Protein 6F8H (pdb70)

Radius of gyration: 26.76 Å; Cα contacts (8 Å, |Δi|>4): 378; chains: 4; bounding box: 75×57×77 Å

B-factor: mean 36.46, std 9.82, range [19.95, 90.17]

Structure (mmCIF, N/CA/C/O backbone):
data_6F8H
#
_entry.id   6F8H
#
_cell.length_a   62.740
_cell.length_b   48.950
_cell.length_c   66.930
_cell.angle_alpha   90.00
_cell.angle_beta   92.62
_cell.angle_gamma   90.00
#
_symmetry.space_group_name_H-M   'P 1 21 1'
#
loop_
_entity.id
_entity.type
_entity.pdbx_description
1 polymer 'XRE family transcriptional regulator'
2 water water
#
loop_
_atom_site.group_PDB
_atom_site.id
_atom_site.type_symbol
_atom_site.label_atom_id
_atom_site.label_alt_id
_atom_site.label_comp_id
_atom_site.label_asym_id
_atom_site.label_entity_id
_atom_site.label_seq_id
_atom_site.pdbx_PDB_ins_code
_atom_site.Cartn_x
_atom_site.Cartn_y
_atom_site.Cartn_z
_atom_site.occupancy
_atom_site.B_iso_or_equiv
_atom_site.auth_seq_id
_atom_site.auth_comp_id
_atom_site.auth_asym_id
_atom_site.auth_atom_id
_atom_site.pdbx_PDB_model_num
ATOM 1 N N . ASN A 1 10 ? 66.383 3.345 12.008 1.00 90.17 4 ASN A N 1
ATOM 2 C CA . ASN A 1 10 ? 66.732 2.134 12.753 1.00 85.37 4 ASN A CA 1
ATOM 3 C C . ASN A 1 10 ? 65.904 1.867 14.036 1.00 78.62 4 ASN A C 1
ATOM 4 O O . ASN A 1 10 ? 65.487 0.724 14.233 1.00 83.96 4 ASN A O 1
ATOM 6 N N . GLY A 1 11 ? 65.650 2.868 14.885 1.00 69.38 5 GLY A N 1
ATOM 7 C CA . GLY A 1 11 ? 66.165 4.222 14.757 1.00 70.42 5 GLY A CA 1
ATOM 8 C C . GLY A 1 11 ? 67.278 4.507 15.753 1.00 62.48 5 GLY A C 1
ATOM 9 O O . GLY A 1 11 ? 68.415 4.100 15.513 1.00 62.86 5 GLY A O 1
ATOM 10 N N . MET A 1 12 ? 66.991 5.194 16.864 1.00 54.52 6 MET A N 1
ATOM 11 C CA . MET A 1 12 ? 68.077 5.452 17.805 1.00 55.46 6 MET A CA 1
ATOM 12 C C . MET A 1 12 ? 68.422 4.161 18.545 1.00 48.61 6 MET A C 1
ATOM 13 O O . MET A 1 12 ? 67.541 3.392 18.914 1.00 40.30 6 MET A O 1
ATOM 18 N N . ARG A 1 13 ? 69.715 3.918 18.722 1.00 47.87 7 ARG A N 1
ATOM 19 C CA . ARG A 1 13 ? 70.198 2.679 19.321 1.00 44.54 7 ARG A CA 1
ATOM 20 C C . ARG A 1 13 ? 69.720 2.543 20.767 1.00 37.71 7 ARG A C 1
ATOM 21 O O . ARG A 1 13 ? 69.853 3.475 21.541 1.00 35.81 7 ARG A O 1
ATOM 29 N N . PRO A 1 14 ? 69.146 1.385 21.123 1.00 35.64 8 PRO A N 1
ATOM 30 C CA . PRO A 1 14 ? 68.812 1.134 22.530 1.00 36.29 8 PRO A CA 1
ATOM 31 C C . PRO A 1 14 ? 70.052 1.248 23.417 1.00 36.55 8 PRO A C 1
ATOM 32 O O . PRO A 1 14 ? 71.092 0.687 23.068 1.00 37.94 8 PRO A O 1
ATOM 36 N N . ILE A 1 15 ? 69.949 1.969 24.530 1.00 31.78 9 ILE A N 1
ATOM 37 C CA . ILE A 1 15 ? 71.065 2.081 25.465 1.00 31.50 9 ILE A CA 1
ATOM 38 C C . ILE A 1 15 ? 70.832 1.276 26.748 1.00 28.68 9 ILE A C 1
ATOM 39 O O . ILE A 1 15 ? 70.029 1.659 27.599 1.00 28.06 9 ILE A O 1
ATOM 44 N N . HIS A 1 16 ? 71.538 0.163 26.892 1.00 27.35 10 HIS A N 1
ATOM 45 C CA . HIS A 1 16 ? 71.410 -0.615 28.118 1.00 30.41 10 HIS A CA 1
ATOM 46 C C . HIS A 1 16 ? 72.018 0.146 29.313 1.00 26.06 10 HIS A C 1
ATOM 47 O O . HIS A 1 16 ? 73.078 0.754 29.195 1.00 25.91 10 HIS A O 1
ATOM 54 N N . PRO A 1 17 ? 71.342 0.114 30.469 1.00 25.50 11 PRO A N 1
ATOM 55 C CA . PRO A 1 17 ? 71.888 0.752 31.673 1.00 24.97 11 PRO A CA 1
ATOM 56 C C . PRO A 1 17 ? 73.313 0.309 31.965 1.00 22.48 11 PRO A C 1
ATOM 57 O O . PRO A 1 17 ? 74.108 1.096 32.473 1.00 24.83 11 PRO A O 1
ATOM 61 N N . GLY A 1 18 ? 73.648 -0.930 31.611 1.00 25.01 12 GLY A N 1
ATOM 62 C CA . GLY A 1 18 ? 74.993 -1.434 31.829 1.00 22.48 12 GLY A CA 1
ATOM 63 C C . GLY A 1 18 ? 76.013 -0.660 31.006 1.00 24.48 12 GLY A C 1
ATOM 64 O O . GLY A 1 18 ? 77.168 -0.493 31.407 1.00 26.03 12 GLY A O 1
ATOM 65 N N . GLU A 1 19 ? 75.594 -0.175 29.847 1.00 25.35 13 GLU A N 1
ATOM 66 C CA . GLU A 1 19 ? 76.499 0.647 29.035 1.00 27.08 13 GLU A CA 1
ATOM 67 C C . GLU A 1 19 ? 76.836 1.942 29.780 1.00 24.26 13 GLU A C 1
ATOM 68 O O . GLU A 1 19 ? 77.999 2.354 29.830 1.00 26.48 13 GLU A O 1
ATOM 74 N N . ILE A 1 20 ? 75.822 2.574 30.362 1.00 23.78 14 ILE A N 1
ATOM 75 C CA . ILE A 1 20 ? 76.060 3.770 31.179 1.00 24.52 14 ILE A CA 1
ATOM 76 C C . ILE A 1 20 ? 76.927 3.410 32.392 1.00 25.97 14 ILE A C 1
ATOM 77 O O . ILE A 1 20 ? 77.899 4.113 32.708 1.00 27.53 14 ILE A O 1
ATOM 82 N N . LEU A 1 21 ? 76.592 2.307 33.069 1.00 26.21 15 LEU A N 1
ATOM 83 C CA . LEU A 1 21 ? 77.357 1.913 34.247 1.00 25.39 15 LEU A CA 1
ATOM 84 C C . LEU A 1 21 ? 78.822 1.731 33.860 1.00 29.97 15 LEU A C 1
ATOM 85 O O . LEU A 1 21 ? 79.728 2.230 34.536 1.00 27.16 15 LEU A O 1
ATOM 90 N N . ARG A 1 22 ? 79.041 1.056 32.739 1.00 24.56 16 ARG A N 1
ATOM 91 C CA . ARG A 1 22 ? 80.389 0.770 32.274 1.00 28.09 16 ARG A CA 1
ATOM 92 C C . ARG A 1 22 ? 81.125 1.997 31.711 1.00 27.72 16 ARG A C 1
ATOM 93 O O . ARG A 1 22 ? 82.262 2.280 32.099 1.00 28.10 16 ARG A O 1
ATOM 101 N N . GLU A 1 23 ? 80.478 2.734 30.811 1.00 26.38 17 GLU A N 1
ATOM 102 C CA . GLU A 1 23 ? 81.176 3.800 30.065 1.00 27.63 17 GLU A CA 1
ATOM 103 C C . GLU A 1 23 ? 81.359 5.074 30.880 1.00 32.88 17 GLU A C 1
ATOM 104 O O . GLU A 1 23 ? 82.368 5.757 30.725 1.00 31.38 17 GLU A O 1
ATOM 110 N N . GLU A 1 24 ? 80.392 5.397 31.741 1.00 26.98 18 GLU A N 1
ATOM 111 C CA . GLU A 1 24 ? 80.430 6.661 32.457 1.00 31.99 18 GLU A CA 1
ATOM 112 C C . GLU A 1 24 ? 80.924 6.514 33.893 1.00 35.07 18 GLU A C 1
ATOM 113 O O . GLU A 1 24 ? 81.649 7.371 34.388 1.00 36.78 18 GLU A O 1
ATOM 119 N N . PHE A 1 25 ? 80.535 5.438 34.569 1.00 31.44 19 PHE A N 1
ATOM 120 C CA . PHE A 1 25 ? 80.935 5.266 35.960 1.00 34.30 19 PHE A CA 1
ATOM 121 C C . PHE A 1 25 ? 82.201 4.441 36.094 1.00 37.65 19 PHE A C 1
ATOM 122 O O . PHE A 1 25 ? 83.170 4.900 36.693 1.00 40.30 19 PHE A O 1
ATOM 130 N N . GLN A 1 26 ? 82.210 3.242 35.514 1.00 33.51 20 GLN A N 1
ATOM 131 C CA . GLN A 1 26 ? 83.358 2.352 35.652 1.00 37.25 20 GLN A CA 1
ATOM 132 C C . GLN A 1 26 ? 84.641 2.868 35.005 1.00 41.71 20 GLN A C 1
ATOM 133 O O . GLN A 1 26 ? 85.696 2.900 35.657 1.00 41.03 20 GLN A O 1
ATOM 139 N N . LYS A 1 27 ? 84.557 3.251 33.731 1.00 41.09 21 LYS A N 1
ATOM 140 C CA . LYS A 1 27 ? 85.744 3.637 32.954 1.00 45.22 21 LYS A CA 1
ATOM 141 C C . LYS A 1 27 ? 86.518 4.749 33.652 1.00 48.76 21 LYS A C 1
ATOM 142 O O . LYS A 1 27 ? 87.745 4.790 33.608 1.00 52.90 21 LYS A O 1
ATOM 148 N N . GLU A 1 28 ? 85.781 5.631 34.316 1.00 45.39 22 GLU A N 1
ATOM 149 C CA . GLU A 1 28 ? 86.369 6.724 35.058 1.00 51.14 22 GLU A CA 1
ATOM 150 C C . GLU A 1 28 ? 86.849 6.309 36.454 1.00 55.91 22 GLU A C 1
ATOM 151 O O . GLU A 1 28 ? 88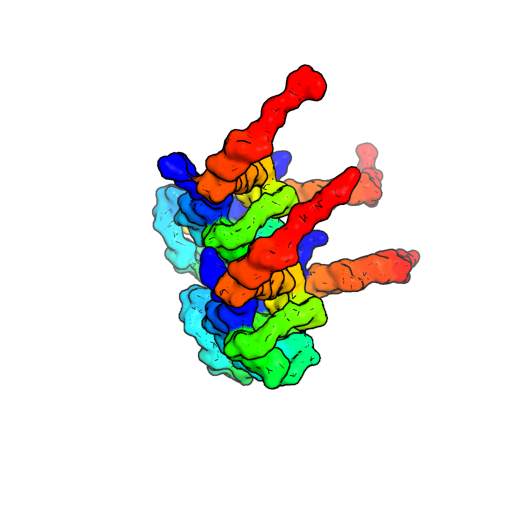.052 6.313 36.718 1.00 59.85 22 GLU A O 1
ATOM 157 N N . MET A 1 29 ? 85.916 5.948 37.338 1.00 50.57 23 MET A N 1
ATOM 158 C CA . MET A 1 29 ? 86.239 5.656 38.738 1.00 51.06 23 MET A CA 1
ATOM 159 C C . MET A 1 29 ? 87.170 4.466 38.898 1.00 48.90 23 MET A C 1
ATOM 160 O O . MET A 1 29 ? 87.786 4.294 39.948 1.00 55.56 23 MET A O 1
ATOM 165 N N . GLY A 1 30 ? 87.254 3.636 37.866 1.00 44.77 24 GLY A N 1
ATOM 166 C CA . GLY A 1 30 ? 88.207 2.546 37.834 1.00 43.73 24 GLY A CA 1
ATOM 167 C C . GLY A 1 30 ? 87.911 1.303 38.664 1.00 42.20 24 GLY A C 1
ATOM 168 O O . GLY A 1 30 ? 88.803 0.478 38.850 1.00 41.89 24 GLY A O 1
ATOM 169 N N . PHE A 1 31 ? 86.679 1.146 39.151 1.00 36.14 25 PHE A N 1
ATOM 170 C CA . PHE A 1 31 ? 86.365 -0.004 39.998 1.00 35.10 25 PHE A CA 1
ATOM 171 C C . PHE A 1 31 ? 86.300 -1.312 39.204 1.00 35.78 25 PHE A C 1
ATOM 172 O O . PHE A 1 31 ? 85.982 -1.314 38.004 1.00 32.36 25 PHE A O 1
ATOM 180 N N . SER A 1 32 ? 86.612 -2.419 39.881 1.00 34.00 26 SER A N 1
ATOM 181 C CA . SER A 1 32 ? 86.354 -3.757 39.346 1.00 32.43 26 SER A CA 1
ATOM 182 C C . SER A 1 32 ? 84.888 -4.130 39.574 1.00 30.69 26 SER A C 1
ATOM 183 O O . SER A 1 32 ? 84.190 -3.485 40.360 1.00 27.87 26 SER A O 1
ATOM 186 N N . ALA A 1 33 ? 84.429 -5.187 38.907 1.00 30.15 27 ALA A N 1
ATOM 187 C CA . ALA A 1 33 ? 83.067 -5.665 39.107 1.00 30.68 27 ALA A CA 1
ATOM 188 C C . ALA A 1 33 ? 82.862 -6.115 40.544 1.00 26.26 27 ALA A C 1
ATOM 189 O O . ALA A 1 33 ? 81.811 -5.860 41.150 1.00 27.57 27 ALA A O 1
ATOM 191 N N . ALA A 1 34 ? 83.867 -6.798 41.085 1.00 29.04 28 ALA A N 1
ATOM 192 C CA . ALA A 1 34 ? 83.810 -7.283 42.460 1.00 32.47 28 ALA A CA 1
ATOM 193 C C . ALA A 1 34 ? 83.787 -6.129 43.451 1.00 28.20 28 ALA A C 1
ATOM 194 O O . ALA A 1 34 ? 83.044 -6.164 44.445 1.00 30.69 28 ALA A O 1
ATOM 196 N N . ALA A 1 35 ? 84.598 -5.106 43.198 1.00 27.03 29 ALA A N 1
ATOM 197 C CA . ALA A 1 35 ? 84.569 -3.930 44.065 1.00 31.15 29 ALA A CA 1
ATOM 198 C C . ALA A 1 35 ? 83.171 -3.298 44.078 1.00 27.75 29 ALA A C 1
ATOM 199 O O . ALA A 1 35 ? 82.624 -2.976 45.148 1.00 29.15 29 ALA A O 1
ATOM 201 N N . LEU A 1 36 ? 82.558 -3.164 42.905 1.00 28.02 30 LEU A N 1
ATOM 202 C CA . LEU A 1 36 ? 81.223 -2.557 42.845 1.00 27.44 30 LEU A CA 1
ATOM 203 C C . LEU A 1 36 ? 80.213 -3.411 43.600 1.00 25.11 30 LEU A C 1
ATOM 204 O O . LEU A 1 36 ? 79.405 -2.896 44.390 1.00 21.93 30 LEU A O 1
ATOM 209 N N . ALA A 1 37 ? 80.282 -4.725 43.369 1.00 26.30 31 ALA A N 1
ATOM 210 C CA . ALA A 1 37 ? 79.382 -5.691 44.023 1.00 25.41 31 ALA A CA 1
ATOM 211 C C . ALA A 1 37 ? 79.442 -5.618 45.541 1.00 27.27 31 ALA A C 1
ATOM 212 O O . ALA A 1 37 ? 78.405 -5.617 46.206 1.00 24.79 31 ALA A O 1
ATOM 214 N N . ARG A 1 38 ? 80.655 -5.604 46.086 1.00 28.14 32 ARG A N 1
ATOM 215 C CA . ARG A 1 38 ? 80.816 -5.500 47.532 1.00 31.56 32 ARG A CA 1
ATOM 216 C C . ARG A 1 38 ? 80.136 -4.235 48.082 1.00 30.80 32 ARG A C 1
ATOM 217 O O . ARG A 1 38 ? 79.440 -4.292 49.104 1.00 27.77 32 ARG A O 1
ATOM 225 N N . ALA A 1 39 ? 80.322 -3.100 47.402 1.00 28.13 33 ALA A N 1
ATOM 226 C CA . ALA A 1 39 ? 79.738 -1.853 47.880 1.00 28.64 33 ALA A CA 1
ATOM 227 C C . ALA A 1 39 ? 78.213 -1.863 47.723 1.00 30.10 33 ALA A C 1
ATOM 228 O O . ALA A 1 39 ? 77.488 -1.329 48.570 1.00 32.28 33 ALA A O 1
ATOM 230 N N . LEU A 1 40 ? 77.731 -2.480 46.646 1.00 28.99 34 LEU A N 1
ATOM 231 C CA . LEU A 1 40 ? 76.292 -2.649 46.411 1.00 28.82 34 LEU A CA 1
ATOM 232 C C . LEU A 1 40 ? 75.610 -3.603 47.385 1.00 29.48 34 LEU A C 1
ATOM 233 O O . LEU A 1 40 ? 74.383 -3.583 47.523 1.00 29.27 34 LEU A O 1
ATOM 238 N N . GLY A 1 41 ? 76.398 -4.446 48.047 1.00 30.59 35 GLY A N 1
ATOM 239 C CA . GLY A 1 41 ? 75.849 -5.504 48.883 1.00 29.36 35 GLY A CA 1
ATOM 240 C C . GLY A 1 41 ? 75.171 -6.602 48.066 1.00 31.27 35 GLY A C 1
ATOM 241 O O . GLY A 1 41 ? 74.214 -7.205 48.526 1.00 28.59 35 GLY A O 1
ATOM 242 N N . VAL A 1 42 ? 75.646 -6.835 46.844 1.00 30.73 36 VAL A N 1
ATOM 243 C CA . VAL A 1 42 ? 75.120 -7.902 45.985 1.00 29.99 36 VAL A CA 1
ATOM 244 C C . VAL A 1 42 ? 76.241 -8.839 45.547 1.00 28.86 36 VAL A C 1
ATOM 245 O O . VAL A 1 42 ? 77.416 -8.588 45.801 1.00 28.73 36 VAL A O 1
ATOM 249 N N . ALA A 1 43 ? 75.857 -9.918 44.877 1.00 30.99 37 ALA A N 1
ATOM 250 C CA . ALA A 1 43 ? 76.806 -10.912 44.389 1.00 30.94 37 ALA A CA 1
ATOM 251 C C . ALA A 1 43 ? 77.481 -10.402 43.127 1.00 28.78 37 ALA A C 1
ATOM 252 O O . ALA A 1 43 ? 76.849 -9.741 42.321 1.00 27.02 37 ALA A O 1
ATOM 254 N N . THR A 1 44 ? 78.759 -10.716 42.956 1.00 29.18 38 THR A N 1
ATOM 255 C CA . THR A 1 44 ? 79.484 -10.265 41.777 1.00 31.12 38 THR A CA 1
ATOM 256 C C . THR A 1 44 ? 78.829 -10.665 40.441 1.00 32.09 38 THR A C 1
ATOM 257 O O . THR A 1 44 ? 78.801 -9.839 39.530 1.00 32.81 38 THR A O 1
ATOM 261 N N . PRO A 1 45 ? 78.310 -11.912 40.310 1.00 32.80 39 PRO A N 1
ATOM 262 C CA . PRO A 1 45 ? 77.684 -12.291 39.034 1.00 32.24 39 PRO A CA 1
ATOM 263 C C . PRO A 1 45 ? 76.548 -11.375 38.590 1.00 31.80 39 PRO A C 1
ATOM 264 O O . PRO A 1 45 ? 76.400 -11.152 37.389 1.00 33.06 39 PRO A O 1
ATOM 268 N N . THR A 1 46 ? 75.774 -10.862 39.543 1.00 32.48 40 THR A N 1
ATOM 269 C CA . THR A 1 46 ? 74.720 -9.899 39.242 1.00 35.34 40 THR A CA 1
ATOM 270 C C . THR A 1 46 ? 75.303 -8.661 38.546 1.00 30.85 40 THR A C 1
ATOM 271 O O . THR A 1 46 ? 74.822 -8.251 37.488 1.00 31.49 40 THR A O 1
ATOM 275 N N . VAL A 1 47 ? 76.351 -8.089 39.136 1.00 31.06 41 VAL A N 1
ATOM 276 C CA . VAL A 1 47 ? 77.042 -6.943 38.542 1.00 29.64 41 VAL A CA 1
ATOM 277 C C . VAL A 1 47 ? 77.622 -7.310 37.185 1.00 32.73 41 VAL A C 1
ATOM 278 O O . VAL A 1 47 ? 77.488 -6.549 36.232 1.00 29.46 41 VAL A O 1
ATOM 282 N N . ASN A 1 48 ? 78.241 -8.493 37.101 1.00 31.23 42 ASN A N 1
ATOM 283 C CA . ASN A 1 48 ? 78.811 -8.973 35.840 1.00 34.98 42 ASN A 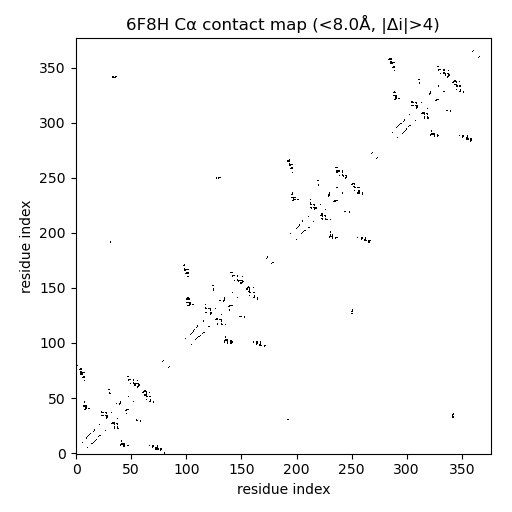CA 1
ATOM 284 C C . ASN A 1 48 ? 77.772 -8.984 34.732 1.00 33.07 42 ASN A C 1
ATOM 285 O O . ASN A 1 48 ? 78.049 -8.539 33.629 1.00 35.74 42 ASN A O 1
ATOM 290 N N . ASN A 1 49 ? 76.585 -9.502 35.035 1.00 31.45 43 ASN A N 1
ATOM 291 C CA . ASN A 1 49 ? 75.482 -9.517 34.067 1.00 31.49 43 ASN A CA 1
ATOM 292 C C . ASN A 1 49 ? 75.076 -8.129 33.564 1.00 32.20 43 ASN A C 1
ATOM 293 O O . ASN A 1 49 ? 74.784 -7.930 32.379 1.00 32.63 43 ASN A O 1
ATOM 298 N N . ILE A 1 50 ? 75.046 -7.159 34.466 1.00 31.62 44 ILE A N 1
ATOM 299 C CA . ILE A 1 50 ? 74.570 -5.843 34.067 1.00 31.89 44 ILE A CA 1
ATOM 300 C C . ILE A 1 50 ? 75.640 -5.146 33.204 1.00 29.45 44 ILE A C 1
ATOM 301 O O . ILE A 1 50 ? 75.322 -4.596 32.147 1.00 30.88 44 ILE A O 1
ATOM 306 N N . LEU A 1 51 ? 76.901 -5.227 33.622 1.00 28.64 45 LEU A N 1
ATOM 307 C CA . LEU A 1 51 ? 78.022 -4.643 32.876 1.00 30.29 45 LEU A CA 1
ATOM 308 C C . LEU A 1 51 ? 78.152 -5.207 31.453 1.00 33.37 45 LEU A C 1
ATOM 309 O O . LEU A 1 51 ? 78.548 -4.489 30.528 1.00 36.45 45 LEU A O 1
ATOM 314 N N . ARG A 1 52 ? 77.831 -6.488 31.285 1.00 31.92 46 ARG A N 1
ATOM 315 C CA . ARG A 1 52 ? 77.854 -7.127 29.967 1.00 35.98 46 ARG A CA 1
ATOM 316 C C . ARG A 1 52 ? 76.518 -6.927 29.251 1.00 35.02 46 ARG A C 1
ATOM 317 O O . ARG A 1 52 ? 76.311 -7.421 28.137 1.00 31.29 46 ARG A O 1
ATOM 325 N N . GLU A 1 53 ? 75.624 -6.186 29.901 1.00 29.22 47 GLU A N 1
ATOM 326 C CA . GLU A 1 53 ? 74.326 -5.817 29.336 1.00 30.00 47 GLU A CA 1
ATOM 327 C C . GLU A 1 53 ? 73.448 -7.025 29.110 1.00 31.70 47 GLU A C 1
ATOM 328 O O . GLU A 1 53 ? 72.619 -7.026 28.211 1.00 31.53 47 GLU A O 1
ATOM 334 N N . ARG A 1 54 ? 73.629 -8.049 29.939 1.00 31.73 48 ARG A N 1
ATOM 335 C CA . ARG A 1 54 ? 72.809 -9.249 29.859 1.00 35.30 48 ARG A CA 1
ATOM 336 C C . ARG A 1 54 ? 71.583 -9.167 30.764 1.00 39.37 48 ARG A C 1
ATOM 337 O O . ARG A 1 54 ? 70.482 -9.562 30.371 1.00 45.68 48 ARG A O 1
ATOM 340 N N . GLY A 1 55 ? 71.770 -8.679 31.983 1.00 31.63 49 GLY A N 1
ATOM 341 C CA . GLY A 1 55 ? 70.673 -8.653 32.937 1.00 36.01 49 GLY A CA 1
ATOM 342 C C . GLY A 1 55 ? 70.193 -7.231 33.135 1.00 37.32 49 GLY A C 1
ATOM 343 O O . GLY A 1 55 ? 70.987 -6.294 33.014 1.00 35.70 49 GLY A O 1
ATOM 344 N N . GLY A 1 56 ? 68.905 -7.066 33.433 1.00 33.37 50 GLY A N 1
ATOM 345 C CA . GLY A 1 56 ? 68.337 -5.739 33.619 1.00 35.01 50 GLY A CA 1
ATOM 346 C C . GLY A 1 56 ? 68.570 -5.214 35.023 1.00 29.58 50 GLY A C 1
ATOM 347 O O . GLY A 1 56 ? 69.082 -5.923 35.891 1.00 24.85 50 GLY A O 1
ATOM 348 N N . VAL A 1 57 ? 68.178 -3.969 35.249 1.00 27.96 51 VAL A N 1
ATOM 349 C CA . VAL A 1 57 ? 68.280 -3.361 36.568 1.00 25.37 51 VAL A CA 1
ATOM 350 C C . VAL A 1 57 ? 66.931 -3.413 37.271 1.00 26.46 51 VAL A C 1
ATOM 351 O O . VAL A 1 57 ? 65.966 -2.873 36.779 1.00 28.98 51 VAL A O 1
ATOM 355 N N . SER A 1 58 ? 66.869 -4.063 38.433 1.00 26.63 52 SER A N 1
ATOM 356 C CA . SER A 1 58 ? 65.623 -4.167 39.185 1.00 28.63 52 SER A CA 1
ATOM 357 C C . SER A 1 58 ? 65.426 -2.959 40.097 1.00 27.63 52 SER A C 1
ATOM 358 O O . SER A 1 58 ? 66.340 -2.153 40.276 1.00 28.50 52 SER A O 1
ATOM 361 N N . ALA A 1 59 ? 64.251 -2.855 40.704 1.00 28.43 53 ALA A N 1
ATOM 362 C CA . ALA A 1 59 ? 63.997 -1.746 41.621 1.00 32.35 53 ALA A CA 1
ATOM 363 C C . ALA A 1 59 ? 64.973 -1.796 42.808 1.00 28.63 53 ALA A C 1
ATOM 364 O O . ALA A 1 59 ? 65.525 -0.769 43.216 1.00 28.97 53 ALA A O 1
ATOM 366 N N . ASP A 1 60 ? 65.206 -2.994 43.334 1.00 27.19 54 ASP A N 1
ATOM 367 C CA . ASP A 1 60 ? 66.194 -3.185 44.404 1.00 28.74 54 ASP A CA 1
ATOM 368 C C . ASP A 1 60 ? 67.586 -2.720 43.967 1.00 27.41 54 ASP A C 1
ATOM 369 O O . ASP A 1 60 ? 68.277 -1.997 44.691 1.00 26.04 54 ASP A O 1
ATOM 374 N N . MET A 1 61 ? 67.988 -3.124 42.766 1.00 24.91 55 MET A N 1
ATOM 375 C CA . MET A 1 61 ? 69.313 -2.776 42.264 1.00 26.17 55 MET A CA 1
ATOM 376 C C . MET A 1 61 ? 69.467 -1.275 42.050 1.00 23.22 55 MET A C 1
ATOM 377 O O . MET A 1 61 ? 70.501 -0.691 42.340 1.00 22.85 55 MET A O 1
ATOM 382 N N . ALA A 1 62 ? 68.411 -0.658 41.560 1.00 21.79 56 ALA A N 1
ATOM 383 C CA . ALA A 1 62 ? 68.431 0.767 41.278 1.00 25.07 56 ALA A CA 1
ATOM 384 C C . ALA A 1 62 ? 68.581 1.597 42.567 1.00 25.84 56 ALA A C 1
ATOM 385 O O . ALA A 1 62 ? 69.271 2.606 42.576 1.00 26.89 56 ALA A O 1
ATOM 387 N N . LEU A 1 63 ? 67.924 1.162 43.637 1.00 27.34 57 LEU A N 1
ATOM 388 C CA . LEU A 1 63 ? 68.082 1.780 44.953 1.00 27.14 57 LEU A CA 1
ATOM 389 C C . LEU A 1 63 ? 69.509 1.626 45.471 1.00 26.42 57 LEU A C 1
ATOM 390 O O . LEU A 1 63 ? 70.112 2.593 45.962 1.00 23.84 57 LEU A O 1
ATOM 395 N N . ARG A 1 64 ? 70.042 0.407 45.356 1.00 24.41 58 ARG A N 1
ATOM 396 C CA . ARG A 1 64 ? 71.422 0.121 45.743 1.00 23.04 58 ARG A CA 1
ATOM 397 C C . ARG A 1 64 ? 72.401 0.987 44.955 1.00 25.09 58 ARG A C 1
ATOM 398 O O . ARG A 1 64 ? 73.316 1.580 45.531 1.00 23.40 58 ARG A O 1
ATOM 406 N N . LEU A 1 65 ? 72.197 1.085 43.644 1.00 24.57 59 LEU A N 1
ATOM 407 C CA . LEU A 1 65 ? 73.106 1.887 42.807 1.00 23.20 59 LEU A CA 1
ATOM 408 C C . LEU A 1 65 ? 73.067 3.381 43.179 1.00 26.87 59 LEU A C 1
ATOM 409 O O . LEU A 1 65 ? 74.105 4.059 43.222 1.00 26.28 59 LEU A O 1
ATOM 414 N N . SER A 1 66 ? 71.866 3.883 43.446 1.00 26.78 60 SER A N 1
ATOM 415 C CA . SER A 1 66 ? 71.689 5.290 43.781 1.00 27.10 60 SER A CA 1
ATOM 416 C C . SER A 1 66 ? 72.446 5.656 45.064 1.00 28.91 60 SER A C 1
ATOM 417 O O . SER A 1 66 ? 73.076 6.708 45.146 1.00 29.45 60 SER A O 1
ATOM 420 N N . ILE A 1 67 ? 72.377 4.789 46.072 1.00 27.26 61 ILE A N 1
ATOM 421 C CA . ILE A 1 67 ? 73.143 5.025 47.286 1.00 27.51 61 ILE A CA 1
ATOM 422 C C . ILE A 1 67 ? 74.627 4.906 47.003 1.00 28.84 61 ILE A C 1
ATOM 423 O O . ILE A 1 67 ? 75.411 5.778 47.361 1.00 28.47 61 ILE A O 1
ATOM 428 N N . CYS A 1 68 ? 74.996 3.829 46.325 1.00 24.64 62 CYS A N 1
ATOM 429 C CA . CYS A 1 68 ? 76.395 3.498 46.119 1.00 28.13 62 CYS A CA 1
ATOM 430 C C . CYS A 1 68 ? 77.119 4.512 45.237 1.00 32.88 62 CYS A C 1
ATOM 431 O O . CYS A 1 68 ? 78.277 4.847 45.498 1.00 31.12 62 CYS A O 1
ATOM 434 N N . LEU A 1 69 ? 76.441 5.014 44.206 1.00 25.75 63 LEU A N 1
ATOM 435 C CA . LEU A 1 69 ? 77.114 5.866 43.223 1.00 31.60 63 LEU A CA 1
ATOM 436 C C . LEU A 1 69 ? 76.620 7.311 43.218 1.00 30.63 63 LEU A C 1
ATOM 437 O O . LEU A 1 69 ? 77.017 8.086 42.346 1.00 29.87 63 LEU A O 1
ATOM 442 N N . ASP A 1 70 ? 75.756 7.659 44.173 1.00 31.53 64 ASP A N 1
ATOM 443 C CA . ASP A 1 70 ? 75.235 9.029 44.316 1.00 38.22 64 ASP A CA 1
ATOM 444 C C . ASP A 1 70 ? 74.340 9.492 43.158 1.00 33.90 64 ASP A C 1
ATOM 445 O O . ASP A 1 70 ? 74.562 10.556 42.571 1.00 34.10 64 ASP A O 1
ATOM 450 N N . THR A 1 71 ? 73.317 8.706 42.848 1.00 28.92 65 THR A N 1
ATOM 451 C CA . THR A 1 71 ? 72.348 9.099 41.828 1.00 30.86 65 THR A CA 1
ATOM 452 C C . THR A 1 71 ? 70.965 8.974 42.418 1.00 31.92 65 THR A C 1
ATOM 453 O O . THR A 1 71 ? 70.817 8.540 43.554 1.00 30.81 65 THR A O 1
ATOM 457 N N . THR A 1 72 ? 69.947 9.325 41.647 1.00 28.91 66 THR A N 1
ATOM 458 C CA . THR A 1 72 ? 68.603 8.940 42.029 1.00 27.56 66 THR A CA 1
ATOM 459 C C . THR A 1 72 ? 68.381 7.489 41.569 1.00 30.05 66 THR A C 1
ATOM 460 O O . THR A 1 72 ? 69.090 7.009 40.686 1.00 29.01 66 THR A O 1
ATOM 464 N N . PRO A 1 73 ? 67.404 6.784 42.163 1.00 28.23 67 PRO A N 1
ATOM 465 C CA . PRO A 1 73 ? 67.161 5.450 41.626 1.00 28.42 67 PRO A CA 1
ATOM 466 C C . PRO A 1 73 ? 66.315 5.520 40.342 1.00 31.74 67 PRO A C 1
ATOM 467 O O . PRO A 1 73 ? 66.385 4.598 39.534 1.00 26.65 67 PRO A O 1
ATOM 471 N N . GLU A 1 74 ? 65.578 6.614 40.137 1.00 27.87 68 GLU A N 1
ATOM 472 C CA . GLU A 1 74 ? 64.840 6.793 38.887 1.00 28.39 68 GLU A CA 1
ATOM 473 C C . GLU A 1 74 ? 65.796 6.827 37.684 1.00 26.05 68 GLU A C 1
ATOM 474 O O . GLU A 1 74 ? 65.465 6.306 36.621 1.00 28.76 68 GLU A O 1
ATOM 480 N N . PHE A 1 75 ? 66.984 7.403 37.871 1.00 26.35 69 PHE A N 1
ATOM 481 C CA . PHE A 1 75 ? 67.984 7.485 36.793 1.00 27.87 69 PHE A CA 1
ATOM 482 C C . PHE A 1 75 ? 68.202 6.113 36.165 1.00 25.59 69 PHE A C 1
ATOM 483 O O . PHE A 1 75 ? 68.174 5.969 34.941 1.00 22.63 69 PHE A O 1
ATOM 491 N N . TRP A 1 76 ? 68.371 5.101 37.013 1.00 25.65 70 TRP A N 1
ATOM 492 C CA . TRP A 1 76 ? 68.629 3.743 36.539 1.00 24.10 70 TRP A CA 1
ATOM 493 C C . TRP A 1 76 ? 67.401 3.055 35.944 1.00 23.50 70 TRP A C 1
ATOM 494 O O . TRP A 1 76 ? 67.507 2.459 34.876 1.00 25.09 70 TRP A O 1
ATOM 505 N N . LEU A 1 77 ? 66.254 3.127 36.617 1.00 26.00 71 LEU A N 1
ATOM 506 C CA . LEU A 1 77 ? 65.046 2.469 36.124 1.00 25.55 71 LEU A CA 1
ATOM 507 C C . LEU A 1 77 ? 64.516 3.139 34.855 1.00 24.84 71 LEU A C 1
ATOM 508 O O . LEU A 1 77 ? 63.964 2.469 33.987 1.00 23.70 71 LEU A O 1
ATOM 513 N N . ASN A 1 78 ? 64.676 4.456 34.750 1.00 22.70 72 ASN A N 1
ATOM 514 C CA . ASN A 1 78 ? 64.315 5.134 33.508 1.00 24.93 72 ASN A CA 1
ATOM 515 C C . ASN A 1 78 ? 65.235 4.726 32.354 1.00 24.91 72 ASN A C 1
ATOM 516 O O . ASN A 1 78 ? 64.793 4.635 31.216 1.00 25.77 72 ASN A O 1
ATOM 521 N N . LEU A 1 79 ? 66.503 4.446 32.649 1.00 22.97 73 LEU A N 1
ATOM 522 C CA . LEU A 1 79 ? 67.394 3.925 31.616 1.00 21.22 73 LEU A CA 1
ATOM 523 C C . LEU A 1 79 ? 66.910 2.546 31.191 1.00 26.07 73 LEU A C 1
ATOM 524 O O . LEU A 1 79 ? 66.871 2.223 29.999 1.00 23.62 73 LEU A O 1
ATOM 529 N N . GLN A 1 80 ? 66.506 1.743 32.177 1.00 23.73 74 GLN A N 1
ATOM 530 C CA . GLN A 1 80 ? 65.989 0.401 31.922 1.00 25.55 74 GLN A CA 1
ATOM 531 C C . GLN A 1 80 ? 64.703 0.416 31.088 1.00 25.07 74 GLN A C 1
ATOM 532 O O . GLN A 1 80 ? 64.580 -0.342 30.136 1.00 25.40 74 GLN A O 1
ATOM 538 N N . THR A 1 81 ? 63.728 1.249 31.446 1.00 26.97 75 THR A N 1
ATOM 539 C CA . THR A 1 81 ? 62.484 1.238 30.670 1.00 31.06 75 THR A CA 1
ATOM 540 C C . THR A 1 81 ? 62.677 1.848 29.270 1.00 27.40 75 THR A C 1
ATOM 541 O O . THR A 1 81 ? 62.034 1.414 28.324 1.00 29.46 75 THR A O 1
ATOM 545 N N . ALA A 1 82 ? 63.551 2.840 29.138 1.00 26.10 76 ALA A N 1
ATOM 546 C CA . ALA A 1 82 ? 63.826 3.400 27.819 1.00 29.28 76 ALA A CA 1
ATOM 547 C C . ALA A 1 82 ? 64.444 2.323 26.923 1.00 26.68 76 ALA A C 1
ATOM 548 O O . ALA A 1 82 ? 64.053 2.158 25.762 1.00 28.93 76 ALA A O 1
ATOM 550 N N . PHE A 1 83 ? 65.395 1.582 27.476 1.00 26.97 77 PHE A N 1
ATOM 551 C CA . PHE A 1 83 ? 66.019 0.490 26.746 1.00 27.21 77 PHE A CA 1
ATOM 552 C C . PHE A 1 83 ? 64.993 -0.561 26.364 1.00 30.35 77 PHE A C 1
ATOM 553 O O . PHE A 1 83 ? 64.962 -1.009 25.222 1.00 28.58 77 PHE A O 1
ATOM 561 N N . ASP A 1 84 ? 64.169 -0.965 27.333 1.00 27.04 78 ASP A N 1
ATOM 562 C CA . ASP A 1 84 ? 63.145 -1.974 27.092 1.00 30.54 78 ASP A CA 1
ATOM 563 C C . ASP A 1 84 ? 62.104 -1.542 26.050 1.00 29.25 78 ASP A C 1
ATOM 564 O O . ASP A 1 84 ? 61.644 -2.347 25.238 1.00 29.28 78 ASP A O 1
ATOM 569 N N . LEU A 1 85 ? 61.731 -0.273 26.094 1.00 26.41 79 LEU A N 1
ATOM 570 C CA . LEU A 1 85 ? 60.762 0.265 25.148 1.00 30.02 79 LEU A CA 1
ATOM 571 C C . LEU A 1 85 ? 61.350 0.313 23.737 1.00 32.23 79 LEU A C 1
ATOM 572 O O . LEU A 1 85 ? 60.760 -0.186 22.779 1.00 32.74 79 LEU A O 1
ATOM 577 N N . ARG A 1 86 ? 62.529 0.900 23.628 1.00 30.30 80 ARG A N 1
ATOM 578 C CA . ARG A 1 86 ? 63.203 0.998 22.340 1.00 36.01 80 ARG A CA 1
ATOM 579 C C . ARG A 1 86 ? 63.365 -0.406 21.737 1.00 36.66 80 ARG A C 1
ATOM 580 O O . ARG A 1 86 ? 63.162 -0.609 20.536 1.00 39.20 80 ARG A O 1
ATOM 588 N N . THR A 1 87 ? 63.678 -1.382 22.586 1.00 32.78 81 THR A N 1
ATOM 589 C CA . THR A 1 87 ? 63.835 -2.757 22.136 1.00 33.69 81 THR A CA 1
ATOM 590 C C . THR A 1 87 ? 62.516 -3.355 21.637 1.00 38.58 81 THR A C 1
ATOM 591 O O . THR A 1 87 ? 62.470 -3.939 20.549 1.00 39.77 81 THR A O 1
ATOM 595 N N . ALA A 1 88 ? 61.449 -3.189 22.419 1.00 33.53 82 ALA A N 1
ATOM 596 C CA . ALA A 1 88 ? 60.123 -3.673 22.043 1.00 36.16 82 ALA A CA 1
ATOM 597 C C . ALA A 1 88 ? 59.659 -3.059 20.715 1.00 38.90 82 ALA A C 1
ATOM 598 O O . ALA A 1 88 ? 59.002 -3.718 19.906 1.00 40.70 82 ALA A O 1
ATOM 600 N N . GLU A 1 89 ? 60.003 -1.794 20.503 1.00 34.54 83 GLU A N 1
ATOM 601 C CA . GLU A 1 89 ? 59.667 -1.116 19.265 1.00 39.63 83 GLU A CA 1
ATOM 602 C C . GLU A 1 89 ? 60.446 -1.738 18.121 1.00 44.50 83 GLU A C 1
ATOM 603 O O . GLU A 1 89 ? 59.878 -2.069 17.070 1.00 42.62 83 GLU A O 1
ATOM 609 N N . GLN A 1 90 ? 61.752 -1.896 18.326 1.00 38.48 84 GLN A N 1
ATOM 610 C CA . GLN A 1 90 ? 62.609 -2.426 17.273 1.00 43.77 84 GLN A CA 1
ATOM 611 C C . GLN A 1 90 ? 62.174 -3.832 16.900 1.00 44.99 84 GLN A C 1
ATOM 612 O O . GLN A 1 90 ? 62.052 -4.153 15.722 1.00 47.72 84 GLN A O 1
ATOM 618 N N . GLN A 1 91 ? 61.901 -4.649 17.909 1.00 43.38 85 GLN A N 1
ATOM 619 C CA . GLN A 1 91 ? 61.578 -6.048 17.697 1.00 44.71 85 GLN A CA 1
ATOM 620 C C . GLN A 1 91 ? 60.135 -6.253 17.237 1.00 49.30 85 GLN A C 1
ATOM 621 O O . GLN A 1 91 ? 59.893 -6.972 16.267 1.00 48.79 85 GLN A O 1
ATOM 627 N N . HIS A 1 92 ? 59.187 -5.604 17.905 1.00 44.88 86 HIS A N 1
ATOM 628 C CA . HIS A 1 92 ? 57.766 -5.892 17.703 1.00 41.90 86 HIS A CA 1
ATOM 629 C C . HIS A 1 92 ? 56.923 -4.698 17.249 1.00 41.12 86 HIS A C 1
ATOM 630 O O . HIS A 1 92 ? 55.708 -4.818 17.100 1.00 43.45 86 HIS A O 1
ATOM 637 N N . GLY A 1 93 ? 57.562 -3.555 17.044 1.00 40.53 87 GLY A N 1
ATOM 638 C CA . GLY A 1 93 ? 56.858 -2.320 16.751 1.00 44.11 87 GLY A CA 1
ATOM 639 C C . GLY A 1 93 ? 55.848 -2.358 15.614 1.00 47.28 87 GLY A C 1
ATOM 640 O O . GLY A 1 93 ? 54.724 -1.861 15.754 1.00 39.87 87 GLY A O 1
ATOM 641 N N . ASP A 1 94 ? 56.243 -2.933 14.484 1.00 48.79 88 ASP A N 1
ATOM 642 C CA . ASP A 1 94 ? 55.355 -2.949 13.321 1.00 56.00 88 ASP A CA 1
ATOM 643 C C . ASP A 1 94 ? 54.177 -3.894 13.569 1.00 49.33 88 ASP A C 1
ATOM 644 O O . ASP A 1 94 ? 53.028 -3.551 13.282 1.00 50.68 88 ASP A O 1
ATOM 649 N N . GLU A 1 95 ? 54.463 -5.061 14.135 1.00 43.88 89 GLU A N 1
ATOM 650 C CA . GLU A 1 95 ? 53.419 -6.013 14.483 1.00 45.94 89 GLU A CA 1
ATOM 651 C C . GLU A 1 95 ? 52.372 -5.426 15.446 1.00 49.51 89 GLU A C 1
ATOM 652 O O . GLU A 1 95 ? 51.176 -5.737 15.354 1.00 44.65 89 GLU A O 1
ATOM 658 N N . ILE A 1 96 ? 52.825 -4.581 16.368 1.00 39.43 90 ILE A N 1
ATOM 659 C CA . ILE A 1 96 ? 51.936 -3.999 17.366 1.00 40.69 90 ILE A CA 1
ATOM 660 C C . ILE A 1 96 ? 51.035 -2.957 16.715 1.00 40.29 90 ILE A C 1
ATOM 661 O O . ILE A 1 96 ? 49.827 -2.927 16.947 1.00 39.87 90 ILE A O 1
ATOM 666 N N . ILE A 1 97 ? 51.637 -2.112 15.887 1.00 43.67 91 ILE A N 1
ATOM 667 C CA . ILE A 1 97 ? 50.920 -1.057 15.173 1.00 47.01 91 ILE A CA 1
ATOM 668 C C . ILE A 1 97 ? 49.841 -1.639 14.258 1.00 49.72 91 ILE A C 1
ATOM 669 O O . ILE A 1 97 ? 48.756 -1.074 14.112 1.00 50.60 91 ILE A O 1
ATOM 674 N N . GLY A 1 98 ? 50.150 -2.789 13.670 1.00 48.17 92 GLY A N 1
ATOM 675 C CA . GLY A 1 98 ? 49.236 -3.472 12.779 1.00 48.64 92 GLY A CA 1
ATOM 676 C C . GLY A 1 98 ? 48.143 -4.275 13.457 1.00 50.53 92 GLY A C 1
ATOM 677 O O . GLY A 1 98 ? 47.164 -4.628 12.803 1.00 55.70 92 GLY A O 1
ATOM 678 N N . SER A 1 99 ? 48.278 -4.562 14.751 1.00 44.28 93 SER A N 1
ATOM 679 C CA . SER A 1 99 ? 47.260 -5.375 15.416 1.00 43.84 93 SER A CA 1
ATOM 680 C C . SER A 1 99 ? 46.453 -4.673 16.524 1.00 47.11 93 SER A C 1
ATOM 681 O O . SER A 1 99 ? 45.485 -5.244 17.024 1.00 48.13 93 SER A O 1
ATOM 684 N N . VAL A 1 100 ? 46.835 -3.459 16.919 1.00 39.87 94 VAL A N 1
ATOM 685 C CA . VAL A 1 100 ? 46.094 -2.778 17.984 1.00 40.22 94 VAL A CA 1
ATOM 686 C C . VAL A 1 100 ? 45.126 -1.747 17.418 1.00 36.17 94 VAL A C 1
ATOM 687 O O . VAL A 1 100 ? 45.477 -0.974 16.533 1.00 36.40 94 VAL A O 1
ATOM 691 N N . GLN A 1 101 ? 43.904 -1.754 17.940 1.00 33.97 95 GLN A N 1
ATOM 692 C CA . GLN A 1 101 ? 42.887 -0.767 17.595 1.00 39.52 95 GLN A CA 1
ATOM 693 C C . GLN A 1 101 ? 42.733 0.247 18.735 1.00 41.43 95 GLN A C 1
ATOM 694 O O . GLN A 1 101 ? 42.755 -0.141 19.900 1.00 33.55 95 GLN A O 1
ATOM 700 N N . ARG A 1 102 ? 42.562 1.535 18.434 1.00 36.84 96 ARG A N 1
ATOM 701 C CA . ARG A 1 102 ? 42.331 2.452 19.541 1.00 36.41 96 ARG A CA 1
ATOM 702 C C . ARG A 1 102 ? 40.905 2.267 20.037 1.00 38.71 96 ARG A C 1
ATOM 703 O O . ARG A 1 102 ? 40.010 1.865 19.298 1.00 37.51 96 ARG A O 1
ATOM 711 N N . LEU A 1 103 ? 40.725 2.509 21.325 1.00 39.12 97 LEU A N 1
ATOM 712 C CA . LEU A 1 103 ? 39.428 2.379 21.956 1.00 41.87 97 LEU A CA 1
ATOM 713 C C . LEU A 1 103 ? 39.017 3.737 22.502 1.00 44.03 97 LEU A C 1
ATOM 714 O O . LEU A 1 103 ? 39.679 4.272 23.392 1.00 48.08 97 LEU A O 1
ATOM 719 N N . VAL A 1 104 ? 37.946 4.310 21.967 1.00 44.37 98 VAL A N 1
ATOM 720 C CA . VAL A 1 104 ? 37.458 5.599 22.462 1.00 45.12 98 VAL A CA 1
ATOM 721 C C . VAL A 1 104 ? 36.105 5.436 23.143 1.00 49.15 98 VAL A C 1
ATOM 722 O O . VAL A 1 104 ? 35.577 6.374 23.726 1.00 48.55 98 VAL A O 1
ATOM 726 N N . ALA A 1 105 ? 35.556 4.225 23.070 1.00 57.12 99 ALA A N 1
ATOM 727 C CA . ALA A 1 105 ? 34.283 3.909 23.713 1.00 61.51 99 ALA A CA 1
ATOM 728 C C . ALA A 1 105 ? 34.064 2.395 23.788 1.00 65.05 99 ALA A C 1
ATOM 729 O O . ALA A 1 105 ? 35.005 1.601 23.908 1.00 59.78 99 ALA A O 1
ATOM 732 N N . MET B 1 12 ? 74.966 15.375 58.184 1.00 63.33 6 MET B N 1
ATOM 733 C CA . MET B 1 12 ? 76.172 15.658 57.404 1.00 67.32 6 MET B CA 1
ATOM 734 C C . MET B 1 12 ? 77.017 14.400 57.161 1.00 58.16 6 MET B C 1
ATOM 735 O O . MET B 1 12 ? 77.121 13.515 58.022 1.00 57.50 6 MET B O 1
ATOM 738 N N . ARG B 1 13 ? 77.616 14.331 55.978 1.00 54.92 7 ARG B N 1
ATOM 739 C CA . ARG B 1 13 ? 78.397 13.168 55.565 1.00 49.37 7 ARG B CA 1
ATOM 740 C C . ARG B 1 13 ? 79.753 13.113 56.264 1.00 37.81 7 ARG B C 1
ATOM 741 O O . ARG B 1 13 ? 80.536 14.058 56.174 1.00 46.90 7 ARG B O 1
ATOM 749 N N . PRO B 1 14 ? 80.044 12.000 56.948 1.00 35.86 8 PRO B N 1
ATOM 750 C CA . PRO B 1 14 ? 81.384 11.826 57.520 1.00 34.89 8 PRO B CA 1
ATOM 751 C C . PRO B 1 14 ? 82.461 11.912 56.420 1.00 40.92 8 PRO B C 1
ATOM 752 O O . PRO B 1 14 ? 82.255 11.392 55.316 1.00 39.47 8 PRO B O 1
ATOM 756 N N . ILE B 1 15 ? 83.572 12.587 56.709 1.00 37.50 9 ILE B N 1
ATOM 757 C CA . ILE B 1 15 ? 84.688 12.666 55.769 1.00 36.17 9 ILE B CA 1
ATOM 758 C C . ILE B 1 15 ? 85.909 11.877 56.254 1.00 31.74 9 ILE B C 1
ATOM 759 O O . ILE B 1 15 ? 86.588 12.292 57.187 1.00 28.56 9 ILE B O 1
ATOM 764 N N . HIS B 1 16 ? 86.191 10.747 55.613 1.00 32.38 10 HIS B N 1
ATOM 765 C CA . HIS B 1 16 ? 87.367 9.950 55.963 1.00 28.59 10 HIS B CA 1
ATOM 766 C C . HIS B 1 16 ? 88.657 10.715 55.626 1.00 29.65 10 HIS B C 1
ATOM 767 O O . HIS B 1 16 ? 88.723 11.386 54.606 1.00 28.12 10 HIS B O 1
ATOM 774 N N . PRO B 1 17 ? 89.675 10.648 56.503 1.00 26.12 11 PRO B N 1
ATOM 775 C CA . PRO B 1 17 ? 90.949 11.324 56.206 1.00 28.93 11 PRO B CA 1
ATOM 776 C C . PRO B 1 17 ? 91.519 10.933 54.849 1.00 27.85 11 PRO B C 1
ATOM 777 O O . PRO B 1 17 ? 92.118 11.766 54.169 1.00 28.79 11 PRO B O 1
ATOM 781 N N . GLY B 1 18 ? 91.319 9.682 54.457 1.00 29.49 12 GLY B N 1
ATOM 782 C CA . GLY B 1 18 ? 91.756 9.227 53.146 1.00 29.77 12 GLY B CA 1
ATOM 783 C C . GLY B 1 18 ? 91.118 9.977 51.986 1.00 31.58 12 GLY B C 1
ATOM 784 O O . GLY B 1 18 ? 91.747 10.156 50.934 1.00 28.40 12 GLY B O 1
ATOM 785 N N . GLU B 1 19 ? 89.875 10.420 52.165 1.00 29.61 13 GLU B N 1
ATOM 786 C CA . GLU B 1 19 ? 89.234 11.258 51.156 1.00 32.35 13 GLU B CA 1
ATOM 787 C C . GLU B 1 19 ? 90.044 12.539 50.916 1.00 30.69 13 GLU B C 1
ATOM 788 O O . GLU B 1 19 ? 90.219 12.971 49.783 1.00 35.55 13 GLU B O 1
ATOM 794 N N . ILE B 1 20 ? 90.592 13.118 51.971 1.00 32.46 14 ILE B N 1
ATOM 795 C CA . ILE B 1 20 ? 91.353 14.355 51.815 1.00 27.94 14 ILE B CA 1
ATOM 796 C C . ILE B 1 20 ? 92.710 14.055 51.210 1.00 27.86 14 ILE B C 1
ATOM 797 O O . ILE B 1 20 ? 93.150 14.742 50.283 1.00 29.74 14 ILE B O 1
ATOM 802 N N . LEU B 1 21 ? 93.365 13.019 51.724 1.00 27.00 15 LEU B N 1
ATOM 803 C CA . LEU B 1 21 ? 94.659 12.605 51.194 1.00 28.90 15 LEU B CA 1
ATOM 804 C C . LEU B 1 21 ? 94.562 12.303 49.687 1.00 33.81 15 LEU B C 1
ATOM 805 O O . LEU B 1 21 ? 95.451 12.666 48.907 1.00 31.21 15 LEU B O 1
ATOM 810 N N . ARG B 1 22 ? 93.463 11.665 49.290 1.00 32.20 16 ARG B N 1
ATOM 811 C CA . ARG B 1 22 ? 93.233 11.314 47.890 1.00 34.43 16 ARG B CA 1
ATOM 812 C C . ARG B 1 22 ? 92.793 12.494 47.024 1.00 34.49 16 ARG B C 1
ATOM 813 O O . ARG B 1 22 ? 93.443 12.820 46.022 1.00 35.64 16 ARG B O 1
ATOM 821 N N . GLU B 1 23 ? 91.691 13.125 47.414 1.00 35.70 17 GLU B N 1
ATOM 822 C CA . GLU B 1 23 ? 91.046 14.163 46.608 1.00 37.21 17 GLU B CA 1
ATOM 823 C C . GLU B 1 23 ? 91.782 15.498 46.568 1.00 42.81 17 GLU B C 1
ATOM 824 O O . GLU B 1 23 ? 91.632 16.256 45.616 1.00 44.63 17 GLU B O 1
ATOM 830 N N . GLU B 1 24 ? 92.547 15.812 47.608 1.00 41.82 18 GLU B N 1
ATOM 831 C CA . GLU B 1 24 ? 93.151 17.136 47.696 1.00 39.25 18 GLU B CA 1
ATOM 832 C C . GLU B 1 24 ? 94.669 17.054 47.588 1.00 39.89 18 GLU B C 1
ATOM 833 O O . GLU B 1 24 ? 95.281 17.848 46.881 1.00 48.69 18 GLU B O 1
ATOM 839 N N . PHE B 1 25 ? 95.280 16.077 48.244 1.00 35.68 19 PHE B N 1
ATOM 840 C CA . PHE B 1 25 ? 96.729 15.982 48.223 1.00 31.13 19 PHE B CA 1
ATOM 841 C C . PHE B 1 25 ? 97.196 15.195 47.010 1.00 40.29 19 PHE B C 1
ATOM 842 O O . PHE B 1 25 ? 98.014 15.684 46.229 1.00 39.58 19 PHE B O 1
ATOM 850 N N . GLN B 1 26 ? 96.651 13.997 46.821 1.00 37.56 20 GLN B N 1
ATOM 851 C CA . GLN B 1 26 ? 97.140 13.140 45.752 1.00 39.64 20 GLN B CA 1
ATOM 852 C C . GLN B 1 26 ? 96.804 13.703 44.373 1.00 45.60 20 GLN B C 1
ATOM 853 O O . GLN B 1 26 ? 97.639 13.669 43.468 1.00 43.76 20 GLN B O 1
ATOM 859 N N . LYS B 1 27 ? 95.602 14.240 44.204 1.00 46.07 21 LYS B N 1
ATOM 860 C CA . LYS B 1 27 ? 95.197 14.636 42.860 1.00 52.72 21 LYS B CA 1
ATOM 861 C C . LYS B 1 27 ? 95.721 16.010 42.508 1.00 51.01 21 LYS B C 1
ATOM 862 O O . LYS B 1 27 ? 95.484 16.504 41.411 1.00 58.12 21 LYS B O 1
ATOM 868 N N . GLU B 1 28 ? 96.449 16.629 43.424 1.00 50.60 22 GLU B N 1
ATOM 869 C CA . GLU B 1 28 ? 97.066 17.908 43.114 1.00 54.73 22 GLU B CA 1
ATOM 870 C C . GLU B 1 28 ? 98.577 17.749 43.025 1.00 53.38 22 GLU B C 1
ATOM 871 O O . GLU B 1 28 ? 99.247 18.481 42.301 1.00 52.54 22 GLU B O 1
ATOM 877 N N . MET B 1 29 ? 99.113 16.770 43.745 1.00 47.77 23 MET B N 1
ATOM 878 C CA . MET B 1 29 ? 100.552 16.562 43.753 1.00 46.89 23 MET B CA 1
ATOM 879 C C . MET B 1 29 ? 100.982 15.445 42.815 1.00 47.25 23 MET B C 1
ATOM 880 O O . MET B 1 29 ? 102.142 15.380 42.415 1.00 47.39 23 MET B O 1
ATOM 885 N N . GLY B 1 30 ? 100.049 14.556 42.488 1.00 48.35 24 GLY B N 1
ATOM 886 C CA . GLY B 1 30 ? 100.316 13.465 41.566 1.00 48.97 24 GLY B CA 1
ATOM 887 C C . GLY B 1 30 ? 101.278 12.377 42.025 1.00 43.38 24 GLY B C 1
ATOM 888 O O . GLY B 1 30 ? 102.011 11.802 41.220 1.00 42.57 24 GLY B O 1
ATOM 889 N N . PHE B 1 31 ? 101.283 12.064 43.311 1.00 40.33 25 PHE B N 1
ATOM 890 C CA . PHE B 1 31 ? 102.111 10.957 43.766 1.00 34.54 25 PHE B CA 1
ATOM 891 C C . PHE B 1 31 ? 101.342 9.630 43.664 1.00 33.30 25 PHE B C 1
ATOM 892 O O . PHE B 1 31 ? 100.120 9.601 43.770 1.00 35.09 25 PHE B O 1
ATOM 900 N N . SER B 1 32 ? 102.062 8.544 43.416 1.00 38.72 26 SER B N 1
ATOM 901 C CA . SER B 1 32 ? 101.488 7.205 43.509 1.00 33.66 26 SER B CA 1
ATOM 902 C C . SER B 1 32 ? 101.431 6.829 44.974 1.00 31.14 26 SER B C 1
ATOM 903 O O . SER B 1 32 ? 102.113 7.443 45.798 1.00 33.59 26 SER B O 1
ATOM 906 N N . ALA B 1 33 ? 100.630 5.821 45.299 1.00 34.70 27 ALA B N 1
ATOM 907 C CA . ALA B 1 33 ? 100.581 5.316 46.659 1.00 35.33 27 ALA B CA 1
ATOM 908 C C . ALA B 1 33 ? 101.974 4.854 47.047 1.00 30.75 27 ALA B C 1
ATOM 909 O O . ALA B 1 33 ? 102.456 5.134 48.142 1.00 29.52 27 ALA B O 1
ATOM 911 N N . ALA B 1 34 ? 102.624 4.159 46.118 1.00 31.24 28 ALA B N 1
ATOM 912 C CA . ALA B 1 34 ? 103.926 3.567 46.374 1.00 36.76 28 ALA B CA 1
ATOM 913 C C . ALA B 1 34 ? 104.964 4.630 46.707 1.00 30.02 28 ALA B C 1
ATOM 914 O O . ALA B 1 34 ? 105.789 4.435 47.600 1.00 30.66 28 ALA B O 1
ATOM 916 N N . ALA B 1 35 ? 104.938 5.730 45.959 1.00 33.86 29 ALA B N 1
ATOM 917 C CA . ALA B 1 35 ? 105.862 6.835 46.189 1.00 34.61 29 ALA B CA 1
ATOM 918 C C . ALA B 1 35 ? 105.622 7.457 47.563 1.00 30.40 29 ALA B C 1
ATOM 919 O O . ALA B 1 35 ? 106.570 7.743 48.299 1.00 32.84 29 ALA B O 1
ATOM 921 N N . LEU B 1 36 ? 104.361 7.661 47.919 1.00 30.72 30 LEU B N 1
ATOM 922 C CA . LEU B 1 36 ? 104.084 8.269 49.226 1.00 28.42 30 LEU B CA 1
ATOM 923 C C . LEU B 1 36 ? 104.577 7.353 50.335 1.00 27.71 30 LEU B C 1
ATOM 924 O O . LEU B 1 36 ? 105.243 7.798 51.265 1.00 25.43 30 LEU B O 1
ATOM 929 N N . ALA B 1 37 ? 104.302 6.056 50.211 1.00 29.15 31 ALA B N 1
ATOM 930 C CA . ALA B 1 37 ? 104.701 5.119 51.259 1.00 28.76 31 ALA B CA 1
ATOM 931 C C . ALA B 1 37 ? 106.214 5.087 51.433 1.00 30.53 31 ALA B C 1
ATOM 932 O O . ALA B 1 37 ? 106.719 5.046 52.564 1.00 29.32 31 ALA B O 1
ATOM 934 N N . ARG B 1 38 ? 106.937 5.108 50.310 1.00 29.26 32 ARG B N 1
ATOM 935 C CA . ARG B 1 38 ? 108.394 5.133 50.347 1.00 30.84 32 ARG B CA 1
ATOM 936 C C . ARG B 1 38 ? 108.870 6.374 51.101 1.00 30.28 32 ARG B C 1
ATOM 937 O O . ARG B 1 38 ? 109.737 6.286 51.962 1.00 34.74 32 ARG B O 1
ATOM 945 N N . ALA B 1 39 ? 108.284 7.525 50.790 1.00 27.47 33 ALA B N 1
ATOM 946 C CA . ALA B 1 39 ? 108.657 8.770 51.466 1.00 34.40 33 ALA B CA 1
ATOM 947 C C . ALA B 1 39 ? 108.345 8.707 52.966 1.00 33.87 33 ALA B C 1
ATOM 948 O O . ALA B 1 39 ? 109.131 9.160 53.792 1.00 35.87 33 ALA B O 1
ATOM 950 N N . LEU B 1 40 ? 107.200 8.125 53.305 1.00 32.64 34 LEU B N 1
ATOM 951 C CA . LEU B 1 40 ? 106.757 8.075 54.692 1.00 33.20 34 LEU B CA 1
ATOM 952 C C . LEU B 1 40 ? 107.546 7.032 55.466 1.00 36.16 34 LEU B C 1
ATOM 953 O O . LEU B 1 40 ? 107.520 7.006 56.702 1.00 36.12 34 LEU B O 1
ATOM 958 N N . GLY B 1 41 ? 108.243 6.168 54.734 1.00 33.58 35 GLY B N 1
ATOM 959 C CA . GLY B 1 41 ? 108.987 5.088 55.353 1.00 32.36 35 GLY B CA 1
ATOM 960 C C . GLY B 1 41 ? 108.104 3.967 55.880 1.00 33.66 35 GLY B C 1
ATOM 961 O O . GLY B 1 41 ? 108.437 3.324 56.871 1.00 33.31 35 GLY B O 1
ATOM 962 N N . VAL B 1 42 ? 106.967 3.736 55.232 1.00 33.89 36 VAL B N 1
ATOM 963 C CA . VAL B 1 42 ? 106.062 2.673 55.663 1.00 36.17 36 VAL B CA 1
ATOM 964 C C . VAL B 1 42 ? 105.708 1.776 54.483 1.00 34.82 36 VAL B C 1
ATOM 965 O O . VAL B 1 42 ? 106.052 2.085 53.348 1.00 35.34 36 VAL B O 1
ATOM 969 N N . ALA B 1 43 ? 104.992 0.689 54.751 1.00 38.51 37 ALA B N 1
ATOM 970 C CA . ALA B 1 43 ? 104.620 -0.259 53.700 1.00 38.50 37 ALA B CA 1
ATOM 971 C C . ALA B 1 43 ? 103.473 0.274 52.855 1.00 35.44 37 ALA B C 1
ATOM 972 O O . ALA B 1 43 ? 102.530 0.878 53.371 1.00 37.62 37 ALA B O 1
ATOM 974 N N . THR B 1 44 ? 103.539 0.013 51.557 1.00 32.32 38 THR B N 1
ATOM 975 C CA . THR B 1 44 ? 102.530 0.510 50.629 1.00 33.40 38 THR B CA 1
ATOM 976 C C . THR B 1 44 ? 101.098 0.133 50.984 1.00 35.30 38 THR B C 1
ATOM 977 O O . THR B 1 44 ? 100.198 0.964 50.810 1.00 37.52 38 THR B O 1
ATOM 981 N N . PRO B 1 45 ? 100.866 -1.104 51.476 1.00 37.59 39 PRO B N 1
ATOM 982 C CA . PRO B 1 45 ? 99.476 -1.406 51.835 1.00 36.58 39 PRO B CA 1
ATOM 983 C C . PRO B 1 45 ? 98.907 -0.476 52.905 1.00 33.80 39 PRO B C 1
ATOM 984 O O . PRO B 1 45 ? 97.718 -0.186 52.866 1.00 33.88 39 PRO B O 1
ATOM 988 N N . THR B 1 46 ? 99.747 -0.018 53.827 1.00 34.49 40 THR B N 1
ATOM 989 C CA . THR B 1 46 ? 99.342 0.936 54.852 1.00 34.55 40 THR B CA 1
ATOM 990 C C . THR B 1 46 ? 98.763 2.206 54.207 1.00 33.31 40 THR B C 1
ATOM 991 O O . THR B 1 46 ? 97.725 2.735 54.620 1.00 31.39 40 THR B O 1
ATOM 995 N N . VAL B 1 47 ? 99.431 2.679 53.168 1.00 30.89 41 VAL B N 1
ATOM 996 C CA . VAL B 1 47 ? 99.009 3.896 52.502 1.00 28.43 41 VAL B CA 1
ATOM 997 C C . VAL B 1 47 ? 97.767 3.644 51.644 1.00 32.51 41 VAL B C 1
ATOM 998 O O . VAL B 1 47 ? 96.872 4.478 51.572 1.00 32.36 41 VAL B O 1
ATOM 1002 N N . ASN B 1 48 ? 97.685 2.489 51.001 1.00 29.03 42 ASN B N 1
ATOM 1003 C CA . ASN B 1 48 ? 96.541 2.278 50.136 1.00 32.38 42 ASN B CA 1
ATOM 1004 C C . ASN B 1 48 ? 95.279 2.046 50.944 1.00 30.80 42 ASN B C 1
ATOM 1005 O O . ASN B 1 48 ? 94.197 2.404 50.505 1.00 34.16 42 ASN B O 1
ATOM 1010 N N . ASN B 1 49 ? 95.417 1.456 52.125 1.00 28.00 43 ASN B N 1
ATOM 1011 C CA . ASN B 1 49 ? 94.256 1.271 52.983 1.00 31.04 43 ASN B CA 1
ATOM 1012 C C . ASN B 1 49 ? 93.630 2.624 53.371 1.00 33.67 43 ASN B C 1
ATOM 1013 O O . ASN B 1 49 ? 92.407 2.757 53.447 1.00 32.41 43 ASN B O 1
ATOM 1018 N N . ILE B 1 50 ? 94.474 3.628 53.591 1.00 29.32 44 ILE B N 1
ATOM 1019 C CA . ILE B 1 50 ? 93.981 4.966 53.897 1.00 30.33 44 ILE B CA 1
ATOM 1020 C C . ILE B 1 50 ? 93.360 5.615 52.661 1.00 30.72 44 ILE B C 1
ATOM 1021 O O . ILE B 1 50 ? 92.264 6.154 52.727 1.00 30.52 44 ILE B O 1
ATOM 1026 N N . LEU B 1 51 ? 94.049 5.541 51.526 1.00 31.05 45 LEU B N 1
ATOM 1027 C CA . LEU B 1 51 ? 93.544 6.131 50.292 1.00 34.28 45 LEU B CA 1
ATOM 1028 C C . LEU B 1 51 ? 92.178 5.568 49.889 1.00 35.51 45 LEU B C 1
ATOM 1029 O O . LEU B 1 51 ? 91.340 6.284 49.347 1.00 38.39 45 LEU B O 1
ATOM 1034 N N . ARG B 1 52 ? 91.955 4.291 50.172 1.00 35.99 46 ARG B N 1
ATOM 1035 C CA . ARG B 1 52 ? 90.693 3.631 49.830 1.00 41.41 46 ARG B CA 1
ATOM 1036 C C . ARG B 1 52 ? 89.670 3.754 50.970 1.00 40.92 46 ARG B C 1
ATOM 1037 O O . ARG B 1 52 ? 88.569 3.218 50.884 1.00 40.87 46 ARG B O 1
ATOM 1041 N N . GLU B 1 53 ? 90.061 4.432 52.044 1.00 35.69 47 GLU B N 1
ATOM 1042 C CA . GLU B 1 53 ? 89.186 4.678 53.195 1.00 34.01 47 GLU B CA 1
ATOM 1043 C C . GLU B 1 53 ? 88.815 3.374 53.918 1.00 35.26 47 GLU B C 1
ATOM 1044 O O . GLU B 1 53 ? 87.699 3.206 54.397 1.00 37.46 47 GLU B O 1
ATOM 1050 N N . ARG B 1 54 ? 89.779 2.467 54.014 1.00 36.82 48 ARG B N 1
ATOM 1051 C CA . ARG B 1 54 ? 89.569 1.181 54.668 1.00 36.98 48 ARG B CA 1
ATOM 1052 C C . ARG B 1 54 ? 90.233 1.143 56.057 1.00 39.12 48 ARG B C 1
ATOM 1053 O O . ARG B 1 54 ? 89.860 0.349 56.921 1.00 43.52 48 ARG B O 1
ATOM 1056 N N . GLY B 1 55 ? 91.202 2.024 56.277 1.00 37.15 49 GLY B N 1
ATOM 1057 C CA . GLY B 1 55 ? 91.906 2.075 57.545 1.00 34.50 49 GLY B CA 1
ATOM 1058 C C . GLY B 1 55 ? 92.093 3.522 57.979 1.00 38.03 49 GLY B C 1
ATOM 1059 O O . GLY B 1 55 ? 92.144 4.422 57.131 1.00 35.59 49 GLY B O 1
ATOM 1060 N N . GLY B 1 56 ? 92.190 3.735 59.292 1.00 34.15 50 GLY B N 1
ATOM 1061 C CA . GLY B 1 56 ? 92.353 5.060 59.854 1.00 33.04 50 GLY B CA 1
ATOM 1062 C C . GLY B 1 56 ? 93.801 5.520 59.903 1.00 31.51 50 GLY B C 1
ATOM 1063 O O . GLY B 1 56 ? 94.723 4.784 59.547 1.00 33.89 50 GLY B O 1
ATOM 1064 N N . VAL B 1 57 ? 93.993 6.762 60.332 1.00 27.36 51 VAL B N 1
ATOM 1065 C CA . VAL B 1 57 ? 95.316 7.318 60.535 1.00 25.97 51 VAL B CA 1
ATOM 1066 C C . VAL B 1 57 ? 95.700 7.234 62.019 1.00 27.41 51 VAL B C 1
ATOM 1067 O O . VAL B 1 57 ? 94.982 7.723 62.880 1.00 29.59 51 VAL B O 1
ATOM 1071 N N . SER B 1 58 ? 96.820 6.589 62.305 1.00 26.96 52 SER B N 1
ATOM 1072 C CA . SER B 1 58 ? 97.378 6.536 63.649 1.00 29.09 52 SER B CA 1
ATOM 1073 C C . SER B 1 58 ? 98.168 7.813 63.952 1.00 29.13 52 SER B C 1
ATOM 1074 O O . SER B 1 58 ? 98.440 8.637 63.053 1.00 28.22 52 SER B O 1
ATOM 1077 N N . ALA B 1 59 ? 98.555 7.978 65.207 1.00 28.88 53 ALA B N 1
ATOM 1078 C CA . ALA B 1 59 ? 99.379 9.135 65.567 1.00 31.71 53 ALA B CA 1
ATOM 1079 C C . ALA B 1 59 ? 100.753 9.016 64.895 1.00 26.45 53 ALA B C 1
ATOM 1080 O O . ALA B 1 59 ? 101.336 10.009 64.463 1.00 25.81 53 ALA B O 1
ATOM 1082 N N . ASP B 1 60 ? 101.270 7.795 64.801 1.00 26.20 54 ASP B N 1
ATOM 1083 C CA . ASP B 1 60 ? 102.527 7.590 64.086 1.00 29.85 54 ASP B CA 1
ATOM 1084 C C . ASP B 1 60 ? 102.392 8.077 62.641 1.00 27.45 54 ASP B C 1
ATOM 1085 O O . ASP B 1 60 ? 103.218 8.866 62.152 1.00 29.66 54 ASP B O 1
ATOM 1090 N N . MET B 1 61 ? 101.338 7.631 61.969 1.00 26.56 55 MET B N 1
ATOM 1091 C CA . MET B 1 61 ? 101.119 8.007 60.580 1.00 23.29 55 MET B CA 1
ATOM 1092 C C . MET B 1 61 ? 100.896 9.511 60.444 1.00 26.69 55 MET B C 1
ATOM 1093 O O . MET B 1 61 ? 101.342 10.126 59.473 1.00 27.09 55 MET B O 1
ATOM 1098 N N . ALA B 1 62 ? 100.212 10.109 61.418 1.00 26.15 56 ALA B N 1
ATOM 1099 C CA . ALA B 1 62 ? 99.922 11.544 61.353 1.00 25.00 56 ALA B CA 1
ATOM 1100 C C . ALA B 1 62 ? 101.220 12.350 61.403 1.00 24.47 56 ALA B C 1
ATOM 1101 O O . ALA B 1 62 ? 101.371 13.342 60.700 1.00 25.47 56 ALA B O 1
ATOM 1103 N N . LEU B 1 63 ? 102.167 11.902 62.221 1.00 25.02 57 LEU B N 1
ATOM 1104 C CA . LEU B 1 63 ? 103.460 12.570 62.317 1.00 26.84 57 LEU B CA 1
ATOM 1105 C C . LEU B 1 63 ? 104.265 12.438 61.015 1.00 25.85 57 LEU B C 1
ATOM 1106 O O . LEU B 1 63 ? 104.894 13.395 60.556 1.00 23.15 57 LEU B O 1
ATOM 1111 N N . ARG B 1 64 ? 104.228 11.251 60.424 1.00 22.60 58 ARG B N 1
ATOM 1112 C CA . ARG B 1 64 ? 104.952 11.003 59.183 1.00 26.50 58 ARG B CA 1
ATOM 1113 C C . ARG B 1 64 ? 104.385 11.858 58.053 1.00 24.11 58 ARG B C 1
ATOM 1114 O O . ARG B 1 64 ? 105.135 12.483 57.310 1.00 27.60 58 ARG B O 1
ATOM 1122 N N . LEU B 1 65 ? 103.061 11.873 57.933 1.00 24.13 59 LEU B N 1
ATOM 1123 C CA . LEU B 1 65 ? 102.363 12.695 56.946 1.00 26.15 59 LEU B CA 1
ATOM 1124 C C . LEU B 1 65 ? 102.658 14.186 57.140 1.00 27.90 59 LEU B C 1
ATOM 1125 O O . LEU B 1 65 ? 102.858 14.921 56.167 1.00 26.54 59 LEU B O 1
ATOM 1130 N N . SER B 1 66 ? 102.712 14.628 58.393 1.00 24.83 60 SER B N 1
ATOM 1131 C CA . SER B 1 66 ? 102.904 16.052 58.651 1.00 25.44 60 SER B CA 1
ATOM 1132 C C . SER B 1 66 ? 104.281 16.510 58.144 1.00 30.78 60 SER B C 1
ATOM 1133 O O . SER B 1 66 ? 104.399 17.582 57.581 1.00 32.60 60 SER B O 1
ATOM 1136 N N . ILE B 1 67 ? 105.306 15.686 58.340 1.00 30.07 61 ILE B N 1
ATOM 1137 C CA . ILE B 1 67 ? 106.657 15.994 57.867 1.00 31.52 61 ILE B CA 1
ATOM 1138 C C . ILE B 1 67 ? 106.765 15.896 56.352 1.00 31.17 61 ILE B C 1
ATOM 1139 O O . ILE B 1 67 ? 107.371 16.740 55.698 1.00 33.77 61 ILE B O 1
ATOM 1144 N N . CYS B 1 68 ? 106.163 14.852 55.801 1.00 28.17 62 CYS B N 1
ATOM 1145 C CA . CYS B 1 68 ? 106.298 14.569 54.379 1.00 33.92 62 CYS B CA 1
ATOM 1146 C C . CYS B 1 68 ? 105.545 15.582 53.536 1.00 35.49 62 CYS B C 1
ATOM 1147 O O . CYS B 1 68 ? 106.006 15.984 52.473 1.00 36.11 62 CYS B O 1
ATOM 1150 N N . LEU B 1 69 ? 104.383 15.995 54.030 1.00 30.95 63 LEU B N 1
ATOM 1151 C CA . LEU B 1 69 ? 103.441 16.778 53.246 1.00 29.38 63 LEU B CA 1
ATOM 1152 C C . LEU B 1 69 ? 103.267 18.180 53.809 1.00 31.73 63 LEU B C 1
ATOM 1153 O O . LEU B 1 69 ? 102.366 18.899 53.398 1.00 32.48 63 LEU B O 1
ATOM 1158 N N . ASP B 1 70 ? 104.118 18.551 54.761 1.00 31.07 64 ASP B N 1
ATOM 1159 C CA . ASP B 1 70 ? 104.099 19.901 55.339 1.00 31.99 64 ASP B CA 1
ATOM 1160 C C . ASP B 1 70 ? 102.728 20.315 55.877 1.00 28.60 64 ASP B C 1
ATOM 1161 O O . ASP B 1 70 ? 102.185 21.321 55.459 1.00 32.52 64 ASP B O 1
ATOM 1166 N N . THR B 1 71 ? 102.171 19.516 56.782 1.00 28.83 65 THR B N 1
ATOM 1167 C CA . THR B 1 71 ? 100.967 19.884 57.518 1.00 26.67 65 THR B CA 1
ATOM 1168 C C . THR B 1 71 ? 101.307 19.754 58.983 1.00 27.81 65 THR B C 1
ATOM 1169 O O . THR B 1 71 ? 102.404 19.344 59.327 1.00 28.82 65 THR B O 1
ATOM 1173 N N . THR B 1 72 ? 100.357 20.066 59.852 1.00 29.86 66 THR B N 1
ATOM 1174 C CA . THR B 1 72 ? 100.492 19.675 61.239 1.00 26.87 66 THR B CA 1
ATOM 1175 C C . THR B 1 72 ? 100.020 18.230 61.378 1.00 26.90 66 THR B C 1
ATOM 1176 O O . THR B 1 72 ? 99.198 17.773 60.589 1.00 25.00 66 THR B O 1
ATOM 1180 N N . PRO B 1 73 ? 100.532 17.511 62.385 1.00 26.57 67 PRO B N 1
ATOM 1181 C CA . PRO B 1 73 ? 100.016 16.156 62.623 1.00 31.95 67 PRO B CA 1
ATOM 1182 C C . PRO B 1 73 ? 98.577 16.174 63.141 1.00 30.17 67 PRO B C 1
ATOM 1183 O O . PRO B 1 73 ? 97.811 15.265 62.823 1.00 26.00 67 PRO B O 1
ATOM 1187 N N . GLU B 1 74 ? 98.213 17.212 63.895 1.00 27.77 68 GLU B N 1
ATOM 1188 C CA . GLU B 1 74 ? 96.840 17.362 64.390 1.00 27.78 68 GLU B CA 1
ATOM 1189 C C . GLU B 1 74 ? 95.833 17.482 63.247 1.00 28.71 68 GLU B C 1
ATOM 1190 O O . GLU B 1 74 ? 94.685 17.073 63.391 1.00 27.06 68 GLU B O 1
ATOM 1196 N N . PHE B 1 75 ? 96.258 18.059 62.124 1.00 23.69 69 PHE B N 1
ATOM 1197 C CA . PHE B 1 75 ? 95.380 18.153 60.952 1.00 22.20 69 PHE B CA 1
ATOM 1198 C C . PHE B 1 75 ? 94.798 16.776 60.615 1.00 24.84 69 PHE B C 1
ATOM 1199 O O . PHE B 1 75 ? 93.598 16.626 60.371 1.00 23.33 69 PHE B O 1
ATOM 1207 N N . TRP B 1 76 ? 95.667 15.772 60.611 1.00 25.96 70 TRP B N 1
ATOM 1208 C CA . TRP B 1 76 ? 95.251 14.435 60.214 1.00 26.03 70 TRP B CA 1
ATOM 1209 C C . TRP B 1 76 ? 94.453 13.765 61.333 1.00 23.21 70 TRP B C 1
ATOM 1210 O O . TRP B 1 76 ? 93.455 13.108 61.076 1.00 24.75 70 TRP B O 1
ATOM 1221 N N . LEU B 1 77 ? 94.891 13.919 62.570 1.00 25.61 71 LEU B N 1
ATOM 1222 C CA . LEU B 1 77 ? 94.183 13.255 63.655 1.00 25.44 71 LEU B CA 1
ATOM 1223 C C . LEU B 1 77 ? 92.812 13.886 63.875 1.00 25.40 71 LEU B C 1
ATOM 1224 O O . LEU B 1 77 ? 91.855 13.194 64.212 1.00 26.42 71 LEU B O 1
ATOM 1229 N N . ASN B 1 78 ? 92.699 15.194 63.655 1.00 26.40 72 ASN B N 1
ATOM 1230 C CA . ASN B 1 78 ? 91.407 15.861 63.846 1.00 24.29 72 ASN B CA 1
ATOM 1231 C C . ASN B 1 78 ? 90.415 15.437 62.786 1.00 26.10 72 ASN B C 1
ATOM 1232 O O . ASN B 1 78 ? 89.227 15.297 63.063 1.00 27.46 72 ASN B O 1
ATOM 1237 N N . LEU B 1 79 ? 90.913 15.228 61.569 1.00 26.59 73 LEU B N 1
ATOM 1238 C CA . LEU B 1 79 ? 90.106 14.624 60.520 1.00 25.96 73 LEU B CA 1
ATOM 1239 C C . LEU B 1 79 ? 89.626 13.245 60.950 1.00 25.75 73 LEU B C 1
ATOM 1240 O O . LEU B 1 79 ? 88.473 12.874 60.711 1.00 28.15 73 LEU B O 1
ATOM 1245 N N . GLN B 1 80 ? 90.529 12.474 61.551 1.00 25.43 74 GLN B N 1
ATOM 1246 C CA . GLN B 1 80 ? 90.212 11.117 61.951 1.00 22.85 74 GLN B CA 1
ATOM 1247 C C . GLN B 1 80 ? 89.114 11.109 63.024 1.00 27.58 74 GLN B C 1
ATOM 1248 O O . GLN B 1 80 ? 88.170 10.324 62.930 1.00 26.14 74 GLN B O 1
ATOM 1254 N N . THR B 1 81 ? 89.220 11.985 64.024 1.00 27.61 75 THR B N 1
ATOM 1255 C CA . THR B 1 81 ? 88.219 11.993 65.103 1.00 24.67 75 THR B CA 1
ATOM 1256 C C . THR B 1 81 ? 86.877 12.547 64.632 1.00 25.06 75 THR B C 1
ATOM 1257 O O . THR B 1 81 ? 85.835 12.089 65.075 1.00 28.32 75 THR B O 1
ATOM 1261 N N . ALA B 1 82 ? 86.895 13.532 63.740 1.00 24.25 76 ALA B N 1
ATOM 1262 C CA . ALA B 1 82 ? 85.648 14.054 63.196 1.00 30.90 76 ALA B CA 1
ATOM 1263 C C . ALA B 1 82 ? 84.874 12.930 62.496 1.00 31.06 76 ALA B C 1
ATOM 1264 O O . ALA B 1 82 ? 83.669 12.767 62.698 1.00 33.60 76 ALA B O 1
ATOM 1266 N N . PHE B 1 83 ? 85.588 12.148 61.698 1.00 26.26 77 PHE B N 1
ATOM 1267 C CA . PHE B 1 83 ? 85.012 11.003 60.982 1.00 29.14 77 PHE B CA 1
ATOM 1268 C C . PHE B 1 83 ? 84.488 9.942 61.945 1.00 28.52 77 PHE B C 1
ATOM 1269 O O . PHE B 1 83 ? 83.356 9.492 61.817 1.00 27.72 77 PHE B O 1
ATOM 1277 N N . ASP B 1 84 ? 85.329 9.535 62.892 1.00 25.18 78 ASP B N 1
ATOM 1278 C CA . ASP B 1 84 ? 84.939 8.515 63.862 1.00 29.74 78 ASP B CA 1
ATOM 1279 C C . ASP B 1 84 ? 83.732 8.960 64.687 1.00 31.20 78 ASP B C 1
ATOM 1280 O O . ASP B 1 84 ? 82.837 8.159 64.980 1.00 34.17 78 ASP B O 1
ATOM 1285 N N . LEU B 1 85 ? 83.708 10.239 65.052 1.00 28.21 79 LEU B N 1
ATOM 1286 C CA . LEU B 1 85 ? 82.618 10.784 65.851 1.00 30.22 79 LEU B CA 1
ATOM 1287 C C . LEU B 1 85 ? 81.317 10.839 65.054 1.00 32.98 79 LEU B C 1
ATOM 1288 O O . LEU B 1 85 ? 80.273 10.392 65.512 1.00 33.73 79 LEU B O 1
ATOM 1293 N N . ARG B 1 86 ? 81.381 11.402 63.856 1.00 32.71 80 ARG B N 1
ATOM 1294 C CA . ARG B 1 86 ? 80.195 11.480 63.016 1.00 32.24 80 ARG B CA 1
ATOM 1295 C C . ARG B 1 86 ? 79.697 10.057 62.730 1.00 37.67 80 ARG B C 1
ATOM 1296 O O . ARG B 1 86 ? 78.510 9.755 62.870 1.00 39.57 80 ARG B O 1
ATOM 1304 N N . THR B 1 87 ? 80.616 9.170 62.375 1.00 36.74 81 THR B N 1
ATOM 1305 C CA . THR B 1 87 ? 80.254 7.787 62.103 1.00 37.06 81 THR B CA 1
ATOM 1306 C C . THR B 1 87 ? 79.499 7.183 63.268 1.00 40.47 81 THR B C 1
ATOM 1307 O O . THR B 1 87 ? 78.424 6.639 63.059 1.00 37.78 81 THR B O 1
ATOM 1311 N N . ALA B 1 88 ? 80.045 7.327 64.483 1.00 37.82 82 ALA B N 1
ATOM 1312 C CA . ALA B 1 88 ? 79.458 6.763 65.698 1.00 34.81 82 ALA B CA 1
ATOM 1313 C C . ALA B 1 88 ? 78.099 7.369 66.002 1.00 37.99 82 ALA B C 1
ATOM 1314 O O . ALA B 1 88 ? 77.219 6.687 66.531 1.00 41.48 82 ALA B O 1
ATOM 1316 N N . GLU B 1 89 ? 77.940 8.654 65.691 1.00 36.93 83 GLU B N 1
ATOM 1317 C CA . GLU B 1 89 ? 76.673 9.334 65.915 1.00 38.45 83 GLU B CA 1
ATOM 1318 C C . GLU B 1 89 ? 75.586 8.696 65.080 1.00 48.84 83 GLU B C 1
ATOM 1319 O O . GLU B 1 89 ? 74.478 8.463 65.560 1.00 46.02 83 GLU B O 1
ATOM 1325 N N . GLN B 1 90 ? 75.923 8.450 63.826 1.00 44.25 84 GLN B N 1
ATOM 1326 C CA . GLN B 1 90 ? 75.032 7.848 62.871 1.00 45.54 84 GLN B CA 1
ATOM 1327 C C . GLN B 1 90 ? 74.711 6.433 63.237 1.00 49.16 84 GLN B C 1
ATOM 1328 O O . GLN B 1 90 ? 73.573 6.077 63.301 1.00 54.47 84 GLN B O 1
ATOM 1334 N N . GLN B 1 91 ? 75.716 5.630 63.488 1.00 44.90 85 GLN B N 1
ATOM 1335 C CA . GLN B 1 91 ? 75.494 4.252 63.812 1.00 52.36 85 GLN B CA 1
ATOM 1336 C C . GLN B 1 91 ? 74.895 3.964 65.170 1.00 52.06 85 GLN B C 1
ATOM 1337 O O . GLN B 1 91 ? 74.054 3.104 65.274 1.00 54.59 85 GLN B O 1
ATOM 1343 N N . HIS B 1 92 ? 75.338 4.640 66.214 1.00 50.50 86 HIS B N 1
ATOM 1344 C CA . HIS B 1 92 ? 74.816 4.352 67.540 1.00 51.22 86 HIS B CA 1
ATOM 1345 C C . HIS B 1 92 ? 74.291 5.538 68.365 1.00 46.31 86 HIS B C 1
ATOM 1346 O O . HIS B 1 92 ? 74.050 5.413 69.527 1.00 41.83 86 HIS B O 1
ATOM 1353 N N . GLY B 1 93 ? 74.115 6.671 67.733 1.00 43.66 87 GLY B N 1
ATOM 1354 C CA . GLY B 1 93 ? 73.684 7.880 68.402 1.00 42.56 87 GLY B CA 1
ATOM 1355 C C . GLY B 1 93 ? 72.421 7.721 69.223 1.00 52.23 87 GLY B C 1
ATOM 1356 O O . GLY B 1 93 ? 72.375 8.148 70.378 1.00 50.51 87 GLY B O 1
ATOM 1357 N N . ASP B 1 94 ? 71.406 7.076 68.656 1.00 51.12 88 ASP B N 1
ATOM 1358 C CA . ASP B 1 94 ? 70.118 6.959 69.338 1.00 52.14 88 ASP B CA 1
ATOM 1359 C C . ASP B 1 94 ? 70.160 5.967 70.507 1.00 47.54 88 ASP B C 1
ATOM 1360 O O . ASP B 1 94 ? 69.584 6.227 71.555 1.00 49.03 88 ASP B O 1
ATOM 1365 N N . GLU B 1 95 ? 70.851 4.845 70.335 1.00 46.08 89 GLU B N 1
ATOM 1366 C CA . GLU B 1 95 ? 71.029 3.904 71.430 1.00 45.82 89 GLU B CA 1
ATOM 1367 C C . GLU B 1 95 ? 71.759 4.570 72.603 1.00 47.47 89 GLU B C 1
ATOM 1368 O O . GLU B 1 95 ? 71.467 4.296 73.765 1.00 45.92 89 GLU B O 1
ATOM 1371 N N . ILE B 1 96 ? 72.708 5.454 72.293 1.00 46.07 90 ILE B N 1
ATOM 1372 C CA . ILE B 1 96 ? 73.498 6.115 73.330 1.00 42.83 90 ILE B CA 1
ATOM 1373 C C . ILE B 1 96 ? 72.645 7.118 74.098 1.00 44.18 90 ILE B C 1
ATOM 1374 O O . ILE B 1 96 ? 72.694 7.163 75.327 1.00 45.62 90 ILE B O 1
ATOM 1379 N N . ILE B 1 97 ? 71.838 7.897 73.382 1.00 41.30 91 ILE B N 1
ATOM 1380 C CA . ILE B 1 97 ? 70.889 8.799 74.032 1.00 49.58 91 ILE B CA 1
ATOM 1381 C C . ILE B 1 97 ? 69.899 8.009 74.904 1.00 43.96 91 ILE B C 1
ATOM 1382 O O . ILE B 1 97 ? 69.408 8.504 75.912 1.00 46.69 91 ILE B O 1
ATOM 1387 N N . GLY B 1 98 ? 69.632 6.766 74.513 1.00 45.09 92 GLY B N 1
ATOM 1388 C CA . GLY B 1 98 ? 68.683 5.943 75.233 1.00 49.11 92 GLY B CA 1
ATOM 1389 C C . GLY B 1 98 ? 69.273 5.084 76.333 1.00 52.37 92 GLY B C 1
ATOM 1390 O O . GLY B 1 98 ? 68.590 4.194 76.841 1.00 52.80 92 GLY B O 1
ATOM 1391 N N . SER B 1 99 ? 70.524 5.326 76.717 1.00 45.85 93 SER B N 1
ATOM 1392 C CA . SER B 1 99 ? 71.116 4.506 77.769 1.00 45.24 93 SER B CA 1
ATOM 1393 C C . SER B 1 99 ? 72.010 5.290 78.736 1.00 48.86 93 SER B C 1
ATOM 1394 O O . SER B 1 99 ? 72.386 4.768 79.793 1.00 47.02 93 SER B O 1
ATOM 1397 N N . VAL B 1 100 ? 72.323 6.544 78.409 1.00 41.13 94 VAL B N 1
ATOM 1398 C CA . VAL B 1 100 ? 73.205 7.327 79.270 1.00 36.14 94 VAL B CA 1
ATOM 1399 C C . VAL B 1 100 ? 72.445 8.228 80.234 1.00 41.37 94 VAL B C 1
ATOM 1400 O O . VAL B 1 100 ? 71.602 9.038 79.831 1.00 35.59 94 VAL B O 1
ATOM 1404 N N . GLN B 1 101 ? 72.804 8.131 81.487 1.00 38.59 95 GLN B N 1
ATOM 1405 C CA . GLN B 1 101 ? 72.197 8.939 82.493 1.00 36.93 95 GLN B CA 1
ATOM 1406 C C . GLN B 1 101 ? 73.078 10.135 82.847 1.00 38.40 95 GLN B C 1
ATOM 1407 O O . GLN B 1 101 ? 74.237 9.963 83.086 1.00 37.46 95 GLN B O 1
ATOM 1413 N N . ARG B 1 102 ? 72.534 11.340 82.813 1.00 32.07 96 ARG B N 1
ATOM 1414 C CA . ARG B 1 102 ? 73.274 12.543 83.180 1.00 33.23 96 ARG B CA 1
ATOM 1415 C C . ARG B 1 102 ? 73.601 12.493 84.671 1.00 39.08 96 ARG B C 1
ATOM 1416 O O . ARG B 1 102 ? 72.735 12.166 85.486 1.00 38.72 96 ARG B O 1
ATOM 1424 N N . LEU B 1 103 ? 74.849 12.791 85.025 1.00 36.37 97 LEU B N 1
ATOM 1425 C CA . LEU B 1 103 ? 75.277 12.757 86.426 1.00 39.17 97 LEU B CA 1
ATOM 1426 C C . LEU B 1 103 ? 75.519 14.158 86.984 1.00 40.78 97 LEU B C 1
ATOM 1427 O O . LEU B 1 103 ? 75.539 14.349 88.204 1.00 42.31 97 LEU B O 1
ATOM 1432 N N . VAL B 1 104 ? 75.705 15.134 86.099 1.00 38.01 98 VAL B N 1
ATOM 1433 C CA . VAL B 1 104 ? 75.971 16.504 86.534 1.00 45.74 98 VAL B CA 1
ATOM 1434 C C . VAL B 1 104 ? 74.670 17.276 86.730 1.00 46.04 98 VAL B C 1
ATOM 1435 O O . VAL B 1 104 ? 73.710 17.068 85.989 1.00 38.73 98 VAL B O 1
ATOM 1439 N N . ALA B 1 105 ? 74.673 18.336 87.506 1.00 56.02 99 ALA B N 1
ATOM 1440 C CA . ALA B 1 105 ? 73.446 19.142 87.608 1.00 58.12 99 ALA B 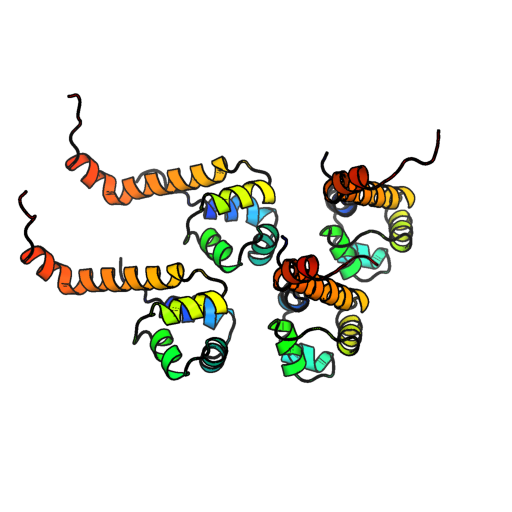CA 1
ATOM 1441 C C . ALA B 1 105 ? 73.013 19.604 86.216 1.00 56.18 99 ALA B C 1
ATOM 1442 O O . ALA B 1 105 ? 73.853 19.875 85.355 1.00 56.03 99 ALA B O 1
ATOM 1444 N N . GLY C 1 11 ? 72.313 -6.835 57.353 1.00 47.48 5 GLY C N 1
ATOM 1445 C CA . GLY C 1 11 ? 73.453 -5.947 57.573 1.00 4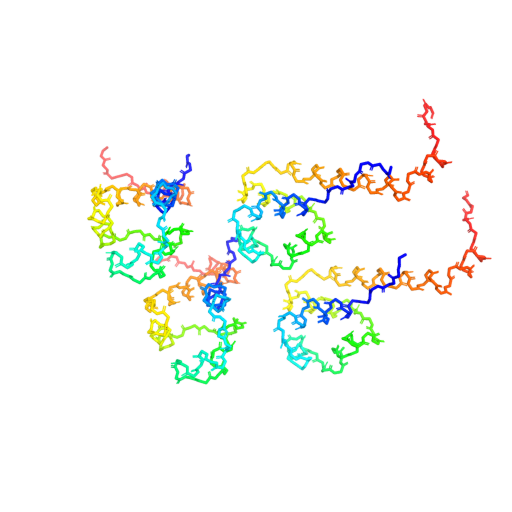5.83 5 GLY C CA 1
ATOM 1446 C C . GLY C 1 11 ? 74.527 -6.086 56.497 1.00 42.72 5 GLY C C 1
ATOM 1447 O O . GLY C 1 11 ? 74.235 -6.518 55.409 1.00 42.80 5 GLY C O 1
ATOM 1448 N N . MET C 1 12 ? 75.765 -5.711 56.787 1.00 40.64 6 MET C N 1
ATOM 1449 C CA . MET C 1 12 ? 76.809 -5.840 55.807 1.00 39.44 6 MET C CA 1
ATOM 1450 C C . MET C 1 12 ? 77.202 -7.296 55.620 1.00 41.24 6 MET C C 1
ATOM 1451 O O . MET C 1 12 ? 77.287 -8.024 56.563 1.00 38.27 6 MET C O 1
ATOM 1456 N N . ARG C 1 13 ? 77.441 -7.710 54.402 1.00 38.63 7 ARG C N 1
ATOM 1457 C CA . ARG C 1 13 ? 77.865 -9.059 54.150 1.00 36.00 7 ARG C CA 1
ATOM 1458 C C . ARG C 1 13 ? 79.229 -9.307 54.753 1.00 33.69 7 ARG C C 1
ATOM 1459 O O . ARG C 1 13 ? 80.087 -8.488 54.667 1.00 32.90 7 ARG C O 1
ATOM 1467 N N . PRO C 1 14 ? 79.406 -10.434 55.404 1.00 33.19 8 PRO C N 1
ATOM 1468 C CA . PRO C 1 14 ? 80.728 -10.806 55.928 1.00 35.64 8 PRO C CA 1
ATOM 1469 C C . PRO C 1 14 ? 81.801 -10.828 54.824 1.00 28.71 8 PRO C C 1
ATOM 1470 O O . PRO C 1 14 ? 81.547 -11.377 53.762 1.00 32.79 8 PRO C O 1
ATOM 1474 N N . ILE C 1 15 ? 82.963 -10.239 55.070 1.00 29.77 9 ILE C N 1
ATOM 1475 C CA . ILE C 1 15 ? 84.069 -10.313 54.104 1.00 32.16 9 ILE C CA 1
ATOM 1476 C C . ILE C 1 15 ? 85.174 -11.260 54.583 1.00 27.52 9 ILE C C 1
ATOM 1477 O O . ILE C 1 15 ? 85.917 -10.939 55.502 1.00 28.30 9 ILE C O 1
ATOM 1482 N N . HIS C 1 16 ? 85.294 -12.407 53.937 1.00 29.23 10 HIS C N 1
ATOM 1483 C CA . HIS C 1 16 ? 86.312 -13.377 54.299 1.00 27.90 10 HIS C CA 1
ATOM 1484 C C . HIS C 1 16 ? 87.688 -12.824 53.968 1.00 28.39 10 HIS C C 1
ATOM 1485 O O . HIS C 1 16 ? 87.864 -12.179 52.941 1.00 30.24 10 HIS C O 1
ATOM 1492 N N . PRO C 1 17 ? 88.666 -13.039 54.859 1.00 28.36 11 PRO C N 1
ATOM 1493 C CA . PRO C 1 17 ? 90.036 -12.603 54.580 1.00 24.38 11 PRO C CA 1
ATOM 1494 C C . PRO C 1 17 ? 90.554 -13.078 53.205 1.00 27.34 11 PRO C C 1
ATOM 1495 O O . PRO C 1 17 ? 91.358 -12.392 52.580 1.00 27.34 11 PRO C O 1
ATOM 1499 N N . GLY C 1 18 ? 90.078 -14.221 52.735 1.00 26.70 12 GLY C N 1
ATOM 1500 C CA . GLY C 1 18 ? 90.512 -14.740 51.444 1.00 26.83 12 GLY C CA 1
ATOM 1501 C C . GLY C 1 18 ? 90.073 -13.867 50.281 1.00 30.34 12 GLY C C 1
ATOM 1502 O O . GLY C 1 18 ? 90.765 -13.783 49.268 1.00 30.36 12 GLY C O 1
ATOM 1503 N N . GLU C 1 19 ? 88.915 -13.224 50.425 1.00 29.34 13 GLU C N 1
ATOM 1504 C CA . GLU C 1 19 ? 88.424 -12.295 49.407 1.00 34.02 13 GLU C CA 1
ATOM 1505 C C . GLU C 1 19 ? 89.413 -11.145 49.258 1.00 31.51 13 GLU C C 1
ATOM 1506 O O . GLU C 1 19 ? 89.697 -10.698 48.146 1.00 33.75 13 GLU C O 1
ATOM 1512 N N . ILE C 1 20 ? 89.956 -10.693 50.383 1.00 28.02 14 ILE C N 1
ATOM 1513 C CA . ILE C 1 20 ? 90.933 -9.618 50.381 1.00 30.82 14 ILE C CA 1
ATOM 1514 C C . ILE C 1 20 ? 92.225 -10.090 49.740 1.00 31.98 14 ILE C C 1
ATOM 1515 O O . ILE C 1 20 ? 92.796 -9.405 48.888 1.00 31.54 14 ILE C O 1
ATOM 1520 N N . LEU C 1 21 ? 92.682 -11.272 50.155 1.00 32.54 15 LEU C N 1
ATOM 1521 C CA . LEU C 1 21 ? 93.899 -11.847 49.606 1.00 29.45 15 LEU C CA 1
ATOM 1522 C C . LEU C 1 21 ? 93.752 -12.062 48.098 1.00 31.05 15 LEU C C 1
ATOM 1523 O O . LEU C 1 21 ? 94.661 -11.784 47.323 1.00 33.47 15 LEU C O 1
ATOM 1528 N N . ARG C 1 22 ? 92.581 -12.525 47.688 1.00 30.19 16 ARG C N 1
ATOM 1529 C CA . ARG C 1 22 ? 92.313 -12.807 46.283 1.00 36.83 16 ARG C CA 1
ATOM 1530 C C . ARG C 1 22 ? 92.237 -11.521 45.437 1.00 39.08 16 ARG C C 1
ATOM 1531 O O . ARG C 1 22 ? 92.807 -11.448 44.345 1.00 38.67 16 ARG C O 1
ATOM 1539 N N . GLU C 1 23 ? 91.575 -10.491 45.958 1.00 38.06 17 GLU C N 1
ATOM 1540 C CA . GLU C 1 23 ? 91.251 -9.322 45.142 1.00 36.36 17 GLU C CA 1
ATOM 1541 C C . GLU C 1 23 ? 92.246 -8.185 45.278 1.00 42.47 17 GLU C C 1
ATOM 1542 O O . GLU C 1 23 ? 92.403 -7.381 44.360 1.00 43.98 17 GLU C O 1
ATOM 1548 N N . GLU C 1 24 ? 92.927 -8.097 46.411 1.00 40.62 18 GLU C N 1
ATOM 1549 C CA . GLU C 1 24 ? 93.810 -6.967 46.612 1.00 39.72 18 GLU C CA 1
ATOM 1550 C C . GLU C 1 24 ? 95.280 -7.334 46.551 1.00 42.33 18 GLU C C 1
ATOM 1551 O O . GLU C 1 24 ? 96.145 -6.458 46.625 1.00 41.97 18 GLU C O 1
ATOM 1557 N N . PHE C 1 25 ? 95.570 -8.623 46.413 1.00 38.60 19 PHE C N 1
ATOM 1558 C CA . PHE C 1 25 ? 96.955 -9.042 46.282 1.00 37.64 19 PHE C CA 1
ATOM 1559 C C . PHE C 1 25 ? 97.138 -9.979 45.099 1.00 40.10 19 PHE C C 1
ATOM 1560 O O . PHE C 1 25 ? 97.969 -9.723 44.229 1.00 39.79 19 PHE C O 1
ATOM 1568 N N . GLN C 1 26 ? 96.348 -11.043 45.043 1.00 35.40 20 GLN C N 1
ATOM 1569 C CA . GLN C 1 26 ? 96.520 -12.013 43.970 1.00 40.27 20 GLN C CA 1
ATOM 1570 C C . GLN C 1 26 ? 96.239 -11.407 42.596 1.00 40.08 20 GLN C C 1
ATOM 1571 O O . GLN C 1 26 ? 96.986 -11.642 41.649 1.00 36.79 20 GLN C O 1
ATOM 1577 N N . LYS C 1 27 ? 95.172 -10.626 42.484 1.00 39.87 21 LYS C N 1
ATOM 1578 C CA . LYS C 1 27 ? 94.739 -10.220 41.156 1.00 44.41 21 LYS C CA 1
ATOM 1579 C C . LYS C 1 27 ? 95.796 -9.313 40.532 1.00 44.92 21 LYS C C 1
ATOM 1580 O O . LYS C 1 27 ? 96.065 -9.399 39.333 1.00 37.61 21 LYS C O 1
ATOM 1586 N N . GLU C 1 28 ? 96.480 -8.598 41.396 1.00 45.56 22 GLU C N 1
ATOM 1587 C CA . GLU C 1 28 ? 97.492 -7.601 41.117 1.00 45.34 22 GLU C CA 1
ATOM 1588 C C . GLU C 1 28 ? 98.881 -8.144 40.890 1.00 43.92 22 GLU C C 1
ATOM 1589 O O . GLU C 1 28 ? 99.651 -7.621 40.091 1.00 44.07 22 GLU C O 1
ATOM 1595 N N . MET C 1 29 ? 99.192 -9.199 41.625 1.00 35.90 23 MET C N 1
ATOM 1596 C CA . MET C 1 29 ? 100.522 -9.800 41.645 1.00 39.43 23 MET C CA 1
ATOM 1597 C C . MET C 1 29 ? 100.613 -11.021 40.737 1.00 42.86 23 MET C C 1
ATOM 1598 O O . MET C 1 29 ? 101.694 -11.381 40.273 1.00 43.84 23 MET C O 1
ATOM 1603 N N . GLY C 1 30 ? 99.477 -11.669 40.509 1.00 38.07 24 GLY C N 1
ATOM 1604 C CA . GLY C 1 30 ? 99.415 -12.788 39.594 1.00 37.33 24 GLY C CA 1
ATOM 1605 C C . GLY C 1 30 ? 100.029 -14.084 40.089 1.00 39.39 24 GLY C C 1
ATOM 1606 O O . GLY C 1 30 ? 100.371 -14.939 39.269 1.00 40.98 24 GLY C O 1
ATOM 1607 N N . PHE C 1 31 ? 100.177 -14.255 41.406 1.00 34.96 25 PHE C N 1
ATOM 1608 C CA . PHE C 1 31 ? 100.663 -15.536 41.918 1.00 27.00 25 PHE C CA 1
ATOM 1609 C C . PHE C 1 31 ? 99.572 -16.600 41.876 1.00 33.22 25 PHE C C 1
ATOM 1610 O O . PHE C 1 31 ? 98.391 -16.310 42.053 1.00 32.58 25 PHE C O 1
ATOM 1618 N N . SER C 1 32 ? 99.969 -17.843 41.630 1.00 35.97 26 SER C N 1
ATOM 1619 C CA . SER C 1 32 ? 99.052 -18.957 41.809 1.00 34.39 26 SER C CA 1
ATOM 1620 C C . SER C 1 32 ? 99.028 -19.327 43.288 1.00 31.41 26 SER C C 1
ATOM 1621 O O . SER C 1 32 ? 99.913 -18.927 44.054 1.00 29.58 26 SER C O 1
ATOM 1624 N N . ALA C 1 33 ? 98.024 -20.099 43.679 1.00 32.66 27 ALA C N 1
ATOM 1625 C CA . ALA C 1 33 ? 97.928 -20.581 45.045 1.00 32.89 27 ALA C CA 1
ATOM 1626 C C . ALA C 1 33 ? 99.206 -21.327 45.429 1.00 29.74 27 ALA C C 1
ATOM 1627 O O . ALA C 1 33 ? 99.771 -21.110 46.506 1.00 31.02 27 ALA C O 1
ATOM 1629 N N . ALA C 1 34 ? 99.650 -22.203 44.533 1.00 31.91 28 ALA C N 1
ATOM 1630 C CA . ALA C 1 34 ? 100.871 -22.977 44.722 1.00 34.27 28 ALA C CA 1
ATOM 1631 C C . ALA C 1 34 ? 102.088 -22.082 44.936 1.00 31.31 28 ALA C C 1
ATOM 1632 O O . ALA C 1 34 ? 102.922 -22.353 45.798 1.00 30.90 28 ALA C O 1
ATOM 1634 N N . ALA C 1 35 ? 102.189 -21.024 44.139 1.00 33.12 29 ALA C N 1
ATOM 1635 C CA . ALA C 1 35 ? 103.319 -20.108 44.236 1.00 32.32 29 ALA C CA 1
ATOM 1636 C C . ALA C 1 35 ? 103.303 -19.396 45.591 1.00 30.97 29 ALA C C 1
ATOM 1637 O O . ALA C 1 35 ? 104.338 -19.277 46.249 1.00 33.08 29 ALA C O 1
ATOM 1639 N N . LEU C 1 36 ? 102.127 -18.957 46.030 1.00 29.32 30 LEU C N 1
ATOM 1640 C CA . LEU C 1 36 ? 102.040 -18.283 47.333 1.00 30.20 30 LEU C CA 1
ATOM 1641 C C . LEU C 1 36 ? 102.371 -19.262 48.459 1.00 26.64 30 LEU C C 1
ATOM 1642 O O . LEU C 1 36 ? 103.091 -18.928 49.381 1.00 29.10 30 LEU C O 1
ATOM 1647 N N . ALA C 1 37 ? 101.839 -20.474 48.355 1.00 27.31 31 ALA C N 1
ATOM 1648 C CA . ALA C 1 37 ? 102.119 -21.539 49.321 1.00 30.26 31 ALA C CA 1
ATOM 1649 C C . ALA C 1 37 ? 103.621 -21.771 49.480 1.00 30.99 31 ALA C C 1
ATOM 1650 O O . ALA C 1 37 ? 104.133 -21.832 50.592 1.00 29.32 31 ALA C O 1
ATOM 1652 N N . ARG C 1 38 ? 104.325 -21.888 48.356 1.00 31.45 32 ARG C N 1
ATOM 1653 C CA . ARG C 1 38 ? 105.772 -22.052 48.393 1.00 33.84 32 ARG C CA 1
ATOM 1654 C C . ARG C 1 38 ? 106.462 -20.888 49.095 1.00 30.64 32 ARG C C 1
ATOM 1655 O O . ARG C 1 38 ? 107.377 -21.081 49.887 1.00 32.18 32 ARG C O 1
ATOM 1659 N N . ALA C 1 39 ? 106.017 -19.678 48.806 1.00 31.85 33 ALA C N 1
ATOM 1660 C CA . ALA C 1 39 ? 106.632 -18.505 49.404 1.00 31.19 33 ALA C CA 1
ATOM 1661 C C . ALA C 1 39 ? 106.370 -18.468 50.909 1.00 33.11 33 ALA C C 1
ATOM 1662 O O . ALA C 1 39 ? 107.241 -18.085 51.692 1.00 35.07 33 ALA C O 1
ATOM 1664 N N . LEU C 1 40 ? 105.175 -18.893 51.309 1.00 27.41 34 LEU C N 1
ATOM 1665 C CA . LEU C 1 40 ? 104.787 -18.869 52.722 1.00 30.46 34 LEU C CA 1
ATOM 1666 C C . LEU C 1 40 ? 105.342 -20.022 53.534 1.00 31.92 34 LEU C C 1
ATOM 1667 O O . LEU C 1 40 ? 105.310 -19.972 54.759 1.00 33.10 34 LEU C O 1
ATOM 1672 N N . GLY C 1 41 ? 105.799 -21.076 52.859 1.00 31.03 35 GLY C N 1
ATOM 1673 C CA . GLY C 1 41 ? 106.362 -22.227 53.540 1.00 30.18 35 GLY C CA 1
ATOM 1674 C C . GLY C 1 41 ? 105.309 -23.227 53.980 1.00 29.57 35 GLY C C 1
ATOM 1675 O O . GLY C 1 41 ? 105.534 -24.000 54.903 1.00 31.30 35 GLY C O 1
ATOM 1676 N N . VAL C 1 42 ? 104.159 -23.219 53.310 1.00 28.08 36 VAL C N 1
ATOM 1677 C CA . VAL C 1 42 ? 103.042 -24.078 53.697 1.00 28.09 36 VAL C CA 1
ATOM 1678 C C . VAL C 1 42 ? 102.545 -24.876 52.500 1.00 29.44 36 VAL C C 1
ATOM 1679 O O . VAL C 1 42 ? 102.989 -24.656 51.367 1.00 29.99 36 VAL C O 1
ATOM 1683 N N . ALA C 1 43 ? 101.621 -25.796 52.752 1.00 30.66 37 ALA C N 1
ATOM 1684 C CA . ALA C 1 43 ? 101.041 -26.625 51.692 1.00 32.52 37 ALA C CA 1
ATOM 1685 C C . ALA C 1 43 ? 100.065 -25.812 50.834 1.00 30.64 37 ALA C C 1
ATOM 1686 O O . ALA C 1 43 ? 99.405 -24.897 51.323 1.00 31.25 37 ALA C O 1
ATOM 1688 N N . THR C 1 44 ? 99.977 -26.158 49.561 1.00 27.93 38 THR C N 1
ATOM 1689 C CA . THR C 1 44 ? 99.056 -25.493 48.653 1.00 31.63 38 THR C CA 1
ATOM 1690 C C . THR C 1 44 ? 97.588 -25.570 49.106 1.00 34.61 38 THR C C 1
ATOM 1691 O O . THR C 1 44 ? 96.877 -24.566 49.025 1.00 32.85 38 THR C O 1
ATOM 1695 N N . PRO C 1 45 ? 97.130 -26.735 49.609 1.00 32.98 39 PRO C N 1
ATOM 1696 C CA . PRO C 1 45 ? 95.766 -26.732 50.154 1.00 32.54 39 PRO C CA 1
ATOM 1697 C C . PRO C 1 45 ? 95.560 -25.784 51.338 1.00 31.88 39 PRO C C 1
ATOM 1698 O O . PRO C 1 45 ? 94.448 -25.305 51.515 1.00 34.00 39 PRO C O 1
ATOM 1702 N N . THR C 1 46 ? 96.602 -25.516 52.123 1.00 31.72 40 THR C N 1
ATOM 1703 C CA . THR C 1 46 ? 96.485 -24.543 53.206 1.00 32.24 40 THR C CA 1
ATOM 1704 C C . THR C 1 46 ? 96.114 -23.165 52.624 1.00 33.95 40 THR C C 1
ATOM 1705 O O . THR C 1 46 ? 95.282 -22.450 53.177 1.00 32.37 40 THR C O 1
ATOM 1709 N N . VAL C 1 47 ? 96.721 -22.805 51.499 1.00 27.95 41 VAL C N 1
ATOM 1710 C CA . VAL C 1 47 ? 96.404 -21.544 50.836 1.00 28.87 41 VAL C CA 1
ATOM 1711 C C . VAL C 1 47 ? 95.072 -21.603 50.102 1.00 34.75 41 VAL C C 1
ATOM 1712 O O . VAL C 1 47 ? 94.281 -20.659 50.174 1.00 31.14 41 VAL C O 1
ATOM 1716 N N . ASN C 1 48 ? 94.823 -22.706 49.394 1.00 30.24 42 ASN C N 1
ATOM 1717 C CA . ASN C 1 48 ? 93.578 -22.852 48.649 1.00 37.02 42 ASN C CA 1
ATOM 1718 C C . ASN C 1 48 ? 92.351 -22.698 49.546 1.00 36.92 42 ASN C C 1
ATOM 1719 O O . ASN C 1 48 ? 91.337 -22.164 49.118 1.00 37.78 42 ASN C O 1
ATOM 1724 N N . ASN C 1 49 ? 92.439 -23.157 50.789 1.00 34.88 43 ASN C N 1
ATOM 1725 C CA . ASN C 1 49 ? 91.258 -23.119 51.643 1.00 38.25 43 ASN C CA 1
ATOM 1726 C C . ASN C 1 49 ? 90.967 -21.708 52.144 1.00 34.15 43 ASN C C 1
ATOM 1727 O O . ASN C 1 49 ? 89.821 -21.384 52.482 1.00 33.53 43 ASN C O 1
ATOM 1732 N N . ILE C 1 50 ? 91.997 -20.863 52.143 1.00 32.09 44 ILE C N 1
ATOM 1733 C CA . ILE C 1 50 ? 91.829 -19.451 52.456 1.00 29.65 44 ILE C CA 1
ATOM 1734 C C . ILE C 1 50 ? 91.274 -18.722 51.227 1.00 30.15 44 ILE C C 1
ATOM 1735 O O . ILE C 1 50 ? 90.217 -18.099 51.307 1.00 27.59 44 ILE C O 1
ATOM 1740 N N . LEU C 1 51 ? 91.949 -18.853 50.086 1.00 27.56 45 LEU C N 1
ATOM 1741 C CA . LEU C 1 51 ? 91.489 -18.261 48.834 1.00 33.34 45 LEU C CA 1
ATOM 1742 C C . LEU C 1 51 ? 90.063 -18.679 48.442 1.00 34.50 45 LEU C C 1
ATOM 1743 O O . LEU C 1 51 ? 89.313 -17.893 47.854 1.00 38.54 45 LEU C O 1
ATOM 1748 N N . ARG C 1 52 ? 89.684 -19.905 48.772 1.00 27.12 46 ARG C N 1
ATOM 1749 C CA . ARG C 1 52 ? 88.362 -20.397 48.420 1.00 33.89 46 ARG C CA 1
ATOM 1750 C C . ARG C 1 52 ? 87.361 -20.114 49.544 1.00 35.19 46 ARG C C 1
ATOM 1751 O O . ARG C 1 52 ? 86.193 -20.491 49.452 1.00 34.25 46 ARG C O 1
ATOM 1759 N N . GLU C 1 53 ? 87.833 -19.422 50.582 1.00 32.22 47 GLU C N 1
ATOM 1760 C CA . GLU C 1 53 ? 87.007 -18.994 51.714 1.00 34.05 47 GLU C CA 1
ATOM 1761 C C . GLU C 1 53 ? 86.385 -20.189 52.439 1.00 34.70 47 GLU C C 1
ATOM 1762 O O . GLU C 1 53 ? 85.237 -20.139 52.872 1.00 38.88 47 GLU C O 1
ATOM 1768 N N . ARG C 1 54 ? 87.163 -21.255 52.587 1.00 37.35 48 ARG C N 1
ATOM 1769 C CA . ARG C 1 54 ? 86.691 -22.474 53.241 1.00 37.73 48 ARG C CA 1
ATOM 1770 C C . ARG C 1 54 ? 87.157 -22.577 54.699 1.00 39.74 48 ARG C C 1
ATOM 1771 O O . ARG C 1 54 ? 86.519 -23.240 55.532 1.00 40.10 48 ARG C O 1
ATOM 1779 N N . GLY C 1 55 ? 88.284 -21.948 55.002 1.00 33.33 49 GLY C N 1
ATOM 1780 C CA . GLY C 1 55 ? 88.813 -21.950 56.357 1.00 34.00 49 GLY C CA 1
ATOM 1781 C C . GLY C 1 55 ? 89.486 -20.617 56.604 1.00 37.76 49 GLY C C 1
ATOM 1782 O O . GLY C 1 55 ? 89.804 -19.887 55.649 1.00 31.84 49 GLY C O 1
ATOM 1783 N N . GLY C 1 56 ? 89.721 -20.310 57.876 1.00 33.91 50 GLY C N 1
ATOM 1784 C CA . GLY C 1 56 ? 90.119 -18.971 58.276 1.00 32.79 50 GLY C CA 1
ATOM 1785 C C . GLY C 1 56 ? 91.614 -18.817 58.396 1.00 29.07 50 GLY C C 1
ATOM 1786 O O . GLY C 1 56 ? 92.365 -19.751 58.163 1.00 32.10 50 GLY C O 1
ATOM 1787 N N . VAL C 1 57 ? 92.050 -17.623 58.760 1.00 29.76 51 VAL C N 1
ATOM 1788 C CA . VAL C 1 57 ? 93.474 -17.350 58.885 1.00 27.38 51 VAL C CA 1
ATOM 1789 C C . VAL C 1 57 ? 93.914 -17.498 60.339 1.00 27.60 51 VAL C C 1
ATOM 1790 O O . VAL C 1 57 ? 93.423 -16.799 61.221 1.00 29.34 51 VAL C O 1
ATOM 1794 N N . SER C 1 58 ? 94.825 -18.432 60.586 1.00 27.27 52 SER C N 1
ATOM 1795 C CA . SER C 1 58 ? 95.396 -18.591 61.917 1.00 29.73 52 SER C CA 1
ATOM 1796 C C . SER C 1 58 ? 96.445 -17.520 62.200 1.00 27.88 52 SER C C 1
ATOM 1797 O O . SER C 1 58 ? 96.895 -16.804 61.289 1.00 26.06 52 SER C O 1
ATOM 1800 N N . ALA C 1 59 ? 96.845 -17.432 63.465 1.00 27.19 53 ALA C N 1
ATOM 1801 C CA . ALA C 1 59 ? 97.940 -16.554 63.875 1.00 27.40 53 ALA C CA 1
ATOM 1802 C C . ALA C 1 59 ? 99.240 -16.878 63.133 1.00 31.04 53 ALA C C 1
ATOM 1803 O O . ALA C 1 59 ? 99.992 -15.972 62.777 1.00 25.11 53 ALA C O 1
ATOM 1805 N N . ASP C 1 60 ? 99.499 -18.171 62.927 1.00 27.01 54 ASP C N 1
ATOM 1806 C CA . ASP C 1 60 ? 100.696 -18.623 62.216 1.00 31.95 54 ASP C CA 1
ATOM 1807 C C . ASP C 1 60 ? 100.687 -18.089 60.801 1.00 28.43 54 ASP C C 1
ATOM 1808 O O . ASP C 1 60 ? 101.660 -17.494 60.338 1.00 34.43 54 ASP C O 1
ATOM 1813 N N . MET C 1 61 ? 99.570 -18.308 60.116 1.00 28.61 55 MET C N 1
ATOM 1814 C CA . MET C 1 61 ? 99.394 -17.865 58.744 1.00 28.15 55 MET C CA 1
ATOM 1815 C C . MET C 1 61 ? 99.483 -16.345 58.640 1.00 25.88 55 MET C C 1
ATOM 1816 O O . MET C 1 61 ? 100.125 -15.814 57.728 1.00 25.65 55 MET C O 1
ATOM 1821 N N . ALA C 1 62 ? 98.858 -15.636 59.579 1.00 25.21 56 ALA C N 1
ATOM 1822 C CA . ALA C 1 62 ? 98.888 -14.169 59.538 1.00 27.98 56 ALA C CA 1
ATOM 1823 C C . ALA C 1 62 ? 100.325 -13.651 59.654 1.00 29.56 56 ALA C C 1
ATOM 1824 O O . ALA C 1 62 ? 100.705 -12.668 59.001 1.00 25.82 56 ALA C O 1
ATOM 1826 N N . LEU C 1 63 ? 101.126 -14.311 60.486 1.00 25.39 57 LEU C N 1
ATOM 1827 C CA . LEU C 1 63 ? 102.533 -13.948 60.569 1.00 25.12 57 LEU C CA 1
ATOM 1828 C C . LEU C 1 63 ? 103.254 -14.209 59.251 1.00 30.29 57 LEU C C 1
ATOM 1829 O O . LEU C 1 63 ? 104.081 -13.414 58.823 1.00 28.59 57 LEU C O 1
ATOM 1834 N N . ARG C 1 64 ? 102.965 -15.346 58.626 1.00 28.68 58 ARG C N 1
ATOM 1835 C CA . ARG C 1 64 ? 103.595 -15.670 57.348 1.00 29.81 58 ARG C CA 1
ATOM 1836 C C . ARG C 1 64 ? 103.173 -14.686 56.266 1.00 28.74 58 ARG C C 1
ATOM 1837 O O . ARG C 1 64 ? 103.997 -14.253 55.463 1.00 30.39 58 ARG C O 1
ATOM 1845 N N . LEU C 1 65 ? 101.885 -14.353 56.244 1.00 28.87 59 LEU C N 1
ATOM 1846 C CA . LEU C 1 65 ? 101.345 -13.434 55.244 1.00 31.59 59 LEU C CA 1
ATOM 1847 C C . LEU C 1 65 ? 101.927 -12.031 55.403 1.00 29.99 59 LEU C C 1
ATOM 1848 O O . LEU C 1 65 ? 102.159 -11.319 54.417 1.00 27.99 59 LEU C O 1
ATOM 1853 N N . SER C 1 66 ? 102.169 -11.640 56.648 1.00 32.56 60 SER C N 1
ATOM 1854 C CA . SER C 1 66 ? 102.628 -10.287 56.904 1.00 29.55 60 SER C CA 1
ATOM 1855 C C . SER C 1 66 ? 104.038 -10.129 56.360 1.00 31.90 60 SER C C 1
ATOM 1856 O O . SER C 1 66 ? 104.372 -9.083 55.844 1.00 31.93 60 SER C O 1
ATOM 1859 N N . ILE C 1 67 ? 104.857 -11.173 56.456 1.00 35.01 61 ILE C N 1
ATOM 1860 C CA . ILE C 1 67 ? 106.217 -11.114 55.905 1.00 31.46 61 ILE C CA 1
ATOM 1861 C C . ILE C 1 67 ? 106.193 -11.211 54.370 1.00 33.13 61 ILE C C 1
ATOM 1862 O O . ILE C 1 67 ? 106.853 -10.439 53.671 1.00 33.58 61 ILE C O 1
ATOM 1867 N N . CYS C 1 68 ? 105.406 -12.143 53.848 1.00 29.68 62 CYS C N 1
ATOM 1868 C CA . CYS C 1 68 ? 105.325 -12.346 52.416 1.00 32.31 62 CYS C CA 1
ATOM 1869 C C . CYS C 1 68 ? 104.808 -11.115 51.664 1.00 35.28 62 CYS C C 1
ATOM 1870 O O . CYS C 1 68 ? 105.299 -10.778 50.572 1.00 31.62 62 CYS C O 1
ATOM 1873 N N . LEU C 1 69 ? 103.821 -10.448 52.258 1.00 28.94 63 LEU C N 1
ATOM 1874 C CA . LEU C 1 69 ? 103.114 -9.366 51.581 1.00 31.71 63 LEU C CA 1
ATOM 1875 C C . LEU C 1 69 ? 103.319 -7.984 52.206 1.00 28.63 63 LEU C C 1
ATOM 1876 O O . LEU C 1 69 ? 102.657 -7.039 51.811 1.00 30.21 63 LEU C O 1
ATOM 1881 N N . ASP C 1 70 ? 104.224 -7.880 53.172 1.00 33.98 64 ASP C N 1
ATOM 1882 C CA . ASP C 1 70 ? 104.524 -6.617 53.868 1.00 32.00 64 ASP C CA 1
ATOM 1883 C C . ASP C 1 70 ? 103.276 -5.966 54.469 1.00 35.48 64 ASP C C 1
ATOM 1884 O O . ASP C 1 70 ? 103.000 -4.784 54.248 1.00 33.70 64 ASP C O 1
ATOM 1889 N N . THR C 1 71 ? 102.501 -6.747 55.214 1.00 35.69 65 THR C N 1
ATOM 1890 C CA . THR C 1 71 ? 101.380 -6.183 55.962 1.00 32.31 65 THR C CA 1
ATOM 1891 C C . THR C 1 71 ? 101.697 -6.340 57.430 1.00 32.04 65 THR C C 1
ATOM 1892 O O . THR C 1 71 ? 102.776 -6.816 57.784 1.00 32.76 65 THR C O 1
ATOM 1896 N N . THR C 1 72 ? 100.777 -5.936 58.299 1.00 32.22 66 THR C N 1
ATOM 1897 C CA . THR C 1 72 ? 100.898 -6.348 59.684 1.00 30.62 66 THR C CA 1
ATOM 1898 C C . THR C 1 72 ? 100.177 -7.681 59.840 1.00 26.81 66 THR C C 1
ATOM 1899 O O . THR C 1 72 ? 99.303 -8.036 59.033 1.00 26.19 66 THR C O 1
ATOM 1903 N N . PRO C 1 73 ? 100.528 -8.420 60.885 1.00 27.73 67 PRO C N 1
ATOM 1904 C CA . PRO C 1 73 ? 99.774 -9.664 61.098 1.00 30.44 67 PRO C CA 1
ATOM 1905 C C . PRO C 1 73 ? 98.371 -9.382 61.629 1.00 29.77 67 PRO C C 1
ATOM 1906 O O . PRO C 1 73 ? 97.440 -10.115 61.298 1.00 26.64 67 PRO C O 1
ATOM 1910 N N . GLU C 1 74 ? 98.208 -8.304 62.398 1.00 27.72 68 GLU C N 1
ATOM 1911 C CA . GLU C 1 74 ? 96.877 -7.911 62.861 1.00 30.73 68 GLU C CA 1
ATOM 1912 C C . GLU C 1 74 ? 95.922 -7.623 61.697 1.00 27.94 68 GLU C C 1
ATOM 1913 O O . GLU C 1 74 ? 94.713 -7.819 61.816 1.00 28.62 68 GLU C O 1
ATOM 1919 N N . PHE C 1 75 ? 96.453 -7.131 60.577 1.00 27.12 69 PHE C N 1
ATOM 1920 C CA . PHE C 1 75 ? 95.586 -6.784 59.457 1.00 25.72 69 PHE C CA 1
ATOM 1921 C C . PHE C 1 75 ? 94.757 -8.007 59.084 1.00 25.13 69 PHE C C 1
ATOM 1922 O O . PHE C 1 75 ? 93.555 -7.927 58.851 1.00 25.57 69 PHE C O 1
ATOM 1930 N N . TRP C 1 76 ? 95.409 -9.154 59.073 1.00 23.14 70 TRP C N 1
ATOM 1931 C CA . TRP C 1 76 ? 94.742 -10.388 58.685 1.00 22.67 70 TRP C CA 1
ATOM 1932 C C . TRP C 1 76 ? 93.818 -10.926 59.780 1.00 25.92 70 TRP C C 1
ATOM 1933 O O . TRP C 1 76 ? 92.684 -11.334 59.505 1.00 25.92 70 TRP C O 1
ATOM 1944 N N . LEU C 1 77 ? 94.300 -10.932 61.016 1.00 24.73 71 LEU C N 1
ATOM 1945 C CA . LEU C 1 77 ? 93.508 -11.497 62.115 1.00 26.86 71 LEU C CA 1
ATOM 1946 C C . LEU C 1 77 ? 92.273 -10.642 62.384 1.00 26.36 71 LEU C C 1
ATOM 1947 O O . LEU C 1 77 ? 91.218 -11.167 62.747 1.00 24.98 71 LEU C O 1
ATOM 1952 N N . ASN C 1 78 ? 92.402 -9.331 62.192 1.00 23.60 72 ASN C N 1
ATOM 1953 C CA . ASN C 1 78 ? 91.268 -8.437 62.361 1.00 28.74 72 ASN C CA 1
ATOM 1954 C C . ASN C 1 78 ? 90.233 -8.630 61.254 1.00 26.62 72 ASN C C 1
ATOM 1955 O O . ASN C 1 78 ? 89.034 -8.535 61.496 1.00 28.71 72 ASN C O 1
ATOM 1960 N N . LEU C 1 79 ? 90.685 -8.913 60.043 1.00 22.67 73 LEU C N 1
ATOM 1961 C CA . LEU C 1 79 ? 89.744 -9.300 58.987 1.00 23.71 73 LEU C CA 1
ATOM 1962 C C . LEU C 1 79 ? 88.986 -10.563 59.383 1.00 27.72 73 LEU C C 1
ATOM 1963 O O . LEU C 1 79 ? 87.775 -10.687 59.153 1.00 22.78 73 LEU C O 1
ATOM 1968 N N . GLN C 1 80 ? 89.722 -11.509 59.962 1.00 25.04 74 GLN C N 1
ATOM 1969 C CA . GLN C 1 80 ? 89.137 -12.771 60.390 1.00 23.40 74 GLN C CA 1
ATOM 1970 C C . GLN C 1 80 ? 88.128 -12.565 61.514 1.00 23.26 74 GLN C C 1
ATOM 1971 O O . GLN C 1 80 ? 87.032 -13.081 61.437 1.00 25.79 74 GLN C O 1
ATOM 1977 N N . THR C 1 81 ? 88.492 -11.819 62.553 1.00 27.66 75 THR C N 1
ATOM 1978 C CA . THR C 1 81 ? 87.540 -11.557 63.642 1.00 27.02 75 THR C CA 1
ATOM 1979 C C . THR C 1 81 ? 86.264 -10.877 63.129 1.00 28.49 75 THR C C 1
ATOM 1980 O O . THR C 1 81 ? 85.169 -11.313 63.472 1.00 32.67 75 THR C O 1
ATOM 1984 N N . ALA C 1 82 ? 86.412 -9.826 62.318 1.00 24.49 76 ALA C N 1
ATOM 1985 C CA . ALA C 1 82 ? 85.270 -9.141 61.704 1.00 27.83 76 ALA C CA 1
ATOM 1986 C C . ALA C 1 82 ? 84.382 -10.104 60.925 1.00 28.39 76 ALA C C 1
ATOM 1987 O O . ALA C 1 82 ? 83.166 -10.025 61.004 1.00 26.49 76 ALA C O 1
ATOM 1989 N N . PHE C 1 83 ? 84.996 -11.016 60.176 1.00 25.86 77 PHE C N 1
ATOM 1990 C CA . PHE C 1 83 ? 84.235 -12.011 59.434 1.00 28.13 77 PHE C CA 1
ATOM 1991 C C . PHE C 1 83 ? 83.489 -12.978 60.350 1.00 27.52 77 PHE C C 1
ATOM 1992 O O . PHE C 1 83 ? 82.332 -13.266 60.100 1.00 27.37 77 PHE C O 1
ATOM 2000 N N . ASP C 1 84 ? 84.157 -13.491 61.384 1.00 26.20 78 ASP C N 1
ATOM 2001 C CA . ASP C 1 84 ? 83.535 -14.459 62.287 1.00 29.87 78 ASP C CA 1
ATOM 2002 C C . ASP C 1 84 ? 82.415 -13.820 63.087 1.00 25.05 78 ASP C C 1
ATOM 2003 O O . ASP C 1 84 ? 81.389 -14.441 63.320 1.00 31.02 78 ASP C O 1
ATOM 2008 N N . LEU C 1 85 ? 82.613 -12.572 63.495 1.00 29.74 79 LEU C N 1
ATOM 2009 C CA . LEU C 1 85 ? 81.565 -11.825 64.180 1.00 29.17 79 LEU C CA 1
ATOM 2010 C C . LEU C 1 85 ? 80.344 -11.577 63.297 1.00 32.18 79 LEU C C 1
ATOM 2011 O O . LEU C 1 85 ? 79.209 -11.872 63.677 1.00 29.07 79 LEU C O 1
ATOM 2016 N N . ARG C 1 86 ? 80.585 -10.999 62.127 1.00 29.18 80 ARG C N 1
ATOM 2017 C CA . ARG C 1 86 ? 79.497 -10.663 61.206 1.00 27.86 80 ARG C CA 1
ATOM 2018 C C . ARG C 1 86 ? 78.718 -11.936 60.837 1.00 32.25 80 ARG C C 1
ATOM 2019 O O . ARG C 1 86 ? 77.484 -11.931 60.734 1.00 32.78 80 ARG C O 1
ATOM 2027 N N . THR C 1 87 ? 79.452 -13.036 60.687 1.00 26.95 81 THR C N 1
ATOM 2028 C CA . THR C 1 87 ? 78.858 -14.319 60.316 1.00 28.75 81 THR C CA 1
ATOM 2029 C C . THR C 1 87 ? 78.005 -14.850 61.466 1.00 30.76 81 THR C C 1
ATOM 2030 O O . THR C 1 87 ? 76.890 -15.307 61.269 1.00 30.89 81 THR C O 1
ATOM 2034 N N . ALA C 1 88 ? 78.538 -14.765 62.671 1.00 30.33 82 ALA C N 1
ATOM 2035 C CA . ALA C 1 88 ? 77.860 -15.304 63.835 1.00 33.62 82 ALA C CA 1
ATOM 2036 C C . ALA C 1 88 ? 76.571 -14.505 64.109 1.00 34.07 82 ALA C C 1
ATOM 2037 O O . ALA C 1 88 ? 75.542 -15.082 64.461 1.00 37.90 82 ALA C O 1
ATOM 2039 N N . GLU C 1 89 ? 76.629 -13.188 63.895 1.00 31.37 83 GLU C N 1
ATOM 2040 C CA . GLU C 1 89 ? 75.476 -12.312 64.081 1.00 33.45 83 GLU C CA 1
ATOM 2041 C C . GLU C 1 89 ? 74.383 -12.660 63.096 1.00 38.14 83 GLU C C 1
ATOM 2042 O O . GLU C 1 89 ? 73.205 -12.621 63.422 1.00 36.05 83 GLU C O 1
ATOM 2048 N N . GLN C 1 90 ? 74.792 -12.982 61.878 1.00 34.89 84 GLN C N 1
ATOM 2049 C CA . GLN C 1 90 ? 73.867 -13.296 60.810 1.00 36.49 84 GLN C CA 1
ATOM 2050 C C . GLN C 1 90 ? 73.286 -14.691 61.023 1.00 37.00 84 GLN C C 1
ATOM 2051 O O . GLN C 1 90 ? 72.102 -14.919 60.801 1.00 41.79 84 GLN C O 1
ATOM 2057 N N . GLN C 1 91 ? 74.116 -15.624 61.471 1.00 37.81 85 GLN C N 1
ATOM 2058 C CA . GLN C 1 91 ? 73.662 -16.996 61.671 1.00 40.60 85 GLN C CA 1
ATOM 2059 C C . GLN C 1 91 ? 72.937 -17.220 63.008 1.00 43.94 85 GLN C C 1
ATOM 2060 O O . GLN C 1 91 ? 71.956 -17.963 63.071 1.00 46.65 85 GLN C O 1
ATOM 2066 N N . HIS C 1 92 ? 73.409 -16.593 64.078 1.00 40.61 86 HIS C N 1
ATOM 2067 C CA . HIS C 1 92 ? 72.888 -16.941 65.400 1.00 45.56 86 HIS C CA 1
ATOM 2068 C C . HIS C 1 92 ? 72.457 -15.747 66.240 1.00 44.95 86 HIS C C 1
ATOM 2069 O O . HIS C 1 92 ? 72.112 -15.913 67.415 1.00 43.04 86 HIS C O 1
ATOM 2076 N N . GLY C 1 93 ? 72.476 -14.560 65.638 1.00 39.20 87 GLY C N 1
ATOM 2077 C CA . GLY C 1 93 ? 72.222 -13.318 66.350 1.00 42.50 87 GLY C CA 1
ATOM 2078 C C . GLY C 1 93 ? 70.947 -13.302 67.181 1.00 46.70 87 GLY C C 1
ATOM 2079 O O . GLY C 1 93 ? 70.939 -12.789 68.300 1.00 44.45 87 GLY C O 1
ATOM 2080 N N . ASP C 1 94 ? 69.874 -13.885 66.651 1.00 45.48 88 ASP C N 1
ATOM 2081 C CA . ASP C 1 94 ? 68.586 -13.818 67.330 1.00 46.26 88 ASP C CA 1
ATOM 2082 C C . ASP C 1 94 ? 68.435 -14.909 68.378 1.00 44.81 88 ASP C C 1
ATOM 2083 O O . ASP C 1 94 ? 67.791 -14.700 69.404 1.00 48.81 88 ASP C O 1
ATOM 2088 N N . GLU C 1 95 ? 69.055 -16.059 68.141 1.00 44.17 89 GLU C N 1
ATOM 2089 C CA . GLU C 1 95 ? 69.122 -17.085 69.166 1.00 44.65 89 GLU C CA 1
ATOM 2090 C C . GLU C 1 95 ? 69.933 -16.594 70.358 1.00 44.89 89 GLU C C 1
ATOM 2091 O O . GLU C 1 95 ? 69.614 -16.913 71.502 1.00 43.76 89 GLU C O 1
ATOM 2097 N N . ILE C 1 96 ? 70.985 -15.826 70.080 1.00 44.20 90 ILE C N 1
ATOM 2098 C CA . ILE C 1 96 ? 71.854 -15.287 71.128 1.00 40.86 90 ILE C CA 1
ATOM 2099 C C . ILE C 1 96 ? 71.140 -14.223 71.944 1.00 42.67 90 ILE C C 1
ATOM 2100 O O . ILE C 1 96 ? 71.109 -14.283 73.181 1.00 44.44 90 ILE C O 1
ATOM 2105 N N . ILE C 1 97 ? 70.570 -13.247 71.250 1.00 42.21 91 ILE C N 1
ATOM 2106 C CA . ILE C 1 97 ? 69.804 -12.201 71.910 1.00 45.12 91 ILE C CA 1
ATOM 2107 C C . ILE C 1 97 ? 68.599 -12.821 72.615 1.00 43.89 91 ILE C C 1
ATOM 2108 O O . ILE C 1 97 ? 68.131 -12.311 73.633 1.00 46.68 91 ILE C O 1
ATOM 2113 N N . GLY C 1 98 ? 68.122 -13.943 72.081 1.00 44.75 92 GLY C N 1
ATOM 2114 C CA . GLY C 1 98 ? 67.043 -14.686 72.703 1.00 47.10 92 GLY C CA 1
ATOM 2115 C C . GLY C 1 98 ? 67.427 -15.478 73.944 1.00 48.92 92 GLY C C 1
ATOM 2116 O O . GLY C 1 98 ? 66.568 -15.777 74.773 1.00 46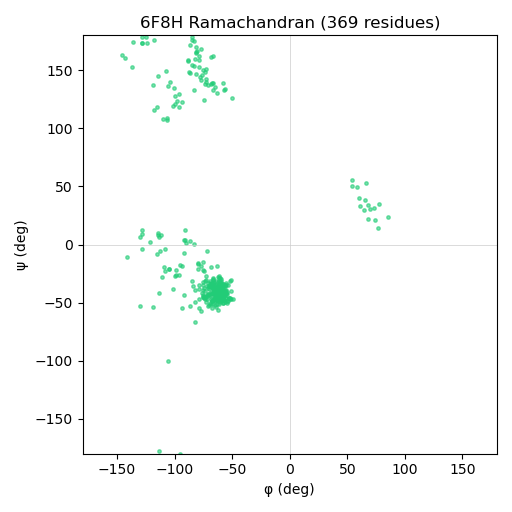.48 92 GLY C O 1
ATOM 2117 N N . SER C 1 99 ? 68.704 -15.821 74.091 1.00 47.19 93 SER C N 1
ATOM 2118 C CA . SER C 1 99 ? 69.106 -16.672 75.214 1.00 46.03 93 SER C CA 1
ATOM 2119 C C . SER C 1 99 ? 69.903 -15.972 76.328 1.00 45.84 93 SER C C 1
ATOM 2120 O O . SER C 1 99 ? 69.900 -16.437 77.466 1.00 48.27 93 SER C O 1
ATOM 2123 N N . VAL C 1 100 ? 70.562 -14.858 76.027 1.00 40.43 94 VAL C N 1
ATOM 2124 C CA . VAL C 1 100 ? 71.465 -14.232 76.992 1.00 37.08 94 VAL C CA 1
ATOM 2125 C C . VAL C 1 100 ? 70.719 -13.338 77.975 1.00 43.98 94 VAL C C 1
ATOM 2126 O O . VAL C 1 100 ? 69.875 -12.537 77.580 1.00 46.25 94 VAL C O 1
ATOM 2130 N N . GLN C 1 101 ? 71.027 -13.491 79.259 1.00 45.63 95 GLN C N 1
ATOM 2131 C CA . GLN C 1 101 ? 70.435 -12.652 80.300 1.00 51.22 95 GLN C CA 1
ATOM 2132 C C . GLN C 1 101 ? 71.504 -11.781 80.962 1.00 53.76 95 GLN C C 1
ATOM 2133 O O . GLN C 1 101 ? 72.654 -12.200 81.107 1.00 50.02 95 GLN C O 1
ATOM 2139 N N . ARG C 1 102 ? 71.127 -10.585 81.328 1.00 62.47 96 ARG C N 1
ATOM 2140 C CA . ARG C 1 102 ? 72.073 -9.786 82.044 1.00 59.28 96 ARG C CA 1
ATOM 2141 C C . ARG C 1 102 ? 72.325 -10.435 83.390 1.00 54.81 96 ARG C C 1
ATOM 2142 O O . ARG C 1 102 ? 71.587 -11.280 83.874 1.00 55.95 96 ARG C O 1
ATOM 2150 N N . LEU C 1 103 ? 73.407 -10.035 84.003 1.00 57.73 97 LEU C N 1
ATOM 2151 C CA . LEU C 1 103 ? 73.783 -10.606 85.267 1.00 57.49 97 LEU C CA 1
ATOM 2152 C C . LEU C 1 103 ? 73.039 -10.066 86.483 1.00 53.30 97 LEU C C 1
ATOM 2153 O O . LEU C 1 103 ? 71.878 -9.763 86.489 1.00 57.11 97 LEU C O 1
ATOM 2158 N N . MET D 1 12 ? 66.884 -16.137 16.516 1.00 62.80 6 MET D N 1
ATOM 2159 C CA . MET D 1 12 ? 68.113 -16.206 17.302 1.00 59.82 6 MET D CA 1
ATOM 2160 C C . MET D 1 12 ? 68.395 -17.644 17.716 1.00 55.80 6 MET D C 1
ATOM 2161 O O . MET D 1 12 ? 67.550 -18.285 18.334 1.00 50.31 6 MET D O 1
ATOM 2163 N N . ARG D 1 13 ? 69.578 -18.147 17.374 1.00 51.34 7 ARG D N 1
ATOM 2164 C CA . ARG D 1 13 ? 69.918 -19.543 17.642 1.00 48.33 7 ARG D CA 1
ATOM 2165 C C . ARG D 1 13 ? 70.071 -19.812 19.152 1.00 44.12 7 ARG D C 1
ATOM 2166 O O . ARG D 1 13 ? 70.205 -18.876 19.942 1.00 43.62 7 ARG D O 1
ATOM 2174 N N . PRO D 1 14 ? 70.004 -21.088 19.564 1.00 43.98 8 PRO D N 1
ATOM 2175 C CA . PRO D 1 14 ? 69.902 -21.308 21.017 1.00 42.00 8 PRO D CA 1
ATOM 2176 C C . PRO D 1 14 ? 71.239 -21.375 21.751 1.00 39.93 8 PRO D C 1
ATOM 2177 O O . PRO D 1 14 ? 72.255 -21.819 21.208 1.00 34.32 8 PRO D O 1
ATOM 2181 N N . ILE D 1 15 ? 71.231 -20.918 22.996 1.00 36.18 9 ILE D N 1
ATOM 2182 C CA . ILE D 1 15 ? 72.409 -21.036 23.838 1.00 34.91 9 ILE D CA 1
ATOM 2183 C C . ILE D 1 15 ? 72.081 -21.965 25.000 1.00 28.92 9 ILE D C 1
ATOM 2184 O O . ILE D 1 15 ? 71.179 -21.698 25.781 1.00 27.13 9 ILE D O 1
ATOM 2189 N N . HIS D 1 16 ? 72.794 -23.074 25.085 1.00 31.27 10 HIS D N 1
ATOM 2190 C CA . HIS D 1 16 ? 72.589 -24.024 26.166 1.00 29.77 10 HIS D CA 1
ATOM 2191 C C . HIS D 1 16 ? 73.152 -23.466 27.488 1.00 26.78 10 HIS D C 1
ATOM 2192 O O . HIS D 1 16 ? 74.188 -22.814 27.484 1.00 27.54 10 HIS D O 1
ATOM 2199 N N . PRO D 1 17 ? 72.475 -23.718 28.627 1.00 25.71 11 PRO D N 1
ATOM 2200 C CA . PRO D 1 17 ? 73.013 -23.181 29.892 1.00 26.00 11 PRO D CA 1
ATOM 2201 C C . PRO D 1 17 ? 74.403 -23.721 30.217 1.00 23.50 11 PRO D C 1
ATOM 2202 O O . PRO D 1 17 ? 75.190 -23.076 30.903 1.00 25.93 11 PRO D O 1
ATOM 2206 N N . GLY D 1 18 ? 74.700 -24.916 29.731 1.00 26.07 12 GLY D N 1
ATOM 2207 C CA . GLY D 1 18 ? 75.980 -25.530 30.014 1.00 25.51 12 GLY D CA 1
ATOM 2208 C C . GLY D 1 18 ? 77.113 -24.762 29.360 1.00 28.73 12 GLY D C 1
ATOM 2209 O O . GLY D 1 18 ? 78.241 -24.747 29.865 1.00 28.48 12 GLY D O 1
ATOM 2210 N N . GLU D 1 19 ? 76.816 -24.108 28.242 1.00 27.45 13 GLU D N 1
ATOM 2211 C CA . GLU D 1 19 ? 77.829 -23.275 27.608 1.00 27.04 13 GLU D CA 1
ATOM 2212 C C . GLU D 1 19 ? 78.145 -22.087 28.506 1.00 27.86 13 GLU D C 1
ATOM 2213 O O . GLU D 1 19 ? 79.308 -21.709 28.679 1.00 31.33 13 GLU D O 1
ATOM 2219 N N . ILE D 1 20 ? 77.112 -21.505 29.098 1.00 27.56 14 ILE D N 1
ATOM 2220 C CA . ILE D 1 20 ? 77.335 -20.407 30.027 1.00 28.48 14 ILE D CA 1
ATOM 2221 C C . ILE D 1 20 ? 78.103 -20.899 31.271 1.00 31.30 14 ILE D C 1
ATOM 2222 O O . ILE D 1 20 ? 78.995 -20.210 31.790 1.00 32.29 14 ILE D O 1
ATOM 2227 N N . LEU D 1 21 ? 77.778 -22.097 31.741 1.00 28.60 15 LEU D N 1
ATOM 2228 C CA . LEU D 1 21 ? 78.498 -22.660 32.888 1.00 30.73 15 LEU D CA 1
ATOM 2229 C C . LEU D 1 21 ? 79.971 -22.910 32.533 1.00 31.21 15 LEU D C 1
ATOM 2230 O O . LEU D 1 21 ? 80.876 -22.569 33.288 1.00 32.19 15 LEU D O 1
ATOM 2235 N N . ARG D 1 22 ? 80.191 -23.501 31.366 1.00 30.84 16 ARG D N 1
ATOM 2236 C CA . ARG D 1 22 ? 81.532 -23.817 30.895 1.00 35.42 16 ARG D CA 1
ATOM 2237 C C . ARG D 1 22 ? 82.358 -22.561 30.567 1.00 38.96 16 ARG D C 1
ATOM 2238 O O . ARG D 1 22 ? 83.454 -22.377 31.105 1.00 41.42 16 ARG D O 1
ATOM 2246 N N . GLU D 1 23 ? 81.837 -21.691 29.703 1.00 40.46 17 GLU D N 1
ATOM 2247 C CA . GLU D 1 23 ? 82.616 -20.544 29.236 1.00 39.81 17 GLU D CA 1
ATOM 2248 C C . GLU D 1 23 ? 82.686 -19.379 30.240 1.00 41.59 17 GLU D C 1
ATOM 2249 O O . GLU D 1 23 ? 83.725 -18.743 30.363 1.00 48.26 17 GLU D O 1
ATOM 2255 N N . GLU D 1 24 ? 81.599 -19.101 30.954 1.00 38.87 18 GLU D N 1
ATOM 2256 C CA . GLU D 1 24 ? 81.554 -17.939 31.853 1.00 40.61 18 GLU D CA 1
ATOM 2257 C C . GLU D 1 24 ? 81.920 -18.213 33.315 1.00 44.47 18 GLU D C 1
ATOM 2258 O O . GLU D 1 24 ? 82.206 -17.275 34.072 1.00 45.63 18 GLU D O 1
ATOM 2264 N N . PHE D 1 25 ? 81.870 -19.469 33.740 1.00 37.39 19 PHE D N 1
ATOM 2265 C CA . PHE D 1 25 ? 82.223 -19.770 35.123 1.00 39.29 19 PHE D CA 1
ATOM 2266 C C . PHE D 1 25 ? 83.420 -20.703 35.208 1.00 42.38 19 PHE D C 1
ATOM 2267 O O . PHE D 1 25 ? 84.404 -20.382 35.874 1.00 43.77 19 PHE D O 1
ATOM 2275 N N . GLN D 1 26 ? 83.355 -21.848 34.539 1.00 41.89 20 GLN D N 1
ATOM 2276 C CA . GLN D 1 26 ? 84.464 -22.792 34.624 1.00 43.60 20 GLN D CA 1
ATOM 2277 C C . GLN D 1 26 ? 85.744 -22.199 34.066 1.00 46.61 20 GLN D C 1
ATOM 2278 O O . GLN D 1 26 ? 86.755 -22.138 34.758 1.00 46.90 20 GLN D O 1
ATOM 2284 N N . LYS D 1 27 ? 85.698 -21.762 32.815 1.00 47.85 21 LYS D N 1
ATOM 2285 C CA . LYS D 1 27 ? 86.875 -21.187 32.176 1.00 50.57 21 LYS D CA 1
ATOM 2286 C C . LYS D 1 27 ? 87.394 -19.981 32.954 1.00 49.67 21 LYS D C 1
ATOM 2287 O O . LYS D 1 27 ? 88.598 -19.760 33.028 1.00 52.57 21 LYS D O 1
ATOM 2293 N N . GLU D 1 28 ? 86.489 -19.223 33.564 1.00 48.47 22 GLU D N 1
ATOM 2294 C CA . GLU D 1 28 ? 86.883 -18.044 34.321 1.00 47.43 22 GLU D CA 1
ATOM 2295 C C . GLU D 1 28 ? 87.595 -18.385 35.619 1.00 48.97 22 GLU D C 1
ATOM 2296 O O 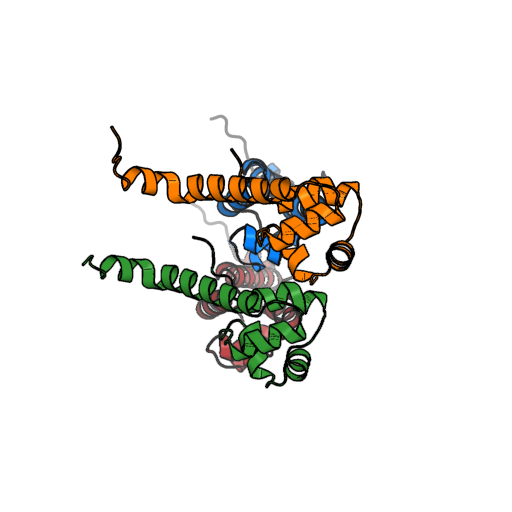. GLU D 1 28 ? 88.684 -17.882 35.890 1.00 50.44 22 GLU D O 1
ATOM 2302 N N . MET D 1 29 ? 86.964 -19.229 36.427 1.00 47.09 23 MET D N 1
ATOM 2303 C CA . MET D 1 29 ? 87.457 -19.559 37.766 1.00 45.60 23 MET D CA 1
ATOM 2304 C C . MET D 1 29 ? 88.363 -20.791 37.798 1.00 43.79 23 MET D C 1
ATOM 2305 O O . MET D 1 29 ? 88.940 -21.119 38.835 1.00 49.08 23 MET D O 1
ATOM 2310 N N . GLY D 1 30 ? 88.461 -21.485 36.671 1.00 47.29 24 GLY D N 1
ATOM 2311 C CA . GLY D 1 30 ? 89.425 -22.562 36.508 1.00 45.26 24 GLY D CA 1
ATOM 2312 C C . GLY D 1 30 ? 89.217 -23.827 37.325 1.00 48.67 24 GLY D C 1
ATOM 2313 O O . GLY D 1 30 ? 90.164 -24.585 37.534 1.00 49.16 24 GLY D O 1
ATOM 2314 N N . PHE D 1 31 ? 87.993 -24.075 37.783 1.00 45.77 25 PHE D N 1
ATOM 2315 C CA . PHE D 1 31 ? 87.712 -25.296 38.540 1.00 42.04 25 PHE D CA 1
ATOM 2316 C C . PHE D 1 31 ? 87.550 -26.505 37.618 1.00 36.82 25 PHE D C 1
ATOM 2317 O O . PHE D 1 31 ? 87.163 -26.359 36.466 1.00 39.15 25 PHE D O 1
ATOM 2325 N N . SER D 1 32 ? 87.845 -27.697 38.129 1.00 35.90 26 SER D N 1
ATOM 2326 C CA . SER D 1 32 ? 87.555 -28.932 37.404 1.00 37.73 26 SER D CA 1
ATOM 2327 C C . SER D 1 32 ?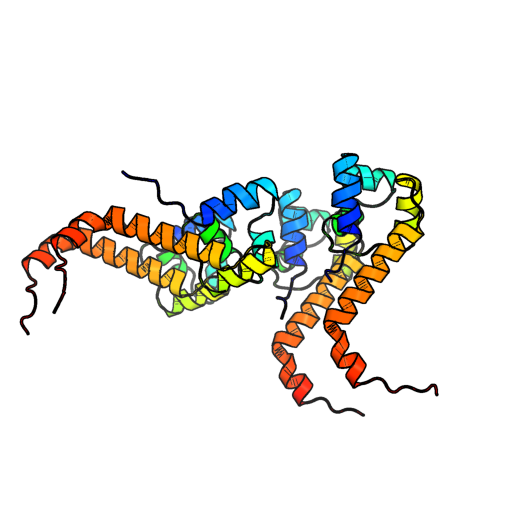 86.076 -29.292 37.521 1.00 36.13 26 SER D C 1
ATOM 2328 O O . SER D 1 32 ? 85.395 -28.859 38.465 1.00 34.80 26 SER D O 1
ATOM 2331 N N . ALA D 1 33 ? 85.593 -30.103 36.583 1.00 32.56 27 ALA D N 1
ATOM 2332 C CA . ALA D 1 33 ? 84.244 -30.638 36.668 1.00 37.66 27 ALA D CA 1
ATOM 2333 C C . ALA D 1 33 ? 84.043 -31.357 38.008 1.00 36.68 27 ALA D C 1
ATOM 2334 O O . ALA D 1 33 ? 82.999 -31.209 38.664 1.00 35.25 27 ALA D O 1
ATOM 2336 N N . ALA D 1 34 ? 85.063 -32.106 38.428 1.00 40.10 28 ALA D N 1
ATOM 2337 C CA . ALA D 1 34 ? 85.008 -32.862 39.684 1.00 35.69 28 ALA D CA 1
ATOM 2338 C C . ALA D 1 34 ? 84.909 -31.959 40.904 1.00 34.67 28 ALA D C 1
ATOM 2339 O O . ALA D 1 34 ? 84.180 -32.259 41.859 1.00 34.99 28 ALA D O 1
ATOM 2341 N N . ALA D 1 35 ? 85.651 -30.855 40.884 1.00 36.50 29 ALA D N 1
ATOM 2342 C CA . ALA D 1 35 ? 85.605 -29.884 41.970 1.00 34.92 29 ALA D CA 1
ATOM 2343 C C . ALA D 1 35 ? 84.221 -29.242 42.061 1.00 35.41 29 ALA D C 1
ATOM 2344 O O . ALA D 1 35 ? 83.700 -29.024 43.161 1.00 30.19 29 ALA D O 1
ATOM 2346 N N . LEU D 1 36 ? 83.627 -28.939 40.905 1.00 32.81 30 LEU D N 1
ATOM 2347 C CA . LEU D 1 36 ? 82.266 -28.398 40.884 1.00 31.38 30 LEU D CA 1
ATOM 2348 C C . LEU D 1 36 ? 81.270 -29.415 41.451 1.00 31.30 30 LEU D C 1
ATOM 2349 O O . LEU D 1 36 ? 80.425 -29.075 42.270 1.00 32.57 30 LEU D O 1
ATOM 2354 N N . ALA D 1 37 ? 81.374 -30.661 41.004 1.00 33.09 31 ALA D N 1
ATOM 2355 C CA . ALA D 1 37 ? 80.467 -31.699 41.479 1.00 30.98 31 ALA D CA 1
ATOM 2356 C C . ALA D 1 37 ? 80.593 -31.889 42.982 1.00 30.88 31 ALA D C 1
ATOM 2357 O O . ALA D 1 37 ? 79.589 -32.076 43.684 1.00 32.16 31 ALA D O 1
ATOM 2359 N N . ARG D 1 38 ? 81.826 -31.847 43.483 1.00 34.24 32 ARG D N 1
ATOM 2360 C CA . ARG D 1 38 ? 82.065 -31.989 44.919 1.00 31.94 32 ARG D CA 1
ATOM 2361 C C . ARG D 1 38 ? 81.379 -30.837 45.652 1.00 34.59 32 ARG D C 1
ATOM 2362 O O . ARG D 1 38 ? 80.660 -31.050 46.634 1.00 33.55 32 ARG D O 1
ATOM 2370 N N . ALA D 1 39 ? 81.555 -29.618 45.147 1.00 33.89 33 ALA D N 1
ATOM 2371 C CA . ALA D 1 39 ? 80.928 -28.452 45.775 1.00 32.63 33 ALA D CA 1
ATOM 2372 C C . ALA D 1 39 ? 79.404 -28.492 45.660 1.00 30.22 33 ALA D C 1
ATOM 2373 O O . ALA D 1 39 ? 78.709 -28.065 46.579 1.00 32.14 33 ALA D O 1
ATOM 2375 N N . LEU D 1 40 ? 78.889 -28.997 44.542 1.00 26.07 34 LEU D N 1
ATOM 2376 C CA . LEU D 1 40 ? 77.444 -29.069 44.336 1.00 30.72 34 LEU D CA 1
ATOM 2377 C C . LEU D 1 40 ? 76.779 -30.210 45.103 1.00 30.88 34 LEU D C 1
ATOM 2378 O O . LEU D 1 40 ? 75.559 -30.213 45.289 1.00 33.57 34 LEU D O 1
ATOM 2383 N N . GLY D 1 41 ? 77.572 -31.186 45.523 1.00 31.25 35 GLY D N 1
ATOM 2384 C CA . GLY D 1 41 ? 77.032 -32.341 46.222 1.00 32.26 35 GLY D CA 1
ATOM 2385 C C . GLY D 1 41 ? 76.381 -33.322 45.263 1.00 33.37 35 GLY D C 1
ATOM 2386 O O . GLY D 1 41 ? 75.390 -33.964 45.598 1.00 30.30 35 GLY D O 1
ATOM 2387 N N . VAL D 1 42 ? 76.943 -33.438 44.062 1.00 30.04 36 VAL D N 1
ATOM 2388 C CA . VAL D 1 42 ? 76.390 -34.310 43.046 1.00 29.05 36 VAL D CA 1
ATOM 2389 C C . VAL D 1 42 ? 77.533 -35.062 42.396 1.00 31.10 36 VAL D C 1
ATOM 2390 O O . VAL D 1 42 ? 78.705 -34.788 42.674 1.00 32.04 36 VAL D O 1
ATOM 2394 N N . ALA D 1 43 ? 77.186 -36.003 41.523 1.00 30.80 37 ALA D N 1
ATOM 2395 C CA . ALA D 1 43 ? 78.174 -36.851 40.869 1.00 32.03 37 ALA D CA 1
ATOM 2396 C C . ALA D 1 43 ? 78.808 -36.125 39.688 1.00 32.07 37 ALA D C 1
ATOM 2397 O O . ALA D 1 43 ? 78.151 -35.334 39.005 1.00 30.09 37 ALA D O 1
ATOM 2399 N N . THR D 1 44 ? 80.076 -36.411 39.435 1.00 32.86 38 THR D N 1
ATOM 2400 C CA . THR D 1 44 ? 80.800 -35.767 38.326 1.00 37.38 38 THR D CA 1
ATOM 2401 C C . THR D 1 44 ? 80.141 -35.935 36.942 1.00 35.90 38 THR D C 1
ATOM 2402 O O . THR D 1 44 ? 80.078 -34.966 36.177 1.00 35.10 38 THR D O 1
ATOM 2406 N N . PRO D 1 45 ? 79.640 -37.146 36.609 1.00 39.56 39 PRO D N 1
ATOM 2407 C CA . PRO D 1 45 ? 78.904 -37.284 35.338 1.00 38.25 39 PRO D CA 1
ATOM 2408 C C . PRO D 1 45 ? 77.666 -36.404 35.224 1.00 33.32 39 PRO D C 1
ATOM 2409 O O . PRO D 1 45 ? 77.274 -36.046 34.115 1.00 32.91 39 PRO D O 1
ATOM 2413 N N . THR D 1 46 ? 77.039 -36.100 36.354 1.00 31.86 40 THR D N 1
ATOM 2414 C CA . THR D 1 46 ? 75.891 -35.194 36.377 1.00 33.84 40 THR D CA 1
ATOM 2415 C C . THR D 1 46 ? 76.300 -33.795 35.924 1.00 35.42 40 THR D C 1
ATOM 2416 O O . THR D 1 46 ? 75.592 -33.156 35.140 1.00 32.50 40 THR D O 1
ATOM 2420 N N . VAL D 1 47 ? 77.448 -33.331 36.411 1.00 31.17 41 VAL D N 1
ATOM 2421 C CA . VAL D 1 47 ? 77.997 -32.051 35.969 1.00 33.15 41 VAL D CA 1
ATOM 2422 C C . VAL D 1 47 ? 78.447 -32.106 34.501 1.00 33.45 41 VAL D C 1
ATOM 2423 O O . VAL D 1 47 ? 78.182 -31.183 33.723 1.00 28.94 41 VAL D O 1
ATOM 2427 N N . ASN D 1 48 ? 79.091 -33.207 34.110 1.00 33.75 42 ASN D N 1
ATOM 2428 C CA . ASN D 1 48 ? 79.604 -33.338 32.744 1.00 34.60 42 ASN D CA 1
ATOM 2429 C C . ASN D 1 48 ? 78.520 -33.296 31.685 1.00 37.06 42 ASN D C 1
ATOM 2430 O O . ASN D 1 48 ? 78.751 -32.805 30.583 1.00 36.88 42 ASN D O 1
ATOM 2435 N N . ASN D 1 49 ? 77.339 -33.804 32.024 1.00 33.84 43 ASN D N 1
ATOM 2436 C CA . ASN D 1 49 ? 76.233 -33.836 31.083 1.00 33.52 43 ASN D CA 1
ATOM 2437 C C . ASN D 1 49 ? 75.735 -32.440 30.736 1.00 34.61 43 ASN D C 1
ATOM 2438 O O . ASN D 1 49 ? 75.218 -32.208 29.639 1.00 34.29 43 ASN D O 1
ATOM 2443 N N . ILE D 1 50 ? 75.890 -31.524 31.687 1.00 33.22 44 ILE D N 1
ATOM 2444 C CA . ILE D 1 50 ? 75.540 -30.117 31.479 1.00 30.37 44 ILE D CA 1
ATOM 2445 C C . ILE D 1 50 ? 76.666 -29.387 30.766 1.00 26.68 44 ILE D C 1
ATOM 2446 O O . ILE D 1 50 ? 76.427 -28.705 29.770 1.00 30.62 44 ILE D O 1
ATOM 2451 N N . LEU D 1 51 ? 77.891 -29.544 31.269 1.00 27.98 45 LEU D N 1
ATOM 2452 C CA . LEU D 1 51 ? 79.073 -28.928 30.664 1.00 29.57 45 LEU D CA 1
ATOM 2453 C C . LEU D 1 51 ? 79.236 -29.323 29.186 1.00 34.90 45 LEU D C 1
ATOM 2454 O O . LEU D 1 51 ? 79.671 -28.519 28.362 1.00 32.74 45 LEU D O 1
ATOM 2459 N N . ARG D 1 52 ? 78.879 -30.559 28.855 1.00 33.41 46 ARG D N 1
ATOM 2460 C CA . ARG D 1 52 ? 79.012 -31.036 27.486 1.00 33.56 46 ARG D CA 1
ATOM 2461 C C . ARG D 1 52 ? 77.736 -30.798 26.688 1.00 36.01 46 ARG D C 1
ATOM 2462 O O . ARG D 1 52 ? 77.653 -31.193 25.531 1.00 33.87 46 ARG D O 1
ATOM 2470 N N . GLU D 1 53 ? 76.761 -30.134 27.317 1.00 30.05 47 GLU D N 1
ATOM 2471 C CA . GLU D 1 53 ? 75.474 -29.773 26.706 1.00 31.68 47 GLU D CA 1
ATOM 2472 C C . GLU D 1 53 ? 74.638 -30.968 26.240 1.00 37.19 47 GLU D C 1
ATOM 2473 O O . GLU D 1 53 ? 73.898 -30.870 25.258 1.00 32.16 47 GLU D O 1
ATOM 2479 N N . ARG D 1 54 ? 74.727 -32.083 26.959 1.00 37.12 48 ARG D N 1
ATOM 2480 C CA . ARG D 1 54 ? 73.946 -33.263 26.588 1.00 42.20 48 ARG D CA 1
ATOM 2481 C C . ARG D 1 54 ? 72.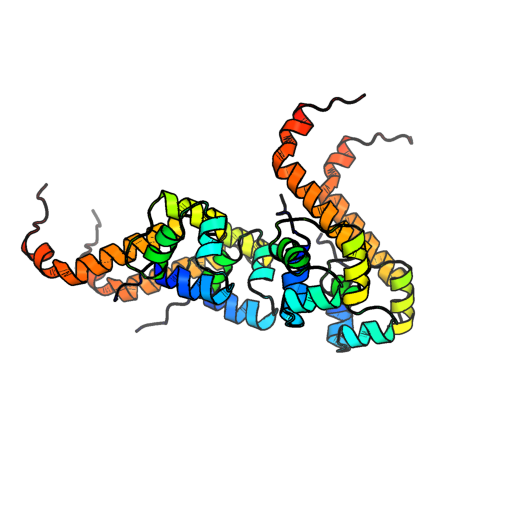632 -33.328 27.380 1.00 39.97 48 ARG D C 1
ATOM 2482 O O . ARG D 1 54 ? 71.696 -34.015 26.990 1.00 39.88 48 ARG D O 1
ATOM 2490 N N . GLY D 1 55 ? 72.557 -32.591 28.481 1.00 34.17 49 GLY D N 1
ATOM 2491 C CA . GLY D 1 55 ? 71.337 -32.558 29.271 1.00 35.77 49 GLY D CA 1
ATOM 2492 C C . GLY D 1 55 ? 71.069 -31.175 29.847 1.00 37.34 49 GLY D C 1
ATOM 2493 O O . GLY D 1 55 ? 71.985 -30.355 29.948 1.00 33.11 49 GLY D O 1
ATOM 2494 N N . GLY D 1 56 ? 69.819 -30.934 30.239 1.00 33.72 50 GLY D N 1
ATOM 2495 C CA . GLY D 1 56 ? 69.398 -29.650 30.766 1.00 32.72 50 GLY D CA 1
ATOM 2496 C C . GLY D 1 56 ? 69.643 -29.449 32.257 1.00 32.03 50 GLY D C 1
ATOM 2497 O O . GLY D 1 56 ? 70.135 -30.325 32.963 1.00 32.45 50 GLY D O 1
ATOM 2498 N N . VAL D 1 57 ? 69.287 -28.267 32.735 1.00 30.08 51 VAL D N 1
ATOM 2499 C CA . VAL D 1 57 ? 69.455 -27.930 34.130 1.00 26.72 51 VAL D CA 1
ATOM 2500 C C . VAL D 1 57 ? 68.100 -28.057 34.801 1.00 28.78 51 VAL D C 1
ATOM 2501 O O . VAL D 1 57 ? 67.156 -27.377 34.414 1.00 29.24 51 VAL D O 1
ATOM 2505 N N . SER D 1 58 ? 68.001 -28.951 35.786 1.00 25.91 52 SER D N 1
ATOM 2506 C CA . SER D 1 58 ? 66.778 -29.095 36.567 1.00 25.79 52 SER D CA 1
ATOM 2507 C C . SER D 1 58 ? 66.645 -28.052 37.684 1.00 28.63 52 SER D C 1
ATOM 2508 O O . SER D 1 58 ? 67.616 -27.396 38.050 1.00 27.50 52 SER D O 1
ATOM 2511 N N . ALA D 1 59 ? 65.436 -27.933 38.235 1.00 27.52 53 ALA D N 1
ATOM 2512 C CA . ALA D 1 59 ? 65.181 -27.047 39.364 1.00 27.15 53 ALA D CA 1
ATOM 2513 C C . ALA D 1 59 ? 66.151 -27.318 40.497 1.00 26.96 53 ALA D C 1
ATOM 2514 O O . ALA D 1 59 ? 66.716 -26.397 41.063 1.00 24.74 53 ALA D O 1
ATOM 2516 N N . ASP D 1 60 ? 66.345 -28.591 40.826 1.00 26.60 54 ASP D N 1
ATOM 2517 C CA . ASP D 1 60 ? 67.271 -28.966 41.883 1.00 28.69 54 ASP D CA 1
ATOM 2518 C C . ASP D 1 60 ? 68.707 -28.508 41.575 1.00 27.20 54 ASP D C 1
ATOM 2519 O O . ASP D 1 60 ? 69.391 -27.906 42.413 1.00 27.58 54 ASP D O 1
ATOM 2524 N N . MET D 1 61 ? 69.170 -28.806 40.374 1.00 24.08 55 MET D N 1
ATOM 2525 C CA . MET D 1 61 ? 70.492 -28.378 39.956 1.00 24.92 55 MET D CA 1
ATOM 2526 C C . MET D 1 61 ? 70.600 -26.840 39.934 1.00 26.52 55 MET D C 1
ATOM 2527 O O . MET D 1 61 ? 71.618 -26.281 40.312 1.00 23.61 55 MET D O 1
ATOM 2532 N N . ALA D 1 62 ? 69.534 -26.173 39.515 1.00 23.98 56 ALA D N 1
ATOM 2533 C CA . ALA D 1 62 ? 69.532 -24.716 39.454 1.00 25.22 56 ALA D CA 1
ATOM 2534 C C . ALA D 1 62 ? 69.726 -24.122 40.848 1.00 26.75 56 ALA D C 1
ATOM 2535 O O . ALA D 1 62 ? 70.492 -23.188 41.026 1.00 25.96 56 ALA D O 1
ATOM 2537 N N . LEU D 1 63 ? 69.025 -24.689 41.829 1.00 26.90 57 LEU D N 1
ATOM 2538 C CA . LEU D 1 63 ? 69.192 -24.300 43.233 1.00 30.34 57 LEU D CA 1
ATOM 2539 C C . LEU D 1 63 ? 70.614 -24.519 43.723 1.00 28.30 57 LEU D C 1
ATOM 2540 O O . LEU D 1 63 ? 71.214 -23.639 44.338 1.00 29.86 57 LEU D O 1
ATOM 2545 N N . ARG D 1 64 ? 71.152 -25.701 43.455 1.00 25.91 58 ARG D N 1
ATOM 2546 C CA . ARG D 1 64 ? 72.530 -25.997 43.824 1.00 25.56 58 ARG D CA 1
ATOM 2547 C C . ARG D 1 64 ? 73.495 -25.015 43.165 1.00 27.31 58 ARG D C 1
ATOM 2548 O O . ARG D 1 64 ? 74.378 -24.467 43.829 1.00 28.26 58 ARG D O 1
ATOM 2556 N N . LEU D 1 65 ? 73.339 -24.789 41.859 1.00 22.42 59 LEU D N 1
ATOM 2557 C CA . LEU D 1 65 ? 74.237 -23.861 41.172 1.00 28.02 59 LEU D CA 1
ATOM 2558 C C . LEU D 1 65 ? 74.138 -22.456 41.754 1.00 26.61 59 LEU D C 1
ATOM 2559 O O . LEU D 1 65 ? 75.142 -21.763 41.875 1.00 25.78 59 LEU D O 1
ATOM 2564 N N . SER D 1 66 ? 72.932 -22.054 42.137 1.00 28.08 60 SER D N 1
ATOM 2565 C CA . SER D 1 66 ? 72.724 -20.689 42.578 1.00 29.59 60 SER D CA 1
ATOM 2566 C C . SER D 1 66 ? 73.504 -20.455 43.882 1.00 34.05 60 SER D C 1
ATOM 2567 O O . SER D 1 66 ? 74.198 -19.445 44.011 1.00 29.67 60 SER D O 1
ATOM 2570 N N . ILE D 1 67 ? 73.430 -21.409 44.814 1.00 30.21 61 ILE D N 1
ATOM 2571 C CA . ILE D 1 67 ? 74.219 -21.330 46.053 1.00 30.04 61 ILE D CA 1
ATOM 2572 C C . ILE D 1 67 ? 75.720 -21.360 45.743 1.00 29.80 61 ILE D C 1
ATOM 2573 O O . ILE D 1 67 ? 76.496 -20.537 46.221 1.00 28.22 61 ILE D O 1
ATOM 2578 N N . CYS D 1 68 ? 76.114 -22.315 44.915 1.00 30.63 62 CYS D N 1
ATOM 2579 C CA . CYS D 1 68 ? 77.515 -22.559 44.625 1.00 30.93 62 CYS D CA 1
ATOM 2580 C C . CYS D 1 68 ? 78.209 -21.399 43.913 1.00 34.16 62 CYS D C 1
ATOM 2581 O O . CYS D 1 68 ? 79.377 -21.090 44.200 1.00 34.30 62 CYS D O 1
ATOM 2584 N N . LEU D 1 69 ? 77.508 -20.754 42.989 1.00 30.24 63 LEU D N 1
ATOM 2585 C CA . LEU D 1 69 ? 78.163 -19.760 42.146 1.00 30.48 63 LEU D CA 1
ATOM 2586 C C . LEU D 1 69 ? 77.685 -18.325 42.417 1.00 30.68 63 LEU D C 1
ATOM 2587 O O . LEU D 1 69 ? 78.055 -17.403 41.694 1.00 34.12 63 LEU D O 1
ATOM 2592 N N . ASP D 1 70 ? 76.884 -18.152 43.465 1.00 28.97 64 ASP D N 1
ATOM 2593 C CA . ASP D 1 70 ? 76.283 -16.856 43.827 1.00 31.27 64 ASP D CA 1
ATOM 2594 C C . ASP D 1 70 ? 75.426 -16.275 42.711 1.00 32.62 64 ASP D C 1
ATOM 2595 O O . ASP D 1 70 ? 75.573 -15.102 42.342 1.00 28.36 64 ASP D O 1
ATOM 2600 N N . THR D 1 71 ? 74.533 -17.104 42.173 1.00 30.62 65 THR D N 1
ATOM 2601 C CA . THR D 1 71 ? 73.557 -16.649 41.194 1.00 27.13 65 THR D CA 1
ATOM 2602 C C . THR D 1 71 ? 72.169 -16.835 41.752 1.00 30.76 65 THR D C 1
ATOM 2603 O O . THR D 1 71 ? 71.980 -17.370 42.851 1.00 33.11 65 THR D O 1
ATOM 2607 N N . THR D 1 72 ? 71.182 -16.377 41.001 1.00 28.63 66 THR D N 1
ATOM 2608 C CA . THR D 1 72 ? 69.826 -16.747 41.304 1.00 28.62 66 THR D CA 1
ATOM 2609 C C . THR D 1 72 ? 69.552 -18.101 40.643 1.00 25.23 66 THR D C 1
ATOM 2610 O O . THR D 1 72 ? 70.184 -18.455 39.640 1.00 26.94 66 THR D O 1
ATOM 2614 N N . PRO D 1 73 ? 68.603 -18.857 41.195 1.00 25.06 67 PRO D N 1
ATOM 2615 C CA . PRO D 1 73 ? 68.204 -20.090 40.504 1.00 27.68 67 PRO D CA 1
ATOM 2616 C C . PRO D 1 73 ? 67.502 -19.784 39.169 1.00 29.94 67 PRO D C 1
ATOM 2617 O O . PRO D 1 73 ? 67.662 -20.536 38.201 1.00 26.49 67 PRO D O 1
ATOM 2621 N N . GLU D 1 74 ? 66.745 -18.691 39.119 1.00 27.99 68 GLU D N 1
ATOM 2622 C CA . GLU D 1 74 ? 66.040 -18.323 37.888 1.00 28.58 68 GLU D CA 1
ATOM 2623 C C . GLU D 1 74 ? 66.999 -18.072 36.744 1.00 29.06 68 GLU D C 1
ATOM 2624 O O . GLU D 1 74 ? 66.668 -18.353 35.594 1.00 30.14 68 GLU D O 1
ATOM 2630 N N . PHE D 1 75 ? 68.182 -17.540 37.053 1.00 30.18 69 PHE D N 1
ATOM 2631 C CA . PHE D 1 75 ? 69.209 -17.326 36.033 1.00 26.21 69 PHE D CA 1
ATOM 2632 C C . PHE D 1 75 ? 69.420 -18.592 35.198 1.00 29.62 69 PHE D C 1
ATOM 2633 O O . PHE D 1 75 ? 69.472 -18.526 33.965 1.00 27.50 69 PHE D O 1
ATOM 2641 N N . TRP D 1 76 ? 69.550 -19.736 35.873 1.00 26.20 70 TRP D N 1
ATOM 2642 C CA . TRP D 1 76 ? 69.792 -20.990 35.159 1.00 26.38 70 TRP D CA 1
ATOM 2643 C C . TRP D 1 76 ? 68.521 -21.487 34.469 1.00 25.87 70 TRP D C 1
ATOM 2644 O O . TRP D 1 76 ? 68.567 -21.860 33.300 1.00 31.02 70 TRP D O 1
ATOM 2655 N N . LEU D 1 77 ? 67.393 -21.472 35.175 1.00 24.38 71 LEU D N 1
ATOM 2656 C CA . LEU D 1 77 ? 66.135 -21.961 34.616 1.00 27.34 71 LEU D CA 1
ATOM 2657 C C . LEU D 1 77 ? 65.696 -21.150 33.403 1.00 28.55 71 LEU D C 1
ATOM 2658 O O . LEU D 1 77 ? 65.115 -21.695 32.468 1.00 25.60 71 LEU D O 1
ATOM 2663 N N . ASN D 1 78 ? 65.972 -19.851 33.417 1.00 27.03 72 ASN D N 1
ATOM 2664 C CA . ASN D 1 78 ? 65.548 -19.003 32.318 1.00 26.30 72 ASN D CA 1
ATOM 2665 C C . ASN D 1 78 ? 66.448 -19.241 31.123 1.00 26.76 72 ASN D C 1
ATOM 2666 O O . ASN D 1 78 ? 65.984 -19.207 29.986 1.00 24.33 72 ASN D O 1
ATOM 2671 N N . LEU D 1 79 ? 67.729 -19.508 31.369 1.00 26.47 73 LEU D N 1
ATOM 2672 C CA . LEU D 1 79 ? 68.603 -19.931 30.272 1.00 26.05 73 LEU D CA 1
ATOM 2673 C C . LEU D 1 79 ? 68.066 -21.222 29.664 1.00 29.38 73 LEU D C 1
ATOM 2674 O O . LEU D 1 79 ? 68.022 -21.360 28.449 1.00 28.30 73 LEU D O 1
ATOM 2679 N N . GLN D 1 80 ? 67.645 -22.153 30.523 1.00 26.95 74 GLN D N 1
ATOM 2680 C CA . GLN D 1 80 ? 67.105 -23.434 30.070 1.00 28.55 74 GLN D CA 1
ATOM 2681 C C . GLN D 1 80 ? 65.820 -23.264 29.259 1.00 27.23 74 GLN D C 1
ATOM 2682 O O . GLN D 1 80 ? 65.670 -23.871 28.194 1.00 29.38 74 GLN D O 1
ATOM 2688 N N . THR D 1 81 ? 64.901 -22.457 29.784 1.00 26.25 75 THR D N 1
ATOM 2689 C CA . THR D 1 81 ? 63.636 -22.128 29.118 1.00 27.01 75 THR D CA 1
ATOM 2690 C C . THR D 1 81 ? 63.877 -21.530 27.708 1.00 29.46 75 THR D C 1
ATOM 2691 O O . THR D 1 81 ? 63.279 -21.962 26.710 1.00 29.90 75 THR D O 1
ATOM 2695 N N . ALA D 1 82 ? 64.753 -20.542 27.644 1.00 26.29 76 ALA D N 1
ATOM 2696 C CA . ALA D 1 82 ? 65.122 -19.907 26.379 1.00 29.49 76 ALA D CA 1
ATOM 2697 C C . ALA D 1 82 ? 65.690 -20.921 25.385 1.00 31.01 76 ALA D C 1
ATOM 2698 O O . ALA D 1 82 ? 65.319 -20.923 24.206 1.00 31.37 76 ALA D O 1
ATOM 2700 N N . PHE D 1 83 ? 66.576 -21.786 25.869 1.00 25.41 77 PHE D N 1
ATOM 2701 C CA . PHE D 1 83 ? 67.189 -22.804 25.011 1.00 30.06 77 PHE D CA 1
ATOM 2702 C C . PHE D 1 83 ? 66.157 -23.781 24.462 1.00 34.48 77 PHE D C 1
ATOM 2703 O O . PHE D 1 83 ? 66.197 -24.137 23.286 1.00 30.21 77 PHE D O 1
ATOM 2711 N N . ASP D 1 84 ? 65.236 -24.216 25.321 1.00 31.73 78 ASP D N 1
ATOM 2712 C CA . ASP D 1 84 ? 64.232 -25.187 24.922 1.00 32.09 78 ASP D CA 1
ATOM 2713 C C . ASP D 1 84 ? 63.221 -24.579 23.966 1.00 29.68 78 ASP D C 1
ATOM 2714 O O . ASP D 1 84 ? 62.800 -25.238 23.025 1.00 31.82 78 ASP D O 1
ATOM 2719 N N . LEU D 1 85 ? 62.838 -23.326 24.197 1.00 26.67 79 LEU D N 1
ATOM 2720 C CA . LEU D 1 85 ? 61.903 -22.656 23.296 1.00 32.48 79 LEU D CA 1
ATOM 2721 C C . LEU D 1 85 ? 62.511 -22.400 21.922 1.00 36.22 79 LEU D C 1
ATOM 2722 O O . LEU D 1 85 ? 61.889 -22.667 20.906 1.00 35.11 79 LEU D O 1
ATOM 2727 N N . ARG D 1 86 ? 63.709 -21.872 21.901 1.00 39.59 80 ARG D N 1
ATOM 2728 C CA . ARG D 1 86 ? 64.381 -21.586 20.665 1.00 44.45 80 ARG D CA 1
ATOM 2729 C C . ARG D 1 86 ? 64.572 -22.860 19.876 1.00 43.97 80 ARG D C 1
ATOM 2730 O O . ARG D 1 86 ? 64.420 -22.894 18.694 1.00 48.28 80 ARG D O 1
ATOM 2738 N N . THR D 1 87 ? 64.931 -23.903 20.564 1.00 31.30 81 THR D N 1
ATOM 2739 C CA . THR D 1 87 ? 65.132 -25.194 19.932 1.00 34.23 81 THR D CA 1
ATOM 2740 C C . THR D 1 87 ? 63.816 -25.712 19.366 1.00 40.10 81 THR D C 1
ATOM 2741 O O . THR D 1 87 ? 63.760 -26.176 18.228 1.00 39.43 81 THR D O 1
ATOM 2745 N N . ALA D 1 88 ? 62.762 -25.638 20.170 1.00 33.71 82 ALA D N 1
ATOM 2746 C CA . ALA D 1 88 ? 61.446 -26.085 19.735 1.00 33.51 82 ALA D CA 1
ATOM 2747 C C . ALA D 1 88 ? 61.003 -25.340 18.476 1.00 39.30 82 ALA D C 1
ATOM 2748 O O . ALA D 1 88 ? 60.553 -25.973 17.515 1.00 40.48 82 ALA D O 1
ATOM 2750 N N . GLU D 1 89 ? 61.142 -24.008 18.489 1.00 32.82 83 GLU D N 1
ATOM 2751 C CA . GLU D 1 89 ? 60.750 -23.159 17.359 1.00 37.28 83 GLU D CA 1
ATOM 2752 C C . GLU D 1 89 ? 61.529 -23.509 16.093 1.00 40.36 83 GLU D C 1
ATOM 2753 O O . GLU D 1 89 ? 60.982 -23.487 14.994 1.00 42.24 83 GLU D O 1
ATOM 2759 N N . GLN D 1 90 ? 62.806 -23.835 16.259 1.00 42.42 84 GLN D N 1
ATOM 2760 C CA . GLN D 1 90 ? 63.684 -24.103 15.119 1.00 42.87 84 GLN D CA 1
ATOM 2761 C C . GLN D 1 90 ? 63.395 -25.468 14.516 1.00 48.43 84 GLN D C 1
ATOM 2762 O O . GLN D 1 90 ? 63.516 -25.648 13.302 1.00 52.04 84 GLN D O 1
ATOM 2764 N N . GLN D 1 91 ? 62.999 -26.414 15.333 1.00 43.50 85 GLN D N 1
ATOM 2765 C CA . GLN D 1 91 ? 62.731 -27.697 14.763 1.00 50.00 85 GLN D CA 1
ATOM 2766 C C . GLN D 1 91 ? 61.289 -28.135 14.581 1.00 49.37 85 GLN D C 1
ATOM 2767 O O . GLN D 1 91 ? 61.019 -28.983 13.800 1.00 51.98 85 GLN D O 1
ATOM 2773 N N . HIS D 1 92 ? 60.363 -27.564 15.301 1.00 45.84 86 HIS D N 1
ATOM 2774 C CA . HIS D 1 92 ? 58.975 -27.984 15.133 1.00 44.80 86 HIS D CA 1
ATOM 2775 C C . HIS D 1 92 ? 58.048 -26.808 14.895 1.00 39.43 86 HIS D C 1
ATOM 2776 O O . HIS D 1 92 ? 56.830 -26.961 14.906 1.00 41.17 86 HIS D O 1
ATOM 2783 N N . GLY D 1 93 ? 58.636 -25.638 14.687 1.00 38.87 87 GLY D N 1
ATOM 2784 C CA . GLY D 1 93 ? 57.885 -24.418 14.467 1.00 41.18 87 GLY D CA 1
ATOM 2785 C C . GLY D 1 93 ? 56.859 -24.504 13.355 1.00 41.62 87 GLY D C 1
ATOM 2786 O O . GLY D 1 93 ? 55.707 -24.123 13.540 1.00 42.44 87 GLY D O 1
ATOM 2787 N N . ASP D 1 94 ? 57.270 -25.004 12.196 1.00 44.08 88 ASP D N 1
ATOM 2788 C CA . ASP D 1 94 ? 56.354 -25.123 11.065 1.00 45.46 88 ASP D CA 1
ATOM 2789 C C . ASP D 1 94 ? 55.240 -26.133 11.358 1.00 42.30 88 ASP D C 1
ATOM 2790 O O . ASP D 1 94 ? 54.071 -25.909 11.036 1.00 40.24 88 ASP D O 1
ATOM 2795 N N . GLU D 1 95 ? 55.623 -27.251 11.965 1.00 39.36 89 GLU D N 1
ATOM 2796 C CA . GLU D 1 95 ? 54.682 -28.280 12.373 1.00 38.70 89 GLU D CA 1
ATOM 2797 C C . GLU D 1 95 ? 53.645 -27.731 13.363 1.00 39.86 89 GLU D C 1
ATOM 2798 O O . GLU D 1 95 ? 52.467 -28.074 13.300 1.00 36.70 89 GLU D O 1
ATOM 2804 N N . ILE D 1 96 ? 54.090 -26.858 14.263 1.00 35.57 90 ILE D N 1
ATOM 2805 C CA . ILE D 1 96 ? 53.210 -26.295 15.276 1.00 37.35 90 ILE D CA 1
ATOM 2806 C C . ILE D 1 96 ? 52.252 -25.269 14.663 1.00 32.75 90 ILE D C 1
ATOM 2807 O O . ILE D 1 96 ? 51.050 -25.283 14.927 1.00 29.57 90 ILE D O 1
ATOM 2812 N N . ILE D 1 97 ? 52.782 -24.390 13.827 1.00 32.67 91 ILE D N 1
ATOM 2813 C CA . ILE D 1 97 ? 51.944 -23.372 13.194 1.00 31.92 91 ILE D CA 1
ATOM 2814 C C . ILE D 1 97 ? 50.890 -24.048 12.318 1.00 30.50 91 ILE D C 1
ATOM 2815 O O . ILE D 1 97 ? 49.729 -23.648 12.321 1.00 34.84 91 ILE D O 1
ATOM 2820 N N . GLY D 1 98 ? 51.283 -25.121 11.641 1.00 31.33 92 GLY D N 1
ATOM 2821 C CA . GLY D 1 98 ? 50.359 -25.864 10.795 1.00 37.18 92 GLY D CA 1
ATOM 2822 C C . GLY D 1 98 ? 49.287 -26.714 11.477 1.00 38.55 92 GLY D C 1
ATOM 2823 O O . GLY D 1 98 ? 48.427 -27.284 10.799 1.00 38.29 92 GLY D O 1
ATOM 2824 N N . SER D 1 99 ? 49.325 -26.822 12.804 1.00 35.93 93 SER D N 1
ATOM 2825 C CA . SER D 1 99 ? 48.401 -27.730 13.484 1.00 35.48 93 SER D CA 1
ATOM 2826 C C . SER D 1 99 ? 47.605 -27.082 14.624 1.00 36.63 93 SER D C 1
ATOM 2827 O O . SER D 1 99 ? 46.723 -27.719 15.210 1.00 39.20 93 SER D O 1
ATOM 2830 N N . VAL D 1 100 ? 47.889 -25.822 14.929 1.00 34.21 94 VAL D N 1
ATOM 2831 C CA . VAL D 1 100 ? 47.197 -25.126 16.012 1.00 33.41 94 VAL D CA 1
ATOM 2832 C C . VAL D 1 100 ? 46.182 -24.114 15.485 1.00 34.71 94 VAL D C 1
ATOM 2833 O O . VAL D 1 100 ? 46.478 -23.383 14.545 1.00 37.68 94 VAL D O 1
ATOM 2837 N N . GLN D 1 101 ? 44.994 -24.072 16.086 1.00 32.81 95 GLN D N 1
ATOM 2838 C CA . GLN D 1 101 ? 44.007 -23.030 15.783 1.00 37.95 95 GLN D CA 1
ATOM 2839 C C . GLN D 1 101 ? 43.694 -22.203 17.028 1.00 40.67 95 GLN D C 1
ATOM 2840 O O . GLN D 1 101 ? 43.520 -22.749 18.129 1.00 33.14 95 GLN D O 1
ATOM 2846 N N . ARG D 1 102 ? 43.612 -20.889 16.838 1.00 38.10 96 ARG D N 1
ATOM 2847 C CA . ARG D 1 102 ? 43.147 -19.978 17.873 1.00 38.47 96 ARG D CA 1
ATOM 2848 C C . ARG D 1 102 ? 41.828 -20.495 18.428 1.00 38.87 96 ARG D C 1
ATOM 2849 O O . ARG D 1 102 ? 40.899 -20.762 17.676 1.00 36.93 96 ARG D O 1
ATOM 2857 N N . LEU D 1 103 ? 41.734 -20.675 19.728 1.00 35.62 97 LEU D N 1
ATOM 2858 C CA . LEU D 1 103 ? 40.508 -21.151 20.308 1.00 37.50 97 LEU D CA 1
ATOM 2859 C C . LEU D 1 103 ? 39.437 -20.091 20.259 1.00 44.91 97 LEU D C 1
ATOM 2860 O O . LEU D 1 103 ? 39.668 -18.949 20.518 1.00 44.51 97 LEU D O 1
ATOM 2865 N N . VAL D 1 104 ? 38.243 -20.493 19.904 1.00 50.75 98 VAL D N 1
ATOM 2866 C CA . VAL D 1 104 ? 37.145 -19.568 19.805 1.00 56.50 98 VAL D CA 1
ATOM 2867 C C . VAL D 1 104 ? 36.336 -19.489 21.079 1.00 62.61 98 VAL D C 1
ATOM 2868 O O . VAL D 1 104 ? 35.810 -20.477 21.584 1.00 57.86 98 VAL D O 1
ATOM 2872 N N . ALA D 1 105 ? 36.235 -18.276 21.613 1.00 70.88 99 ALA D N 1
ATOM 2873 C CA . ALA D 1 105 ? 35.487 -18.041 22.842 1.00 71.23 99 ALA D CA 1
ATOM 2874 C C . ALA D 1 105 ? 33.984 -18.148 22.603 1.00 74.53 99 ALA D C 1
ATOM 2875 O O . ALA D 1 105 ? 33.194 -17.412 23.194 1.00 79.20 99 ALA D O 1
#

Secondary structure (DSSP, 8-state):
--SPP--HHHHIIIIIIHHH---HHHHHHHHTS-HHHHHHHHTT-S---HHHHHHHHHHHT--HHHHHHHHHHHHHHHHHHHHHHHHHHH------/-----HHHHIIIIIIHHH---HHHHHHHHTS-HHHHHHHHTTSS---HHHHHHHHHHHTS-HHHHHHHHHHHHHHHHHHHHHHHHHTTPPP---/-PPP--HHHHHIIIIIHHH---HHHHHHHHTS-HHHHHHHHTTSS---HHHHHHHHHHHT--HHHHHHHHHHHHHHHHHHHHHHHHHHH----/-----HHHIIIIIIIHHH---HHHHHHHHTS-HHHHHHHHTTSS---HHHHHHHHHHHT--HHHHHHHHHHHHHHHHHHHHHHHHHTT--PPP-

Solvent-accessible surface area: 24483 Å² total; per-residue (Å²): 132,41,172,150,26,55,6,0,0,26,24,3,73,87,101,36,38,168,139,115,60,32,41,21,23,50,5,2,80,71,6,44,28,35,45,22,49,2,66,30,6,18,133,65,80,20,46,8,65,62,84,12,1,99,90,1,12,147,41,18,134,36,82,37,106,76,1,58,92,36,23,84,58,48,67,114,58,32,40,83,79,130,90,13,128,119,84,137,70,82,96,162,206,160,117,132,139,156,28,54,8,0,0,27,20,2,57,100,102,36,24,134,151,108,68,30,63,15,47,33,5,1,175,70,6,57,35,24,49,29,46,1,52,33,7,7,109,67,96,24,44,10,61,59,81,11,0,98,92,1,10,143,47,16,132,35,78,36,104,79,1,55,94,34,21,85,59,49,70,115,70,40,42,90,88,116,110,14,124,89,89,141,68,88,105,136,167,173,106,131,105,163,108,15,40,6,0,0,14,8,1,74,39,85,22,37,121,92,112,64,27,63,17,47,50,4,1,132,73,9,60,33,60,46,86,60,0,26,70,8,12,157,65,184,29,41,8,64,59,76,8,0,103,90,1,10,148,50,13,90,22,72,36,100,44,1,58,91,37,22,79,59,44,73,114,53,33,35,91,101,119,87,14,127,126,84,142,67,81,107,161,236,221,127,215,56,92,8,0,0,61,22,1,74,78,48,20,38,145,124,122,64,34,60,19,55,52,5,2,209,69,7,55,36,59,49,90,57,1,24,65,7,11,143,66,157,26,45,8,65,66,85,12,0,100,93,0,8,147,43,14,88,24,74,36,96,37,0,62,94,39,23,77,40,46,72,93,73,35,34,92,86,111,84,15,131,127,86,140,72,90,101,167,232,170,131,154

Foldseek 3Di:
DDDAQDQLLNCCCVPPCVPVVDDLVRLQVQLVHDSVVSVCSVVPNDAADLSNLPSCCVSVVHHSCVRVVSRVSNVVVVCCVVCVVVCVVPDDDDPD/DDQDQLLCCCQVPVCVVVVDDLCRLCVQLVHDSVVSVCSVVSNDAADLSNLVSCCVSVVHHSVVRVVSRVSRVVVVCCVVCVVVCVVPDDDDDD/DDAQDQLLNCCVPVPCVVPVDDLCRLCVQLVHDSVVSVCSNVVNDAADLSNLVSCCVSPVHHSCVRVVSRVSRVVVVCCVVCVVVPVVPDDDD/DAADQLLCCCVVVPCVVPVDDLCRLCVQLVHDSVVSVCRVVVVDAADLSNLVSCCVRVVHHSVVRVVSRVRRVVNVCCVPCVVVVVVPDDDDDD

Sequence (377 aa):
NGMRPIHPGEILREEFQKEMGFSAAALARALGVATPTVNNILRERGGVSADMALRLSICLDTTPEFWLNLQTAFDLRTAEQQHGDEIIGSVQRLVAMRPIHPGEILREEFQKEMGFSAAALARALGVATPTVNNILRERGGVSADMALRLSICLDTTPEFWLNLQTAFDLRTAEQQHGDEIIGSVQRLVAGMRPIHPGEILREEFQKEMGFSAAALARALGVATPTVNNILRERGGVSADMALRLSICLDTTPEFWLNLQTAFDLRTAEQQHGDEIIGSVQRLMRPIHPGEILREEFQKEMGFSAAALARALGVATPTVNNILRERGGVSADMALRLSICLDTTPEFWLNLQTAFDLRTAEQQHGDEIIGSVQRLVA

Nearest PDB structures (foldseek):
  6f8h-assembly2_C-3  TM=1.011E+00  e=1.379E-13  Pseudomonas putida
  6f8s-assembly1_C  TM=9.943E-01  e=3.125E-13  Pseudomonas putida
  7csy-assembly1_A  TM=9.716E-01  e=7.919E-09  Pseudomonas aeruginosa PAO1
  6lb3-assembly2_H  TM=9.372E-01  e=9.326E-09  Pseudomonas aeruginosa PAO1
  3trb-assembly1_A  TM=9.453E-01  e=9.206E-08  Coxiella burnetii

CATH classification: 1.10.260.40